Protein AF-A0A916JH02-F1 (afdb_monomer)

Organism: NCBI:txid2822344

Secondary structure (DSSP, 8-state):
------PPPHHHHHHHHHHHIIIIIS---TT--S-EEEEE-TTTHHHHHHHHHHHHHTT--EEEEE--HHHHHHHHH-GGGB-TTS-B---HHHHHHHHT-SEEEEE----GGGHHHHHHHHHHHTTSS-EEEE-TT--HHHHHHHHH--HHHHHHHHHHHHHHHHT-SEEEEEEE-TT--EEEEEEE--GGGG--EEE-SPPPTT-EEESS--EEEE---GGG-EEEEEE-SEETTEEPPTT--EEEEEETTEEEEEEESSHHHHHHHHHHHHHHHHTT-S-TTBEEEEEEE-BTT--S--S-HHHHTTBTT-EEEEEE--GGGT-----S-EEEEEESS-EEEETTEEEEETTEE-HHHHHHHHHHS--EE----TT-EEEEETTEEEE-SSHHHHHHS---SS------TTS-HHHHHHHHHHTTT--SEEHHHHHHHS-HHHHHHHHHHHHTSTTEE---------

Structure (mmCIF, N/CA/C/O backbone):
data_AF-A0A916JH02-F1
#
_entry.id   AF-A0A916JH02-F1
#
loop_
_atom_site.group_PDB
_atom_site.id
_atom_site.type_symbol
_atom_site.label_atom_id
_atom_site.label_alt_id
_atom_site.label_comp_id
_atom_site.label_asym_id
_atom_site.label_entity_id
_atom_site.label_seq_id
_atom_site.pdbx_PDB_ins_code
_atom_site.Cartn_x
_atom_site.Cartn_y
_atom_site.Cartn_z
_atom_site.occupancy
_atom_site.B_iso_or_equiv
_atom_site.auth_seq_id
_atom_site.auth_comp_id
_atom_site.auth_asym_id
_atom_site.auth_atom_id
_atom_site.pdbx_PDB_model_num
ATOM 1 N N . MET A 1 1 ? -44.413 -13.468 -14.736 1.00 39.19 1 MET A N 1
ATOM 2 C CA . MET A 1 1 ? -43.773 -12.496 -13.819 1.00 39.19 1 MET A CA 1
ATOM 3 C C . MET A 1 1 ? -42.346 -12.941 -13.525 1.00 39.19 1 MET A C 1
ATOM 5 O O . MET A 1 1 ? -42.144 -13.833 -12.714 1.00 39.19 1 MET A O 1
ATOM 9 N N . LYS A 1 2 ? -41.355 -12.389 -14.239 1.00 37.75 2 LYS A N 1
ATOM 10 C CA . LYS A 1 2 ? -39.934 -12.588 -13.912 1.00 37.75 2 LYS A CA 1
ATOM 11 C C . LYS A 1 2 ? -39.638 -11.831 -12.616 1.00 37.75 2 LYS A C 1
ATOM 13 O O . LYS A 1 2 ? -39.908 -10.637 -12.545 1.00 37.75 2 LYS A O 1
ATOM 18 N N . PHE A 1 3 ? -39.106 -12.534 -11.619 1.00 41.16 3 PHE A N 1
ATOM 19 C CA . PHE A 1 3 ? -38.585 -11.968 -10.377 1.00 41.16 3 PHE A CA 1
ATOM 20 C C . PHE A 1 3 ? -37.657 -10.782 -10.683 1.00 41.16 3 PHE A C 1
ATOM 22 O O . PHE A 1 3 ? -36.551 -10.964 -11.195 1.00 41.16 3 PHE A O 1
ATOM 29 N N . MET A 1 4 ? -38.095 -9.563 -10.362 1.00 40.66 4 MET A N 1
ATOM 30 C CA . MET A 1 4 ? -37.188 -8.431 -10.209 1.00 40.66 4 MET A CA 1
ATOM 31 C C . MET A 1 4 ? -36.300 -8.732 -9.002 1.00 40.66 4 MET A C 1
ATOM 33 O O . MET A 1 4 ? -36.719 -8.592 -7.857 1.00 40.66 4 MET A O 1
ATOM 37 N N . GLN A 1 5 ? -35.072 -9.188 -9.248 1.00 45.75 5 GLN A N 1
ATOM 38 C CA . GLN A 1 5 ? -34.037 -9.183 -8.222 1.00 45.75 5 GLN A CA 1
ATOM 39 C C . GLN A 1 5 ? -33.844 -7.732 -7.766 1.00 45.75 5 GLN A C 1
ATOM 41 O O . GLN A 1 5 ? -33.353 -6.900 -8.532 1.00 45.75 5 GLN A O 1
ATOM 46 N N . ASN A 1 6 ? -34.256 -7.428 -6.532 1.00 46.94 6 ASN A N 1
ATOM 47 C CA . ASN A 1 6 ? -34.027 -6.139 -5.884 1.00 46.94 6 ASN A CA 1
ATOM 48 C C . ASN A 1 6 ? -32.524 -5.839 -5.883 1.00 46.94 6 ASN A C 1
ATOM 50 O O . ASN A 1 6 ? -31.765 -6.385 -5.080 1.00 46.94 6 ASN A O 1
ATOM 54 N N . ARG A 1 7 ? -32.075 -4.977 -6.801 1.00 55.88 7 ARG A N 1
ATOM 55 C CA . ARG A 1 7 ? -30.707 -4.460 -6.769 1.00 55.88 7 ARG A CA 1
ATOM 56 C C . ARG A 1 7 ? -30.551 -3.639 -5.483 1.00 55.88 7 ARG A C 1
ATOM 58 O O . ARG A 1 7 ? -31.389 -2.773 -5.231 1.00 55.88 7 ARG A O 1
ATOM 65 N N . PRO A 1 8 ? -29.509 -3.880 -4.668 1.00 64.94 8 PRO A N 1
ATOM 66 C CA . PRO A 1 8 ? -29.307 -3.119 -3.444 1.00 64.94 8 PRO A CA 1
ATOM 67 C C . PRO A 1 8 ? -29.142 -1.630 -3.767 1.00 64.94 8 PRO A C 1
ATOM 69 O O . PRO A 1 8 ? -28.432 -1.257 -4.705 1.00 64.94 8 PRO A O 1
ATOM 72 N N . THR A 1 9 ? -29.806 -0.777 -2.988 1.00 79.75 9 THR A N 1
ATOM 73 C CA . THR A 1 9 ? -29.705 0.682 -3.120 1.00 79.75 9 THR A CA 1
ATOM 74 C C . THR A 1 9 ? -28.285 1.162 -2.789 1.00 79.75 9 THR A C 1
ATOM 76 O O . THR A 1 9 ? -27.545 0.490 -2.066 1.00 79.75 9 THR A O 1
ATOM 79 N N . LYS A 1 10 ? -27.882 2.352 -3.268 1.00 75.94 10 LYS A N 1
ATOM 80 C CA . LYS A 1 10 ? -26.571 2.946 -2.917 1.00 75.94 10 LYS A CA 1
ATOM 81 C C . LYS A 1 10 ? -26.366 3.037 -1.397 1.00 75.94 10 LYS A C 1
ATOM 83 O O . LYS A 1 10 ? -25.284 2.727 -0.910 1.00 75.94 10 LYS A O 1
ATOM 88 N N . ILE A 1 11 ? -27.421 3.385 -0.656 1.00 76.56 11 ILE A N 1
ATOM 89 C CA . ILE A 1 11 ? -27.420 3.443 0.814 1.00 76.56 11 ILE A CA 1
ATOM 90 C C . ILE A 1 11 ? -27.115 2.063 1.417 1.00 76.56 11 ILE A C 1
ATOM 92 O O . ILE A 1 11 ? -26.280 1.951 2.310 1.00 76.56 11 ILE A O 1
ATOM 96 N N . SER A 1 12 ? -27.727 0.995 0.890 1.00 87.00 12 SER A N 1
ATOM 97 C CA . SER A 1 12 ? -27.469 -0.379 1.341 1.00 87.00 12 SER A CA 1
ATOM 98 C C . SER A 1 12 ? -26.011 -0.807 1.121 1.00 87.00 12 SER A C 1
ATOM 100 O O . SER A 1 12 ? -25.426 -1.448 1.993 1.00 87.00 12 SER A O 1
ATOM 102 N N . ILE A 1 13 ? -25.399 -0.413 -0.003 1.00 91.88 13 ILE A N 1
ATOM 103 C CA . ILE A 1 13 ? -23.986 -0.709 -0.292 1.00 91.88 13 ILE A CA 1
ATOM 104 C C . ILE A 1 13 ? -23.067 0.010 0.700 1.00 91.88 13 ILE A C 1
ATOM 106 O O . ILE A 1 13 ? -22.205 -0.627 1.299 1.00 91.88 13 ILE A O 1
ATOM 110 N N . ARG A 1 14 ? -23.262 1.318 0.902 1.00 95.44 14 ARG A N 1
ATOM 111 C CA . ARG A 1 14 ? -22.443 2.128 1.819 1.00 95.44 14 ARG A CA 1
ATOM 112 C C . ARG A 1 14 ? -22.525 1.607 3.250 1.00 95.44 14 ARG A C 1
ATOM 114 O O . ARG A 1 14 ? -21.492 1.383 3.871 1.00 95.44 14 ARG A O 1
ATOM 121 N N . LYS A 1 15 ? -23.742 1.324 3.728 1.00 96.25 15 LYS A N 1
ATOM 122 C CA . LYS A 1 15 ? -23.976 0.714 5.042 1.00 96.25 15 LYS A CA 1
ATOM 123 C C . LYS A 1 15 ? -23.176 -0.584 5.198 1.00 96.25 15 LYS A C 1
ATOM 125 O O . LYS A 1 15 ? -22.377 -0.710 6.118 1.00 96.25 15 LYS A O 1
ATOM 130 N N . ARG A 1 16 ? -23.320 -1.514 4.248 1.00 96.31 16 ARG A N 1
ATOM 131 C CA . ARG A 1 16 ? -22.620 -2.807 4.276 1.00 96.31 16 ARG A CA 1
ATOM 132 C C . ARG A 1 16 ? -21.097 -2.664 4.207 1.00 96.31 16 ARG A C 1
ATOM 134 O O . ARG A 1 16 ? -20.378 -3.479 4.780 1.00 96.31 16 ARG A O 1
ATOM 141 N N . ALA A 1 17 ? -20.594 -1.654 3.502 1.00 97.06 17 ALA A N 1
ATOM 142 C CA . ALA A 1 17 ? -19.170 -1.349 3.472 1.00 97.06 17 ALA A CA 1
ATOM 143 C C . ALA A 1 17 ? -18.664 -0.920 4.857 1.00 97.06 17 ALA A C 1
ATOM 145 O O . ALA A 1 17 ? -17.683 -1.486 5.332 1.00 97.06 17 ALA A O 1
ATOM 146 N N . PHE A 1 18 ? -19.357 0.007 5.528 1.00 98.19 18 PHE A N 1
ATOM 147 C CA . PHE A 1 18 ? -18.989 0.445 6.877 1.00 98.19 18 PHE A CA 1
ATOM 148 C C . PHE A 1 18 ? -19.105 -0.679 7.909 1.00 98.19 18 PHE A C 1
ATOM 150 O O . PHE A 1 18 ? -18.180 -0.862 8.692 1.00 98.19 18 PHE A O 1
ATOM 157 N N . GLU A 1 19 ? -20.148 -1.512 7.847 1.00 97.81 19 GLU A N 1
ATOM 158 C CA . GLU A 1 19 ? -20.246 -2.720 8.683 1.00 97.81 19 GLU A CA 1
ATOM 159 C C . GLU A 1 19 ? -19.017 -3.628 8.516 1.00 97.81 19 GLU A C 1
ATOM 161 O O . GLU A 1 19 ? -18.491 -4.153 9.497 1.00 97.81 19 GLU A O 1
ATOM 166 N N . LYS A 1 20 ? -18.513 -3.795 7.286 1.00 96.62 20 LYS A N 1
ATOM 167 C CA . LYS A 1 20 ? -17.288 -4.571 7.041 1.00 96.62 20 LYS A CA 1
ATOM 168 C C . LYS A 1 20 ? -16.032 -3.877 7.545 1.00 96.62 20 LYS A C 1
ATOM 170 O O . LYS A 1 20 ? -15.171 -4.565 8.077 1.00 96.62 20 LYS A O 1
ATOM 175 N N . ILE A 1 21 ? -15.917 -2.558 7.409 1.00 97.75 21 ILE A N 1
ATOM 176 C CA . ILE A 1 21 ? -14.786 -1.808 7.975 1.00 97.75 21 ILE A CA 1
ATOM 177 C C . ILE A 1 21 ? -14.751 -2.008 9.497 1.00 97.75 21 ILE A C 1
ATOM 179 O O . ILE A 1 21 ? -13.725 -2.404 10.041 1.00 97.75 21 ILE A O 1
ATOM 183 N N . LEU A 1 22 ? -15.880 -1.843 10.185 1.00 97.88 22 LEU A N 1
ATOM 184 C CA . LEU A 1 22 ? -15.938 -2.018 11.636 1.00 97.88 22 LEU A CA 1
ATOM 185 C C . LEU A 1 22 ? -15.636 -3.469 12.053 1.00 97.88 22 LEU A C 1
ATOM 187 O O . LEU A 1 22 ? -14.750 -3.694 12.871 1.00 97.88 22 LEU A O 1
ATOM 191 N N . ASN A 1 23 ? -16.312 -4.462 11.468 1.00 96.12 23 ASN A N 1
ATOM 192 C CA . ASN A 1 23 ? -16.208 -5.863 11.902 1.00 96.12 23 ASN A CA 1
ATOM 193 C C . ASN A 1 23 ? -14.963 -6.595 11.378 1.00 96.12 23 ASN A C 1
ATOM 195 O O . ASN A 1 23 ? -14.365 -7.371 12.113 1.00 96.12 23 ASN A O 1
ATOM 199 N N . GLU A 1 24 ? -14.561 -6.393 10.124 1.00 95.06 24 GLU A N 1
ATOM 200 C CA . GLU A 1 24 ? -13.447 -7.149 9.529 1.00 95.06 24 GLU A CA 1
ATOM 201 C C . GLU A 1 24 ? -12.115 -6.397 9.637 1.00 95.06 24 GLU A C 1
ATOM 203 O O . GLU A 1 24 ? -11.082 -7.042 9.816 1.00 95.06 24 GLU A O 1
ATOM 208 N N . ALA A 1 25 ? -12.123 -5.057 9.546 1.00 95.00 25 ALA A N 1
ATOM 209 C CA . ALA A 1 25 ? -10.893 -4.271 9.646 1.00 95.00 25 ALA A CA 1
ATOM 210 C C . ALA A 1 25 ? -10.519 -3.970 11.098 1.00 95.00 25 ALA A C 1
ATOM 212 O O . ALA A 1 25 ? -9.430 -4.333 11.540 1.00 95.00 25 ALA A O 1
ATOM 213 N N . LEU A 1 26 ? -11.434 -3.357 11.852 1.00 95.62 26 LEU A N 1
ATOM 214 C CA . LEU A 1 26 ? -11.189 -2.940 13.239 1.00 95.62 26 LEU A CA 1
ATOM 215 C C . LEU A 1 26 ? -11.551 -4.008 14.282 1.00 95.62 26 LEU A C 1
ATOM 217 O O . LEU A 1 26 ? -11.132 -3.902 15.435 1.00 95.62 26 LEU A O 1
ATOM 221 N N . LEU A 1 27 ? -12.275 -5.058 13.876 1.00 93.75 27 LEU A N 1
ATOM 222 C CA . LEU A 1 27 ? -12.787 -6.122 14.751 1.00 93.75 27 LEU A CA 1
ATOM 223 C C . LEU A 1 27 ? -13.748 -5.616 15.842 1.00 93.75 27 LEU A C 1
ATOM 225 O O . LEU A 1 27 ? -13.861 -6.222 16.907 1.00 93.75 27 LEU A O 1
ATOM 229 N N . ILE A 1 28 ? -14.465 -4.528 15.561 1.00 95.50 28 ILE A N 1
ATOM 230 C CA . ILE A 1 28 ? -15.498 -3.962 16.431 1.00 95.50 28 ILE A CA 1
ATOM 231 C C . ILE A 1 28 ? -16.745 -4.849 16.374 1.00 95.50 28 ILE A C 1
ATOM 233 O O . ILE A 1 28 ? -17.186 -5.281 15.302 1.00 95.50 28 ILE A O 1
ATOM 237 N N . ARG A 1 29 ? -17.315 -5.128 17.546 1.00 95.00 29 ARG A N 1
ATOM 238 C CA . ARG A 1 29 ? -18.591 -5.832 17.712 1.00 95.00 29 ARG A CA 1
ATOM 239 C C . ARG A 1 29 ? -19.687 -4.836 18.077 1.00 95.00 29 ARG A C 1
ATOM 241 O O . ARG A 1 29 ? -19.390 -3.739 18.539 1.00 95.00 29 ARG A O 1
ATOM 248 N N . LYS A 1 30 ? -20.942 -5.232 17.853 1.00 95.69 30 LYS A N 1
ATOM 249 C CA . LYS A 1 30 ? -22.102 -4.485 18.353 1.00 95.69 30 LYS A CA 1
ATOM 250 C C . LYS A 1 30 ? -22.009 -4.349 19.872 1.00 95.69 30 LYS A C 1
ATOM 252 O O . LYS A 1 30 ? -21.485 -5.256 20.517 1.00 95.69 30 LYS A O 1
ATOM 257 N N . ASP A 1 31 ? -22.486 -3.221 20.382 1.00 97.00 31 ASP A N 1
ATOM 258 C CA . ASP A 1 31 ? -22.506 -2.868 21.803 1.00 97.00 31 ASP A CA 1
ATOM 259 C C . ASP A 1 31 ? -21.108 -2.762 22.438 1.00 97.00 31 ASP A C 1
ATOM 261 O O . ASP A 1 31 ? -20.953 -2.859 23.652 1.00 97.00 31 ASP A O 1
ATOM 265 N N . SER A 1 32 ? -20.069 -2.558 21.620 1.00 95.31 32 SER A N 1
ATOM 266 C CA . SER A 1 32 ? -18.733 -2.221 22.113 1.00 95.31 32 SER A CA 1
ATOM 267 C C . SER A 1 32 ? -18.770 -0.867 22.819 1.00 95.31 32 SER A C 1
ATOM 269 O O . SER A 1 32 ? -19.125 0.133 22.207 1.00 95.31 32 SER A O 1
ATOM 271 N N . ASP A 1 33 ? -18.303 -0.822 24.062 1.00 95.00 33 ASP A N 1
ATOM 272 C CA . ASP A 1 33 ? -18.189 0.378 24.904 1.00 95.00 33 ASP A CA 1
ATOM 273 C C . ASP A 1 33 ? -16.955 1.244 24.589 1.00 95.00 33 ASP A C 1
ATOM 275 O O . ASP A 1 33 ? -16.831 2.381 25.044 1.00 95.00 33 ASP A O 1
ATOM 279 N N . LYS A 1 34 ? -16.028 0.712 23.793 1.00 95.25 34 LYS A N 1
ATOM 280 C CA . LYS A 1 34 ? -14.794 1.394 23.401 1.00 95.25 34 LYS A CA 1
ATOM 281 C C . LYS A 1 34 ? -15.057 2.588 22.462 1.00 95.25 34 LYS A C 1
ATOM 283 O O . LYS A 1 34 ? -15.713 2.399 21.434 1.00 95.25 34 LYS A O 1
ATOM 288 N N . PRO A 1 35 ? -14.486 3.778 22.740 1.00 95.00 35 PRO A N 1
ATOM 289 C CA . PRO A 1 35 ? -14.744 4.993 21.969 1.00 95.00 35 PRO A CA 1
ATOM 290 C C . PRO A 1 35 ? -14.145 4.945 20.556 1.00 95.00 35 PRO A C 1
ATOM 292 O O . PRO A 1 35 ? -12.977 4.583 20.366 1.00 95.00 35 PRO A O 1
ATOM 295 N N . LEU A 1 36 ? -14.948 5.358 19.573 1.00 97.94 36 LEU A N 1
ATOM 296 C CA . LEU A 1 36 ? -14.586 5.505 18.163 1.00 97.94 36 LEU A CA 1
ATOM 297 C C . LEU A 1 36 ? -14.567 6.989 17.771 1.00 97.94 36 LEU A C 1
ATOM 299 O O . LEU A 1 36 ? -15.587 7.661 17.878 1.00 97.94 36 LEU A O 1
ATOM 303 N N . THR A 1 37 ? -13.463 7.493 17.227 1.00 98.19 37 THR A N 1
ATOM 304 C CA . THR A 1 37 ? -13.426 8.833 16.617 1.00 98.19 37 THR A CA 1
ATOM 305 C C . THR A 1 37 ? -13.460 8.747 15.098 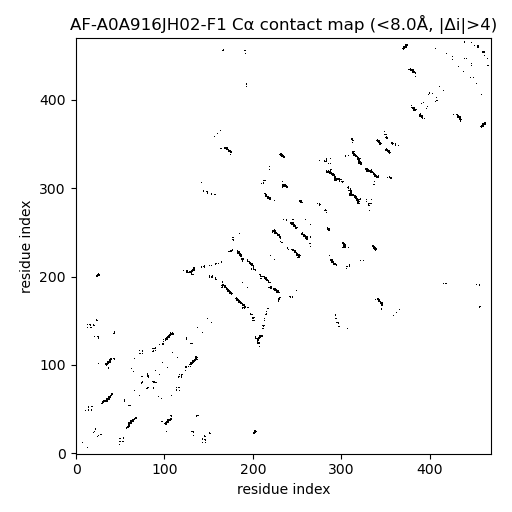1.00 98.19 37 THR A C 1
ATOM 307 O O . THR A 1 37 ? -12.710 7.992 14.483 1.00 98.19 37 THR A O 1
ATOM 310 N N . VAL A 1 38 ? -14.319 9.550 14.475 1.00 98.19 38 VAL A N 1
ATOM 311 C CA . VAL A 1 38 ? -14.428 9.699 13.023 1.00 98.19 38 VAL A CA 1
ATOM 312 C C . VAL A 1 38 ? -13.917 11.079 12.635 1.00 98.19 38 VAL A C 1
ATOM 314 O O . VAL A 1 38 ? -14.525 12.085 12.996 1.00 98.19 38 VAL A O 1
ATOM 317 N N . ILE A 1 39 ? -12.826 11.121 11.876 1.00 97.25 39 ILE A N 1
ATOM 318 C CA . ILE A 1 39 ? -12.269 12.340 11.289 1.00 97.25 39 ILE A CA 1
ATOM 319 C C . ILE A 1 39 ? -12.637 12.381 9.813 1.00 97.25 39 ILE A C 1
ATOM 321 O O . ILE A 1 39 ? -12.392 11.419 9.080 1.00 97.25 39 ILE A O 1
ATOM 325 N N . TYR A 1 40 ? -13.218 13.491 9.373 1.00 97.44 40 TYR A N 1
ATOM 326 C CA . TYR A 1 40 ? -13.723 13.622 8.013 1.00 97.44 40 TYR A CA 1
ATOM 327 C C . TYR A 1 40 ? -13.814 15.084 7.567 1.00 97.44 40 TYR A C 1
ATOM 329 O O . TYR A 1 40 ? -13.736 16.004 8.380 1.00 97.44 40 TYR A O 1
ATOM 337 N N . ASP A 1 41 ? -13.992 15.286 6.265 1.00 96.62 41 ASP A N 1
ATOM 338 C CA . ASP A 1 41 ? -14.178 16.598 5.648 1.00 96.62 41 ASP A CA 1
ATOM 339 C C . ASP A 1 41 ? -15.385 16.613 4.693 1.00 96.62 41 ASP A C 1
ATOM 341 O O . ASP A 1 41 ? -16.215 15.694 4.690 1.00 96.62 41 ASP A O 1
ATOM 345 N N . GLU A 1 42 ? -15.526 17.686 3.914 1.00 96.06 42 GLU A N 1
ATOM 346 C CA . GLU A 1 42 ? -16.654 17.930 3.014 1.00 96.06 42 GLU A CA 1
ATOM 347 C C . GLU A 1 42 ? -16.904 16.765 2.044 1.00 96.06 42 GLU A C 1
ATOM 349 O O . GLU A 1 42 ? -18.059 16.459 1.734 1.00 96.06 42 GLU A O 1
ATOM 354 N N . ASP A 1 43 ? -15.856 16.072 1.587 1.00 93.69 43 ASP A N 1
ATOM 355 C CA . ASP A 1 43 ? -16.005 15.002 0.594 1.00 93.69 43 ASP A CA 1
ATOM 356 C C . ASP A 1 43 ? -16.660 13.756 1.181 1.00 93.69 43 ASP A C 1
ATOM 358 O O . ASP A 1 43 ? -17.331 12.999 0.464 1.00 93.69 43 ASP A O 1
ATOM 362 N N . PHE A 1 44 ? -16.493 13.554 2.487 1.00 96.19 44 PHE A N 1
ATOM 363 C CA . PHE A 1 44 ? -17.082 12.432 3.194 1.00 96.19 44 PHE A CA 1
ATOM 364 C C . PHE A 1 44 ? -18.554 12.662 3.553 1.00 96.19 44 PHE A C 1
ATOM 366 O O . PHE A 1 44 ? -19.282 11.689 3.751 1.00 96.19 44 PHE A O 1
ATOM 373 N N . MET A 1 45 ? -19.032 13.913 3.591 1.00 94.75 45 MET A N 1
ATOM 374 C CA . MET A 1 45 ? -20.387 14.261 4.054 1.00 94.75 45 MET A CA 1
ATOM 375 C C . MET A 1 45 ? -21.492 13.443 3.378 1.00 94.75 45 MET A C 1
ATOM 377 O O . MET A 1 45 ? -22.430 12.992 4.030 1.00 94.75 45 MET A O 1
ATOM 381 N N . LYS A 1 46 ? -21.346 13.136 2.084 1.00 93.88 46 LYS A N 1
ATOM 382 C CA . LYS A 1 46 ? -22.297 12.293 1.333 1.00 93.88 46 LYS A CA 1
ATOM 383 C C . LYS A 1 46 ? -22.416 10.846 1.838 1.00 93.88 46 LYS A C 1
ATOM 385 O O . LYS A 1 46 ? -23.311 10.125 1.391 1.00 93.88 46 LYS A O 1
ATOM 390 N N . PHE A 1 47 ? -21.506 10.388 2.695 1.00 95.69 47 PHE A N 1
ATOM 391 C CA . PHE A 1 47 ? -21.488 9.058 3.309 1.00 95.69 47 PHE A CA 1
ATOM 392 C C . PHE A 1 47 ? -21.833 9.077 4.800 1.00 95.69 47 PHE A C 1
ATOM 394 O O . PHE A 1 47 ? -22.073 8.003 5.359 1.00 95.69 47 PHE A O 1
ATOM 401 N N . PHE A 1 48 ? -21.898 10.264 5.412 1.00 95.94 48 PHE A N 1
ATOM 402 C CA . PHE A 1 48 ? -22.080 10.458 6.848 1.00 95.94 48 PHE A CA 1
ATOM 403 C C . PHE A 1 48 ? -23.296 9.696 7.381 1.00 95.94 48 PHE A C 1
ATOM 405 O O . PHE A 1 48 ? -23.139 8.840 8.247 1.00 95.94 48 PHE A O 1
ATOM 412 N N . ASP A 1 49 ? -24.471 9.879 6.774 1.00 95.62 49 ASP A N 1
ATOM 413 C CA . ASP A 1 49 ? -25.710 9.211 7.205 1.00 95.62 49 ASP A CA 1
ATOM 414 C C . ASP A 1 49 ? -25.613 7.682 7.165 1.00 95.62 49 ASP A C 1
ATOM 416 O O . ASP A 1 49 ? -26.195 6.979 7.991 1.00 95.62 49 ASP A O 1
ATOM 420 N N . SER A 1 50 ? -24.870 7.140 6.193 1.00 97.31 50 SER A N 1
ATOM 421 C CA . SER A 1 50 ? -24.687 5.691 6.074 1.00 97.31 50 SER A CA 1
ATOM 422 C C . SER A 1 50 ? -23.789 5.144 7.179 1.00 97.31 50 SER A C 1
ATOM 424 O O . SER A 1 50 ? -24.062 4.050 7.667 1.00 97.31 50 SER A O 1
ATOM 426 N N . LEU A 1 51 ? -22.749 5.883 7.576 1.00 98.00 51 LEU A N 1
ATOM 427 C CA . LEU A 1 51 ? -21.895 5.518 8.706 1.00 98.00 51 LEU A CA 1
ATOM 428 C C . LEU A 1 51 ? -22.636 5.709 10.034 1.00 98.00 51 LEU A C 1
ATOM 430 O O . LEU A 1 51 ? -22.678 4.775 10.831 1.00 98.00 51 LEU A O 1
ATOM 434 N N . LEU A 1 52 ? -23.268 6.870 10.238 1.00 97.56 52 LEU A N 1
ATOM 435 C CA . LEU A 1 52 ? -24.025 7.190 11.448 1.00 97.56 52 LEU A CA 1
ATOM 436 C C . LEU A 1 52 ? -25.080 6.120 11.724 1.00 97.56 52 LEU A C 1
ATOM 438 O O . LEU A 1 52 ? -25.144 5.594 12.828 1.00 97.56 52 LEU A O 1
ATOM 442 N N . LYS A 1 53 ? -25.828 5.704 10.695 1.00 97.12 53 LYS A N 1
ATOM 443 C CA . LYS A 1 53 ? -26.806 4.621 10.819 1.00 97.12 53 LYS A CA 1
ATOM 444 C C . LYS A 1 53 ? -26.190 3.313 11.324 1.00 97.12 53 LYS A C 1
ATOM 446 O O . LYS A 1 53 ? -26.796 2.661 12.165 1.00 97.12 53 LYS A O 1
ATOM 451 N N . VAL A 1 54 ? -25.011 2.920 10.832 1.00 98.12 54 VAL A N 1
ATOM 452 C CA . VAL A 1 54 ? -24.324 1.710 11.321 1.00 98.12 54 VAL A CA 1
ATOM 453 C C . VAL A 1 54 ? -23.922 1.877 12.781 1.00 98.12 54 VAL A C 1
ATOM 455 O O . VAL A 1 54 ? -24.192 0.985 13.577 1.00 98.12 54 VAL A O 1
ATOM 458 N N . LEU A 1 55 ? -23.316 3.010 13.136 1.00 98.06 55 LEU A N 1
ATOM 459 C CA . LEU A 1 55 ? -22.832 3.270 14.493 1.00 98.06 55 LEU A CA 1
ATOM 460 C C . LEU A 1 55 ? -23.976 3.325 15.512 1.00 98.06 55 LEU A C 1
ATOM 462 O O . LEU A 1 55 ? -23.850 2.737 16.583 1.00 98.06 55 LEU A O 1
ATOM 466 N N . THR A 1 56 ? -25.112 3.935 15.159 1.00 97.19 56 THR A N 1
ATOM 467 C CA . THR A 1 56 ? -26.324 3.942 15.991 1.00 97.19 56 THR A CA 1
ATOM 468 C C . THR A 1 56 ? -26.928 2.545 16.123 1.00 97.19 56 THR A C 1
ATOM 470 O O . THR A 1 56 ? -27.220 2.113 17.231 1.00 97.19 56 THR A O 1
ATOM 473 N N . GLU A 1 57 ? -27.084 1.801 15.022 1.00 97.44 57 GLU A N 1
ATOM 474 C CA . GLU A 1 57 ? -27.624 0.432 15.067 1.00 97.44 57 GLU A CA 1
ATOM 475 C C . GLU A 1 57 ? -26.717 -0.554 15.821 1.00 97.44 57 GLU A C 1
ATOM 477 O O . GLU A 1 57 ? -27.182 -1.599 16.277 1.00 97.44 57 GLU A O 1
ATOM 482 N N . TRP A 1 58 ? -25.416 -0.273 15.887 1.00 98.00 58 TRP A N 1
ATOM 483 C CA . TRP A 1 58 ? -24.434 -1.077 16.611 1.00 98.00 58 TRP A CA 1
ATOM 484 C C . TRP A 1 58 ? -24.157 -0.543 18.013 1.00 98.00 58 TRP A C 1
ATOM 486 O O . TRP A 1 58 ? -23.350 -1.154 18.706 1.00 98.00 58 TRP A O 1
ATOM 496 N N . ASN A 1 59 ? -24.800 0.559 18.414 1.00 97.38 59 ASN A N 1
ATOM 497 C CA . ASN A 1 59 ? -24.638 1.184 19.722 1.00 97.38 59 ASN A CA 1
ATOM 498 C C . ASN A 1 59 ? -23.158 1.464 20.070 1.00 97.38 59 ASN A C 1
ATOM 500 O O . ASN A 1 59 ? -22.671 1.092 21.134 1.00 97.38 59 ASN A O 1
ATOM 504 N N . ILE A 1 60 ? -22.422 2.072 19.132 1.00 97.75 60 ILE A N 1
ATOM 505 C CA . ILE A 1 60 ? -20.992 2.380 19.296 1.00 97.75 60 ILE A CA 1
ATOM 506 C C . ILE A 1 60 ? -20.820 3.829 19.778 1.00 97.75 60 ILE A C 1
ATOM 508 O O . ILE A 1 60 ? -21.236 4.747 19.057 1.00 97.75 60 ILE A O 1
ATOM 512 N N . PRO A 1 61 ? -20.164 4.079 20.928 1.00 96.12 61 PRO A N 1
ATOM 513 C CA . PRO A 1 61 ? -19.876 5.432 21.388 1.00 96.12 61 PRO A CA 1
ATOM 514 C C . PRO A 1 61 ? -18.915 6.103 20.408 1.00 96.12 61 PRO A C 1
ATOM 516 O O . PRO A 1 61 ? -17.786 5.651 20.206 1.00 96.12 61 PRO A O 1
ATOM 519 N N . SER A 1 62 ? -19.398 7.162 19.758 1.00 96.75 62 SER A N 1
ATOM 520 C CA . SER A 1 62 ? -18.730 7.753 18.600 1.00 96.75 62 SER A CA 1
ATOM 521 C C . SER A 1 62 ? -18.578 9.268 18.734 1.00 96.75 62 SER A C 1
ATOM 523 O O . SER A 1 62 ? -19.556 9.968 18.993 1.00 96.75 62 SER A O 1
ATOM 525 N N . THR A 1 63 ? -17.370 9.770 18.484 1.00 96.50 63 THR A N 1
ATOM 526 C CA . THR A 1 63 ? -17.039 11.199 18.396 1.00 96.50 63 THR A CA 1
ATOM 527 C C . THR A 1 63 ? -16.793 11.568 16.938 1.00 96.50 63 THR A C 1
ATOM 529 O O . THR A 1 63 ? -16.052 10.887 16.232 1.00 96.50 63 THR A O 1
ATOM 532 N N . PHE A 1 64 ? -17.394 12.658 16.469 1.00 97.19 64 PHE A N 1
ATOM 533 C CA . PHE A 1 64 ? -17.264 13.124 15.088 1.00 97.19 64 PHE A CA 1
ATOM 534 C C . PHE A 1 64 ? -16.476 14.430 15.041 1.00 97.19 64 PHE A C 1
ATOM 536 O O . PHE A 1 64 ? -16.870 15.415 15.661 1.00 97.19 64 PHE A O 1
ATOM 543 N N . ILE A 1 65 ? -15.390 14.447 14.270 1.00 97.00 65 ILE A N 1
ATOM 544 C CA . ILE A 1 65 ? -14.539 15.619 14.059 1.00 97.00 65 ILE A CA 1
ATOM 545 C C . ILE A 1 65 ? -14.557 15.970 12.581 1.00 97.00 65 ILE A C 1
ATOM 547 O O . ILE A 1 65 ? -13.960 15.288 11.747 1.00 97.00 65 ILE A O 1
ATOM 551 N N . PHE A 1 66 ? -15.247 17.060 12.277 1.00 97.00 66 PHE A N 1
ATOM 552 C CA . PHE A 1 66 ? -15.252 17.652 10.952 1.00 97.00 66 PHE A CA 1
ATOM 553 C C . PHE A 1 66 ? -14.082 18.630 10.821 1.00 97.00 66 PHE A C 1
ATOM 555 O O . PHE A 1 66 ? -13.976 19.572 11.607 1.00 97.00 66 PHE A O 1
ATOM 562 N N . ILE A 1 67 ? -13.213 18.415 9.833 1.00 95.62 67 ILE A N 1
ATOM 563 C CA . ILE A 1 67 ? -12.063 19.279 9.542 1.00 95.62 67 ILE A CA 1
ATOM 564 C C . ILE A 1 67 ? -12.252 19.876 8.139 1.00 95.62 67 ILE A C 1
ATOM 566 O O . ILE A 1 67 ? -11.873 19.241 7.152 1.00 95.62 67 ILE A O 1
ATOM 570 N N . PRO A 1 68 ? -12.817 21.094 8.022 1.00 95.56 68 PRO A N 1
ATOM 571 C CA . PRO A 1 68 ? -13.072 21.717 6.727 1.00 95.56 68 PRO A CA 1
ATOM 572 C C . PRO A 1 68 ? -11.797 21.841 5.892 1.00 95.56 68 PRO A C 1
ATOM 574 O O . PRO A 1 68 ? -10.745 22.202 6.426 1.00 95.56 68 PRO A O 1
ATOM 577 N N . LYS A 1 69 ? -11.880 21.654 4.574 1.00 93.75 69 LYS A N 1
ATOM 578 C CA . LYS A 1 69 ? -10.745 21.833 3.647 1.00 93.75 69 LYS A CA 1
ATOM 579 C C . LYS A 1 69 ? -10.085 23.204 3.757 1.00 93.75 69 LYS A C 1
ATOM 581 O O . LYS A 1 69 ? -8.867 23.306 3.656 1.00 93.75 69 LYS A O 1
ATOM 586 N N . HIS A 1 70 ? -10.873 24.250 4.005 1.00 94.00 70 HIS A N 1
ATOM 587 C CA . HIS A 1 70 ? -10.345 25.589 4.283 1.00 94.00 70 HIS A CA 1
ATOM 588 C C . HIS A 1 70 ? -9.469 25.605 5.545 1.00 94.00 70 HIS A C 1
ATOM 590 O O . HIS A 1 70 ? -8.387 26.182 5.538 1.00 94.00 70 HIS A O 1
ATOM 596 N N . TYR A 1 71 ? -9.910 24.945 6.620 1.00 93.88 71 TYR A N 1
ATOM 597 C CA . TYR A 1 71 ? -9.141 24.856 7.860 1.00 93.88 71 TYR A CA 1
ATOM 598 C C . TYR A 1 71 ? -7.885 23.996 7.674 1.00 93.88 71 TYR A C 1
ATOM 600 O O . TYR A 1 71 ? -6.824 24.350 8.174 1.00 93.88 71 TYR A O 1
ATOM 608 N N . GLN A 1 72 ? -7.979 22.922 6.883 1.00 93.25 72 GLN A N 1
ATOM 609 C CA . GLN A 1 72 ? -6.824 22.130 6.456 1.00 93.25 72 GLN A CA 1
ATOM 610 C C . GLN A 1 72 ? -5.788 22.996 5.721 1.00 93.25 72 GLN A C 1
ATOM 612 O O . GLN A 1 72 ? -4.622 23.005 6.101 1.00 93.25 72 GLN A O 1
ATOM 617 N N . SER A 1 73 ? -6.206 23.782 4.725 1.00 91.31 73 SER A N 1
ATOM 618 C CA . SER A 1 73 ? -5.319 24.726 4.029 1.00 91.31 73 SER A CA 1
ATOM 619 C C . SER A 1 73 ? -4.710 25.756 4.983 1.00 91.31 73 SER A C 1
ATOM 621 O O . SER A 1 73 ? -3.502 25.954 4.980 1.00 91.31 73 SER A O 1
ATOM 623 N N . MET A 1 74 ? -5.513 26.329 5.883 1.00 92.12 74 MET A N 1
ATOM 624 C CA . MET A 1 74 ? -5.025 27.284 6.879 1.00 92.12 74 MET A CA 1
ATOM 625 C C . MET A 1 74 ? -3.960 26.682 7.811 1.00 92.12 74 MET A C 1
ATOM 627 O O . MET A 1 74 ? -3.012 27.378 8.164 1.00 92.12 74 MET A O 1
ATOM 631 N N . MET A 1 75 ? -4.097 25.412 8.217 1.00 91.38 75 MET A N 1
ATOM 632 C CA . MET A 1 75 ? -3.078 24.724 9.023 1.00 91.38 75 MET A CA 1
ATOM 633 C C . MET A 1 75 ? -1.764 24.544 8.253 1.00 91.38 75 MET A C 1
ATOM 635 O O . MET A 1 75 ? -0.700 24.682 8.843 1.00 91.38 75 MET A O 1
ATOM 639 N N . LEU A 1 76 ? -1.826 24.275 6.946 1.00 86.44 76 LEU A N 1
ATOM 640 C CA . LEU A 1 76 ? -0.634 24.125 6.103 1.00 86.44 76 LEU A CA 1
ATOM 641 C C . LEU A 1 76 ? 0.097 25.455 5.874 1.00 86.44 76 LEU A C 1
ATOM 643 O O . LEU A 1 76 ? 1.324 25.476 5.841 1.00 86.44 76 LEU A O 1
ATOM 647 N N . ASP A 1 77 ? -0.646 26.554 5.740 1.00 86.50 77 ASP A N 1
ATOM 648 C CA . ASP A 1 77 ? -0.086 27.869 5.402 1.00 86.50 77 ASP A CA 1
ATOM 649 C C . ASP A 1 77 ? 0.422 28.648 6.630 1.00 86.50 77 ASP A C 1
ATOM 651 O O . ASP A 1 77 ? 1.119 29.659 6.502 1.00 86.50 77 ASP A O 1
ATOM 655 N N . ASN A 1 78 ? 0.074 28.211 7.843 1.00 87.31 78 ASN A N 1
ATOM 656 C CA . ASN A 1 78 ? 0.349 28.946 9.072 1.00 87.31 78 ASN A CA 1
ATOM 657 C C . ASN A 1 78 ? 1.392 28.239 9.943 1.00 87.31 78 ASN A C 1
ATOM 659 O O . ASN A 1 78 ? 1.113 27.228 10.583 1.00 87.31 78 ASN A O 1
ATOM 663 N N . LYS A 1 79 ? 2.565 28.875 10.072 1.00 84.06 79 LYS A N 1
ATOM 664 C CA . LYS A 1 79 ? 3.698 28.406 10.888 1.00 84.06 79 LYS A CA 1
ATOM 665 C C . LYS A 1 79 ? 3.360 28.082 12.344 1.00 84.06 79 LYS A C 1
ATOM 667 O O . LYS A 1 79 ? 4.096 27.330 12.962 1.00 84.06 79 LYS A O 1
ATOM 672 N N . LYS A 1 80 ? 2.265 28.611 12.902 1.00 86.94 80 LYS A N 1
ATOM 673 C CA . LYS A 1 80 ? 1.822 28.259 14.263 1.00 86.94 80 LYS A CA 1
ATOM 674 C C . LYS A 1 80 ? 1.390 26.801 14.411 1.00 86.94 80 LYS A C 1
ATOM 676 O O . LYS A 1 80 ? 1.381 26.311 15.530 1.00 86.94 80 LYS A O 1
ATOM 681 N N . PHE A 1 81 ? 0.998 26.149 13.319 1.00 84.56 81 PHE A N 1
ATOM 682 C CA . PHE A 1 81 ? 0.642 24.731 13.305 1.00 84.56 81 PHE A CA 1
ATOM 683 C C . PHE A 1 81 ? 1.800 23.859 12.830 1.00 84.56 81 PHE A C 1
ATOM 685 O O . PHE A 1 81 ? 1.572 22.696 12.537 1.00 84.56 81 PHE A O 1
ATOM 692 N N . LEU A 1 82 ? 3.014 24.394 12.703 1.00 82.50 82 LEU A N 1
ATOM 693 C CA . LEU A 1 82 ? 4.186 23.635 12.284 1.00 82.50 82 LEU A CA 1
ATOM 694 C C . LEU A 1 82 ? 5.141 23.512 13.469 1.00 82.50 82 LEU A C 1
ATOM 696 O O . LEU A 1 82 ? 5.452 24.507 14.123 1.00 82.50 82 LEU A O 1
ATOM 700 N N . ASN A 1 83 ? 5.581 22.289 13.753 1.00 79.44 83 ASN A N 1
ATOM 701 C CA . ASN A 1 83 ? 6.633 22.043 14.733 1.00 79.44 83 ASN A CA 1
ATOM 702 C C . ASN A 1 83 ? 8.024 22.329 14.132 1.00 79.44 83 ASN A C 1
ATOM 704 O O . ASN A 1 83 ? 8.155 22.639 12.945 1.00 79.44 83 ASN A O 1
ATOM 708 N N . ASP A 1 84 ? 9.077 22.187 14.940 1.00 76.31 84 ASP A N 1
ATOM 709 C CA . ASP A 1 84 ? 10.465 22.445 14.520 1.00 76.31 84 ASP A CA 1
ATOM 710 C C . ASP A 1 84 ? 10.935 21.565 13.341 1.00 76.31 84 ASP A C 1
ATOM 712 O O . ASP A 1 84 ? 11.916 21.893 12.676 1.00 76.31 84 ASP A O 1
ATOM 716 N N . ASN A 1 85 ? 10.219 20.472 13.053 1.00 70.00 85 ASN A N 1
ATOM 717 C CA . ASN A 1 85 ? 10.484 19.555 11.945 1.00 70.00 85 ASN A CA 1
ATOM 718 C C . ASN A 1 85 ? 9.595 19.818 10.712 1.00 70.00 85 ASN A C 1
ATOM 720 O O . ASN A 1 85 ? 9.563 18.985 9.806 1.00 70.00 85 ASN A O 1
ATOM 724 N N . ASP A 1 86 ? 8.866 20.941 10.664 1.00 70.62 86 ASP A N 1
ATOM 725 C CA . ASP A 1 86 ? 7.926 21.289 9.582 1.00 70.62 86 ASP A CA 1
ATOM 726 C C . ASP A 1 86 ? 6.763 20.278 9.413 1.00 70.62 86 ASP A C 1
ATOM 728 O O . ASP A 1 86 ? 6.143 20.157 8.342 1.00 70.62 86 ASP A O 1
ATOM 732 N N . GLU A 1 87 ? 6.449 19.543 10.488 1.00 77.38 87 GLU A N 1
ATOM 733 C CA . GLU A 1 87 ? 5.279 18.670 10.592 1.00 77.38 87 GLU A CA 1
ATOM 734 C C . GLU A 1 87 ? 4.111 19.410 11.245 1.00 77.38 87 GLU A C 1
ATOM 736 O O . GLU A 1 87 ? 4.305 20.303 12.070 1.00 77.38 87 GLU A O 1
ATOM 741 N N . ILE A 1 88 ? 2.880 19.012 10.908 1.00 86.00 88 ILE A N 1
ATOM 742 C CA . ILE A 1 88 ? 1.689 19.655 11.463 1.00 86.00 88 ILE A CA 1
ATOM 743 C C . ILE A 1 88 ? 1.531 19.276 12.941 1.00 86.00 88 ILE A C 1
ATOM 745 O O . ILE A 1 88 ? 1.327 18.101 13.255 1.00 86.00 88 ILE A O 1
ATOM 749 N N . ASP A 1 89 ? 1.569 20.268 13.826 1.00 89.12 89 ASP A N 1
ATOM 750 C CA . ASP A 1 89 ? 1.119 20.167 15.209 1.00 89.12 89 ASP A CA 1
ATOM 751 C C . ASP A 1 89 ? -0.411 20.260 15.246 1.00 89.12 89 ASP A C 1
ATOM 753 O O . ASP A 1 89 ? -1.020 21.286 14.920 1.00 89.12 89 ASP A O 1
ATOM 757 N N . LEU A 1 90 ? -1.053 19.133 15.556 1.00 91.62 90 LEU A N 1
ATOM 758 C CA . LEU A 1 90 ? -2.505 19.023 15.492 1.00 91.62 90 LEU A CA 1
ATOM 759 C C . LEU A 1 90 ? -3.151 19.846 16.618 1.00 91.62 90 LEU A C 1
ATOM 761 O O . LEU A 1 90 ? -2.773 19.682 17.780 1.00 91.62 90 LEU A O 1
ATOM 765 N N . PRO A 1 91 ? -4.197 20.643 16.317 1.00 92.06 91 PRO A N 1
ATOM 766 C CA . PRO A 1 91 ? -4.953 21.376 17.328 1.00 92.06 91 PRO A CA 1
ATOM 767 C C . PRO A 1 91 ? -5.342 20.494 18.530 1.00 92.06 91 PRO A C 1
ATOM 769 O O . PRO A 1 91 ? -5.775 19.356 18.311 1.00 92.06 91 PRO A O 1
ATOM 772 N N . PRO A 1 92 ? -5.274 20.999 19.781 1.00 91.50 92 PRO A N 1
ATOM 773 C CA . PRO A 1 92 ? -5.519 20.211 20.997 1.00 91.50 92 PRO A CA 1
ATOM 774 C C . PRO A 1 92 ? -6.840 19.432 21.008 1.00 91.50 92 PRO A C 1
ATOM 776 O O . PRO A 1 92 ? -6.934 18.348 21.577 1.00 91.50 92 PRO A O 1
ATOM 779 N N . GLN A 1 93 ? -7.874 19.971 20.361 1.00 90.06 93 GLN A N 1
ATOM 780 C CA . GLN A 1 93 ? -9.181 19.326 20.245 1.00 90.06 93 GLN A CA 1
ATOM 781 C C . GLN A 1 93 ? -9.127 18.075 19.355 1.00 90.06 93 GLN A C 1
ATOM 783 O O . GLN A 1 93 ? -9.798 17.086 19.643 1.00 90.06 93 GLN A O 1
ATOM 788 N N . ILE A 1 94 ? -8.324 18.108 18.287 1.00 92.75 94 ILE A N 1
ATOM 789 C CA . ILE A 1 94 ? -8.123 16.970 17.385 1.00 92.75 94 ILE A CA 1
ATOM 790 C C . ILE A 1 94 ? -7.221 15.943 18.068 1.00 92.75 94 ILE A C 1
ATOM 792 O O . ILE A 1 94 ? -7.569 14.764 18.125 1.00 92.75 94 ILE A O 1
ATOM 796 N N . SER A 1 95 ? -6.089 16.379 18.624 1.00 93.12 95 SER A N 1
ATOM 797 C CA . SER A 1 95 ? -5.133 15.467 19.254 1.00 93.12 95 SER A CA 1
ATOM 798 C C . SER A 1 95 ? -5.702 14.787 20.503 1.00 93.12 95 SER A C 1
ATOM 800 O O . SER A 1 95 ? -5.593 13.567 20.621 1.00 93.12 95 SER A O 1
ATOM 802 N N . GLY A 1 96 ? -6.405 15.518 21.373 1.00 93.50 96 GLY A N 1
ATOM 803 C CA . GLY A 1 96 ? -7.037 14.953 22.570 1.00 93.50 96 GLY A CA 1
ATOM 804 C C . GLY A 1 96 ? -8.130 13.923 22.258 1.00 93.50 96 GLY A C 1
ATOM 805 O O . GLY A 1 96 ? -8.220 12.882 22.914 1.00 93.50 96 GLY A O 1
ATOM 806 N N . ALA A 1 97 ? -8.933 14.154 21.217 1.00 92.25 97 ALA A N 1
ATOM 807 C CA . ALA A 1 97 ? -9.922 13.175 20.771 1.00 92.25 97 ALA A CA 1
ATOM 808 C C . ALA A 1 97 ? -9.274 11.909 20.194 1.00 92.25 97 ALA A C 1
ATOM 810 O O . ALA A 1 97 ? -9.719 10.797 20.475 1.00 92.25 97 ALA A O 1
ATOM 811 N N . LEU A 1 98 ? -8.190 12.056 19.428 1.00 92.88 98 LEU A N 1
ATOM 812 C CA . LEU A 1 98 ? -7.436 10.917 18.904 1.00 92.88 98 LEU A CA 1
ATOM 813 C C . LEU A 1 98 ? -6.792 10.089 20.024 1.00 92.88 98 LEU A C 1
ATOM 815 O O . LEU A 1 98 ? -6.892 8.865 20.011 1.00 92.88 98 LEU A O 1
ATOM 819 N N . GLN A 1 99 ? -6.199 10.746 21.022 1.00 92.00 99 GLN A N 1
ATOM 820 C CA . GLN A 1 99 ? -5.555 10.094 22.168 1.00 92.00 99 GLN A CA 1
ATOM 821 C C . GLN A 1 99 ? -6.539 9.352 23.082 1.00 92.00 99 GLN A C 1
ATOM 823 O O . GLN A 1 99 ? -6.177 8.338 23.674 1.00 92.00 99 GLN A O 1
ATOM 828 N N . SER A 1 100 ? -7.778 9.835 23.192 1.00 91.06 100 SER A N 1
ATOM 829 C CA . SER A 1 100 ? -8.831 9.209 24.007 1.00 91.06 100 SER A CA 1
ATOM 830 C C . SER A 1 100 ? -9.602 8.100 23.282 1.00 91.06 100 SER A C 1
ATOM 832 O O . SER A 1 100 ? -10.474 7.462 23.874 1.00 91.06 100 SER A O 1
ATOM 834 N N . SER A 1 101 ? -9.292 7.842 22.010 1.00 94.25 101 SER A N 1
ATOM 835 C CA . SER A 1 101 ? -10.010 6.868 21.192 1.00 94.25 101 SER A CA 1
ATOM 836 C C . SER A 1 101 ? -9.374 5.487 21.244 1.00 94.25 101 SER A C 1
ATOM 838 O O . SER A 1 101 ? -8.161 5.340 21.141 1.00 94.25 101 SER A O 1
ATOM 840 N N . ALA A 1 102 ? -10.200 4.446 21.297 1.00 95.44 102 ALA A N 1
ATOM 841 C CA . ALA A 1 102 ? -9.746 3.080 21.041 1.00 95.44 102 ALA A CA 1
ATOM 842 C C . ALA A 1 102 ? -9.680 2.791 19.533 1.00 95.44 102 ALA A C 1
ATOM 844 O O . ALA A 1 102 ? -8.873 1.980 19.073 1.00 95.44 102 ALA A O 1
ATOM 845 N N . PHE A 1 103 ? -10.536 3.459 18.761 1.00 97.81 103 PHE A N 1
ATOM 846 C CA . PHE A 1 103 ? -10.666 3.271 17.326 1.00 97.81 103 PHE A CA 1
ATOM 847 C C . PHE A 1 103 ? -10.747 4.616 16.606 1.00 97.81 103 PHE A C 1
ATOM 849 O O . PHE A 1 103 ? -11.406 5.538 17.078 1.00 97.81 103 PHE A O 1
ATOM 856 N N . ILE A 1 104 ? -10.129 4.714 15.432 1.00 98.12 104 ILE A N 1
ATOM 857 C CA . ILE A 1 104 ? -10.129 5.922 14.608 1.00 98.12 104 ILE A CA 1
ATOM 858 C C . ILE A 1 104 ? -10.529 5.556 13.174 1.00 98.12 104 ILE A C 1
ATOM 860 O O . ILE A 1 104 ? -10.001 4.614 12.580 1.00 98.12 104 ILE A O 1
ATOM 864 N N . LEU A 1 105 ? -11.447 6.324 12.595 1.00 98.19 105 LEU A N 1
ATOM 865 C CA . LEU A 1 105 ? -11.734 6.332 11.163 1.00 98.19 105 LEU A CA 1
ATOM 866 C C . LEU A 1 105 ? -11.237 7.654 10.582 1.00 98.19 105 LEU A C 1
ATOM 868 O O . LEU A 1 105 ? -11.821 8.699 10.853 1.00 98.19 105 LEU A O 1
ATOM 872 N N . ASN A 1 106 ? -10.166 7.613 9.793 1.00 97.31 106 ASN A N 1
ATOM 873 C CA . ASN A 1 106 ? -9.620 8.785 9.117 1.00 97.31 106 ASN A CA 1
ATOM 874 C C . ASN A 1 106 ? -10.044 8.791 7.639 1.00 97.31 106 ASN A C 1
ATOM 876 O O . ASN A 1 106 ? -9.492 8.050 6.817 1.00 97.31 106 ASN A O 1
ATOM 880 N N . PHE A 1 107 ? -11.030 9.635 7.328 1.00 96.81 107 PHE A N 1
ATOM 881 C CA . PHE A 1 107 ? -11.659 9.795 6.014 1.00 96.81 107 PHE A CA 1
ATOM 882 C C . PHE A 1 107 ? -11.492 11.204 5.439 1.00 96.81 107 PHE A C 1
ATOM 884 O O . PHE A 1 107 ? -12.344 11.670 4.679 1.00 96.81 107 PHE A O 1
ATOM 891 N N . LEU A 1 108 ? -10.404 11.892 5.793 1.00 95.38 108 LEU A N 1
ATOM 892 C CA . LEU A 1 108 ? -10.026 13.127 5.110 1.00 95.38 108 LEU A CA 1
ATOM 893 C C . LEU A 1 108 ? -9.827 12.880 3.606 1.00 95.38 108 LEU A C 1
ATOM 895 O O . LEU A 1 108 ? -9.549 11.761 3.167 1.00 95.38 108 LEU A O 1
ATOM 899 N N . ASN A 1 109 ? -9.965 13.931 2.809 1.00 89.88 109 ASN A N 1
ATOM 900 C CA . ASN A 1 109 ? -9.749 13.943 1.369 1.00 89.88 109 ASN A CA 1
ATOM 901 C C . ASN A 1 109 ? -8.375 13.351 0.991 1.00 89.88 109 ASN A C 1
ATOM 903 O O . ASN A 1 109 ? -7.467 13.329 1.814 1.00 89.88 109 ASN A O 1
ATOM 907 N N . GLY A 1 110 ? -8.235 12.844 -0.240 1.00 84.69 110 GLY A N 1
ATOM 908 C CA . GLY A 1 110 ? -7.035 12.153 -0.735 1.00 84.69 110 GLY A CA 1
ATOM 909 C C . GLY A 1 110 ? -6.022 13.003 -1.507 1.00 84.69 110 GLY A C 1
ATOM 910 O O . GLY A 1 110 ? -4.995 12.475 -1.911 1.00 84.69 110 GLY A O 1
ATOM 911 N N . ASP A 1 111 ? -6.275 14.297 -1.705 1.00 83.00 111 ASP A N 1
ATOM 912 C CA . ASP A 1 111 ? -5.385 15.237 -2.401 1.00 83.00 111 ASP A CA 1
ATOM 913 C C . ASP A 1 111 ? -4.005 15.253 -1.722 1.00 83.00 111 ASP A C 1
ATOM 915 O O . ASP A 1 111 ? -3.903 15.255 -0.484 1.00 83.00 111 ASP A O 1
ATOM 919 N N . SER A 1 112 ? -2.941 15.208 -2.523 1.00 75.38 112 SER A N 1
ATOM 920 C CA . SER A 1 112 ? -1.559 15.163 -2.043 1.00 75.38 112 SER A CA 1
ATOM 921 C C . SER A 1 112 ? -1.193 16.415 -1.251 1.00 75.38 112 SER A C 1
ATOM 923 O O . SER A 1 112 ? -0.396 16.317 -0.320 1.00 75.38 112 SER A O 1
ATOM 925 N N . LYS A 1 113 ? -1.842 17.560 -1.505 1.00 79.94 113 LYS A N 1
ATOM 926 C CA . LYS A 1 113 ? -1.597 18.794 -0.741 1.00 79.94 113 LYS A CA 1
ATOM 927 C C . LYS A 1 113 ? -1.929 18.667 0.750 1.00 79.94 113 LYS A C 1
ATOM 929 O O . LYS A 1 113 ? -1.313 19.337 1.566 1.00 79.94 113 LYS A O 1
ATOM 934 N N . TYR A 1 114 ? -2.874 17.795 1.117 1.00 85.69 114 TYR A N 1
ATOM 935 C CA . TYR A 1 114 ? -3.275 17.556 2.512 1.00 85.69 114 TYR A CA 1
ATOM 936 C C . TYR A 1 114 ? -2.543 16.364 3.154 1.00 85.69 114 TYR A C 1
ATOM 938 O O . TYR A 1 114 ? -2.878 15.955 4.269 1.00 85.69 114 TYR A O 1
ATOM 946 N N . SER A 1 115 ? -1.541 15.790 2.477 1.00 83.25 115 SER A N 1
ATOM 947 C CA . SER A 1 115 ? -0.793 14.622 2.961 1.00 83.25 115 SER A CA 1
ATOM 948 C C . SER A 1 115 ? -0.131 14.865 4.318 1.00 83.25 115 SER A C 1
ATOM 950 O O . SER A 1 115 ? -0.220 13.993 5.177 1.00 83.25 115 SER A O 1
ATOM 952 N N . LYS A 1 116 ? 0.430 16.060 4.559 1.00 83.62 116 LYS A N 1
ATOM 953 C CA . LYS A 1 116 ? 1.058 16.428 5.841 1.00 83.62 116 LYS A CA 1
ATOM 954 C C . LYS A 1 116 ? 0.097 16.312 7.030 1.00 83.62 116 LYS A C 1
ATOM 956 O O . LYS A 1 116 ? 0.468 15.764 8.059 1.00 83.62 116 LYS A O 1
ATOM 961 N N . ILE A 1 117 ? -1.158 16.745 6.879 1.00 90.62 117 ILE A N 1
ATOM 962 C CA . ILE A 1 117 ? -2.173 16.658 7.948 1.00 90.62 117 ILE A CA 1
ATOM 963 C C . ILE A 1 117 ? -2.500 15.195 8.252 1.00 90.62 117 ILE A C 1
ATOM 965 O O . ILE A 1 117 ? -2.536 14.778 9.410 1.00 90.62 117 ILE A O 1
ATOM 969 N N . ARG A 1 118 ? -2.717 14.395 7.201 1.00 92.00 118 ARG A N 1
ATOM 970 C CA . ARG A 1 118 ? -2.955 12.951 7.332 1.00 92.00 118 ARG A CA 1
ATOM 971 C C . ARG A 1 118 ? -1.756 12.251 7.980 1.00 92.00 118 ARG A C 1
ATOM 973 O O . ARG A 1 118 ? -1.955 11.411 8.854 1.00 92.00 118 ARG A O 1
ATOM 980 N N . GLY A 1 119 ? -0.545 12.650 7.596 1.00 89.19 119 GLY A N 1
ATOM 981 C CA . GLY A 1 119 ? 0.719 12.214 8.179 1.00 89.19 119 GLY A CA 1
ATOM 982 C C . GLY A 1 119 ? 0.778 12.484 9.678 1.00 89.19 119 GLY A C 1
ATOM 983 O O . GLY A 1 119 ? 1.003 11.549 10.437 1.00 89.19 119 GLY A O 1
ATOM 984 N N . SER A 1 120 ? 0.459 13.700 10.128 1.00 90.12 120 SER A N 1
ATOM 985 C CA . SER A 1 120 ? 0.426 14.029 11.559 1.00 90.12 120 SER A CA 1
ATOM 986 C C . SER A 1 120 ? -0.613 13.227 12.345 1.00 90.12 120 SER A C 1
ATOM 988 O O . SER A 1 120 ? -0.340 12.811 13.469 1.00 90.12 120 SER A O 1
ATOM 990 N N . ILE A 1 121 ? -1.779 12.930 11.757 1.00 94.25 121 ILE A N 1
ATOM 991 C CA . ILE A 1 121 ? -2.775 12.038 12.382 1.00 94.25 121 ILE A CA 1
ATOM 992 C C . ILE A 1 121 ? -2.212 10.618 12.539 1.00 94.25 121 ILE A C 1
ATOM 994 O O . ILE A 1 121 ? -2.378 10.008 13.595 1.00 94.25 121 ILE A O 1
ATOM 998 N N . ILE A 1 122 ? -1.522 10.094 11.521 1.00 91.62 122 ILE A N 1
ATOM 999 C CA . ILE A 1 122 ? -0.848 8.787 11.585 1.00 91.62 122 ILE A CA 1
ATOM 1000 C C . ILE A 1 122 ? 0.278 8.804 12.626 1.00 91.62 122 ILE A C 1
ATOM 1002 O O . ILE A 1 122 ? 0.379 7.879 13.431 1.00 91.62 122 ILE A O 1
ATOM 1006 N N . SER A 1 123 ? 1.106 9.848 12.647 1.00 88.56 123 SER A N 1
ATOM 1007 C CA . SER A 1 123 ? 2.197 10.007 13.613 1.00 88.56 123 SER A CA 1
ATOM 1008 C C . SER A 1 123 ? 1.687 10.068 15.048 1.00 88.56 123 SER A C 1
ATOM 1010 O O . SER A 1 123 ? 2.276 9.434 15.923 1.00 88.56 123 SER A O 1
ATOM 1012 N N . LEU A 1 124 ? 0.568 10.755 15.292 1.00 90.81 124 LEU A N 1
ATOM 1013 C CA . LEU A 1 124 ? -0.081 10.760 16.599 1.00 90.81 124 LEU A CA 1
ATOM 1014 C C . LEU A 1 124 ? -0.666 9.384 16.938 1.00 90.81 124 LEU A C 1
ATOM 1016 O O . LEU A 1 124 ? -0.453 8.889 18.040 1.00 90.81 124 LEU A O 1
ATOM 1020 N N . GLN A 1 125 ? -1.350 8.729 15.994 1.00 91.25 125 GLN A N 1
ATOM 1021 C CA . GLN A 1 125 ? -1.910 7.392 16.207 1.00 91.25 125 GLN A CA 1
ATOM 1022 C C . GLN A 1 125 ? -0.836 6.383 16.629 1.00 91.25 125 GLN A C 1
ATOM 1024 O O . GLN A 1 125 ? -1.080 5.617 17.562 1.00 91.25 125 GLN A O 1
ATOM 1029 N N . LYS A 1 126 ? 0.356 6.418 16.015 1.00 85.31 126 LYS A N 1
ATOM 1030 C CA . LYS A 1 126 ? 1.501 5.550 16.362 1.00 85.31 126 LYS A CA 1
ATOM 1031 C C . LYS A 1 126 ? 1.950 5.677 17.829 1.00 85.31 126 LYS A C 1
ATOM 1033 O O . LYS A 1 126 ? 2.639 4.789 18.322 1.00 85.31 126 LYS A O 1
ATOM 1038 N N . GLN A 1 127 ? 1.576 6.757 18.517 1.00 85.81 127 GLN A N 1
ATOM 1039 C CA . GLN A 1 127 ? 1.882 7.011 19.932 1.00 85.81 127 GLN A CA 1
ATOM 1040 C C . GLN A 1 127 ? 0.752 6.566 20.877 1.00 85.81 127 GLN A C 1
ATOM 1042 O O . GLN A 1 127 ? 0.849 6.741 22.090 1.00 85.81 127 GLN A O 1
ATOM 1047 N N . THR A 1 128 ? -0.329 6.001 20.339 1.00 85.69 128 THR A N 1
ATOM 1048 C CA . THR A 1 128 ? -1.516 5.572 21.089 1.00 85.69 128 THR A CA 1
ATOM 1049 C C . THR A 1 128 ? -1.739 4.067 20.941 1.00 85.69 128 THR A C 1
ATOM 1051 O O . THR A 1 128 ? -1.265 3.449 19.990 1.00 85.69 128 THR A O 1
ATOM 1054 N N . ALA A 1 129 ? -2.540 3.484 21.834 1.00 84.44 129 ALA A N 1
ATOM 1055 C CA . ALA A 1 129 ? -2.988 2.092 21.721 1.00 84.44 129 ALA A CA 1
ATOM 1056 C C . ALA A 1 129 ? -4.193 1.906 20.768 1.00 84.44 129 ALA A C 1
ATOM 1058 O O . ALA A 1 129 ? -4.874 0.877 20.765 1.00 84.44 129 ALA A O 1
ATOM 1059 N N . SER A 1 130 ? -4.529 2.941 19.992 1.00 90.25 130 SER A N 1
ATOM 1060 C CA . SER A 1 130 ? -5.714 2.938 19.140 1.00 90.25 130 SER A CA 1
ATOM 1061 C C . SER A 1 130 ? -5.479 2.154 17.850 1.00 90.25 130 SER A C 1
ATOM 1063 O O . SER A 1 130 ? -4.357 2.063 17.346 1.00 90.25 130 SER A O 1
ATOM 1065 N N . LYS A 1 131 ? -6.557 1.618 17.272 1.00 94.19 131 LYS A N 1
ATOM 1066 C CA . LYS A 1 131 ? -6.547 1.128 15.886 1.00 94.19 131 LYS A CA 1
ATOM 1067 C C . LYS A 1 131 ? -7.076 2.188 14.948 1.00 94.19 131 LYS A C 1
ATOM 1069 O O . LYS A 1 131 ? -8.114 2.778 15.241 1.00 94.19 131 LYS A O 1
ATOM 1074 N N . MET A 1 132 ? -6.469 2.343 13.777 1.00 97.00 132 MET A N 1
ATOM 1075 C CA . MET A 1 132 ? -6.950 3.323 12.804 1.00 97.00 132 MET A CA 1
ATOM 1076 C C . MET A 1 132 ? -7.146 2.768 11.400 1.00 97.00 132 MET A C 1
ATOM 1078 O O . MET A 1 132 ? -6.233 2.229 10.782 1.00 97.00 132 MET A O 1
ATOM 1082 N N . VAL A 1 133 ? -8.337 3.002 10.854 1.00 97.38 133 VAL A N 1
ATOM 1083 C CA . VAL A 1 133 ? -8.569 2.931 9.411 1.00 97.38 133 VAL A CA 1
ATOM 1084 C C . VAL A 1 133 ? -8.123 4.240 8.789 1.00 97.38 133 VAL A C 1
ATOM 1086 O O . VAL A 1 133 ? -8.575 5.312 9.193 1.00 97.38 133 VAL A O 1
ATOM 1089 N N . HIS A 1 134 ? -7.298 4.134 7.759 1.00 95.44 134 HIS A N 1
ATOM 1090 C CA . HIS A 1 134 ? -6.939 5.241 6.894 1.00 95.44 134 HIS A CA 1
ATOM 1091 C C . HIS A 1 134 ? -7.523 4.998 5.499 1.00 95.44 134 HIS A C 1
ATOM 1093 O O . HIS A 1 134 ? -7.287 3.960 4.882 1.00 95.44 134 HIS A O 1
ATOM 1099 N N . SER A 1 135 ? -8.354 5.914 5.005 1.00 94.00 135 SER A N 1
ATOM 1100 C CA . SER A 1 135 ? -8.886 5.826 3.638 1.00 94.00 135 SER A CA 1
ATOM 1101 C C . SER A 1 135 ? -9.037 7.225 3.035 1.00 94.00 135 SER A C 1
ATOM 1103 O O . SER A 1 135 ? -10.152 7.753 2.961 1.00 94.00 135 SER A O 1
ATOM 1105 N N . PRO A 1 136 ? -7.912 7.858 2.648 1.00 89.94 136 PRO A N 1
ATOM 1106 C CA . PRO A 1 136 ? -7.911 9.169 2.015 1.00 89.94 136 PRO A CA 1
ATOM 1107 C C . PRO A 1 136 ? -8.830 9.224 0.795 1.00 89.94 136 PRO A C 1
ATOM 1109 O O . PRO A 1 136 ? -8.667 8.460 -0.155 1.00 89.94 136 PRO A O 1
ATOM 1112 N N . GLY A 1 137 ? -9.797 10.141 0.80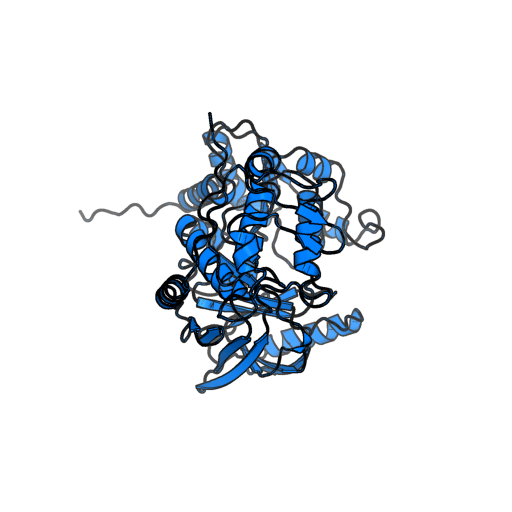8 1.00 86.12 137 GLY A N 1
ATOM 1113 C CA . GLY A 1 137 ? -10.719 10.329 -0.312 1.00 86.12 137 GLY A CA 1
ATOM 1114 C C . GLY A 1 137 ? -11.638 9.131 -0.561 1.00 86.12 137 GLY A C 1
ATOM 1115 O O . GLY A 1 137 ? -11.991 8.864 -1.713 1.00 86.12 137 GLY A O 1
ATOM 1116 N N . ILE A 1 138 ? -12.023 8.402 0.497 1.00 90.62 138 ILE A N 1
ATOM 1117 C CA . ILE A 1 138 ? -12.946 7.267 0.396 1.00 90.62 138 ILE A CA 1
ATOM 1118 C C . ILE A 1 138 ? -14.176 7.627 -0.452 1.00 90.62 138 ILE A C 1
ATOM 1120 O O . ILE A 1 138 ? -14.871 8.615 -0.219 1.00 90.62 138 ILE A O 1
ATOM 1124 N N . GLY A 1 139 ? -14.434 6.819 -1.480 1.00 90.12 139 GLY A N 1
ATOM 1125 C CA . GLY A 1 139 ? -15.472 7.066 -2.478 1.00 90.12 139 GLY A CA 1
ATOM 1126 C C . GLY A 1 139 ? -16.461 5.911 -2.614 1.00 90.12 139 GLY A C 1
ATOM 1127 O O . GLY A 1 139 ? -16.265 4.825 -2.069 1.00 90.12 139 GLY A O 1
ATOM 1128 N N . ASP A 1 140 ? -17.515 6.110 -3.415 1.00 90.38 140 ASP A N 1
ATOM 1129 C CA . ASP A 1 140 ? -18.497 5.053 -3.700 1.00 90.38 140 ASP A CA 1
ATOM 1130 C C . ASP A 1 140 ? -17.838 3.803 -4.309 1.00 90.38 140 ASP A C 1
ATOM 1132 O O . ASP A 1 140 ? -18.286 2.688 -4.049 1.00 90.38 140 ASP A O 1
ATOM 1136 N N . ASP A 1 141 ? -16.778 3.961 -5.102 1.00 87.88 141 ASP A N 1
ATOM 1137 C CA . ASP A 1 141 ? -16.090 2.830 -5.732 1.00 87.88 141 ASP A CA 1
ATOM 1138 C C . ASP A 1 141 ? -15.255 2.027 -4.731 1.00 87.88 141 ASP A C 1
ATOM 1140 O O . ASP A 1 141 ? -15.350 0.796 -4.713 1.00 87.88 141 ASP A O 1
ATOM 1144 N N . VAL A 1 142 ? -14.570 2.707 -3.805 1.00 90.25 142 VAL A N 1
ATOM 1145 C CA . VAL A 1 142 ? -13.905 2.062 -2.663 1.00 90.25 142 VAL A CA 1
ATOM 1146 C C . VAL A 1 142 ? -14.930 1.302 -1.818 1.00 90.25 142 VAL A C 1
ATOM 1148 O O . VAL A 1 142 ? -14.760 0.108 -1.573 1.00 90.25 142 VAL A O 1
ATOM 1151 N N . LEU A 1 143 ? -16.048 1.936 -1.443 1.00 93.62 143 LEU A N 1
ATOM 1152 C CA . LEU A 1 143 ? -17.090 1.303 -0.622 1.00 93.62 143 LEU A CA 1
ATOM 1153 C C . LEU A 1 143 ? -17.733 0.090 -1.319 1.00 93.62 143 LEU A C 1
ATOM 1155 O O . LEU A 1 143 ? -17.952 -0.951 -0.688 1.00 93.62 143 LEU A O 1
ATOM 1159 N N . LYS A 1 144 ? -17.989 0.162 -2.633 1.00 92.12 144 LYS A N 1
ATOM 1160 C CA . LYS A 1 144 ? -18.457 -0.992 -3.429 1.00 92.12 144 LYS A CA 1
ATOM 1161 C C . LYS A 1 144 ? -17.466 -2.153 -3.383 1.00 92.12 144 LYS A C 1
ATOM 1163 O O . LYS A 1 144 ? -17.892 -3.311 -3.366 1.00 92.12 144 LYS A O 1
ATOM 1168 N N . ILE A 1 145 ? -16.170 -1.862 -3.383 1.00 92.19 145 ILE A N 1
ATOM 1169 C CA . ILE A 1 145 ? -15.121 -2.880 -3.367 1.00 92.19 145 ILE A CA 1
ATOM 1170 C C . ILE A 1 145 ? -14.980 -3.482 -1.987 1.00 92.19 145 ILE A C 1
ATOM 1172 O O . ILE A 1 145 ? -15.114 -4.695 -1.872 1.00 92.19 145 ILE A O 1
ATOM 1176 N N . VAL A 1 146 ? -14.903 -2.665 -0.939 1.00 94.62 146 VAL A N 1
ATOM 1177 C CA . VAL A 1 146 ? -14.931 -3.112 0.462 1.00 94.62 146 VAL A CA 1
ATOM 1178 C C . VAL A 1 146 ? -16.118 -4.038 0.730 1.00 94.62 146 VAL A C 1
ATOM 1180 O O . VAL A 1 146 ? -15.954 -5.124 1.297 1.00 94.62 146 VAL A O 1
ATOM 1183 N N . THR A 1 147 ? -17.307 -3.672 0.237 1.00 95.25 147 THR A N 1
ATOM 1184 C CA . THR A 1 147 ? -18.524 -4.493 0.354 1.00 95.25 147 THR A CA 1
ATOM 1185 C C . THR A 1 147 ? -18.291 -5.920 -0.145 1.00 95.25 147 THR A C 1
ATOM 1187 O O . THR A 1 147 ? -18.699 -6.889 0.503 1.00 95.25 147 THR A O 1
ATOM 1190 N N . LYS A 1 148 ? -17.584 -6.074 -1.267 1.00 94.19 148 LYS A N 1
ATOM 1191 C CA . LYS A 1 148 ? -17.360 -7.361 -1.936 1.00 94.19 148 LYS A CA 1
ATOM 1192 C C . LYS A 1 148 ? -16.041 -8.039 -1.547 1.00 94.19 148 LYS A C 1
ATOM 1194 O O . LYS A 1 148 ? -15.934 -9.250 -1.706 1.00 94.19 148 LYS A O 1
ATOM 1199 N N . SER A 1 149 ? -15.052 -7.307 -1.032 1.00 95.44 149 SER A N 1
ATOM 1200 C CA . SER A 1 149 ? -13.698 -7.818 -0.782 1.00 95.44 149 SER A CA 1
ATOM 1201 C C . SER A 1 149 ? -13.693 -8.928 0.273 1.00 95.44 149 SER A C 1
ATOM 1203 O O . SER A 1 149 ? -14.260 -8.753 1.353 1.00 95.44 149 SER A O 1
ATOM 1205 N N . PRO A 1 150 ? -13.065 -10.084 0.009 1.00 95.88 150 PRO A N 1
ATOM 1206 C CA . PRO A 1 150 ? -13.007 -11.177 0.971 1.00 95.88 150 PRO A CA 1
ATOM 1207 C C . PRO A 1 150 ? -11.846 -10.969 1.961 1.00 95.88 150 PRO A C 1
ATOM 1209 O O . PRO A 1 150 ? -10.799 -11.588 1.804 1.00 95.88 150 PRO A O 1
ATOM 1212 N N . PHE A 1 151 ? -12.027 -10.126 2.988 1.00 94.25 151 PHE A N 1
ATOM 1213 C CA . PHE A 1 151 ? -10.981 -9.732 3.959 1.00 94.25 151 PHE A CA 1
ATOM 1214 C C . PHE A 1 151 ? -10.183 -10.921 4.510 1.00 94.25 151 PHE A C 1
ATOM 1216 O O . PHE A 1 151 ? -8.962 -10.931 4.433 1.00 94.25 151 PHE A O 1
ATOM 1223 N N . LYS A 1 152 ? -10.857 -11.985 4.966 1.00 90.75 152 LYS A N 1
ATOM 1224 C CA . LYS A 1 152 ? -10.186 -13.198 5.471 1.00 90.75 152 LYS A CA 1
ATOM 1225 C C . LYS A 1 152 ? -9.296 -13.886 4.432 1.00 90.75 152 LYS A C 1
ATOM 1227 O O . LYS A 1 152 ? -8.256 -14.431 4.786 1.00 90.75 152 LYS A O 1
ATOM 1232 N N . LYS A 1 153 ? -9.710 -13.902 3.159 1.00 94.56 153 LYS A N 1
ATOM 1233 C CA . LYS A 1 153 ? -8.903 -14.465 2.067 1.00 94.56 153 LYS A CA 1
ATOM 1234 C C . LYS A 1 153 ? -7.726 -13.548 1.751 1.00 94.56 153 LYS A C 1
ATOM 1236 O O . LYS A 1 153 ? -6.618 -14.052 1.654 1.00 94.56 153 LYS A O 1
ATOM 1241 N N . ILE A 1 154 ? -7.974 -12.241 1.636 1.00 95.75 154 ILE A N 1
ATOM 1242 C CA . ILE A 1 154 ? -6.933 -11.233 1.394 1.00 95.75 154 ILE A CA 1
ATOM 1243 C C . ILE A 1 154 ? -5.861 -11.330 2.477 1.00 95.75 154 ILE A C 1
ATOM 1245 O O . ILE A 1 154 ? -4.700 -11.475 2.146 1.00 95.75 154 ILE A O 1
ATOM 1249 N N . TYR A 1 155 ? -6.253 -11.388 3.749 1.00 88.94 155 TYR A N 1
ATOM 1250 C CA . TYR A 1 155 ? -5.334 -11.574 4.867 1.00 88.94 155 TYR A CA 1
ATOM 1251 C C . TYR A 1 155 ? -4.454 -12.824 4.723 1.00 88.94 155 TYR A C 1
ATOM 1253 O O . TYR A 1 155 ? -3.235 -12.727 4.806 1.00 88.94 155 TYR A O 1
ATOM 1261 N N . ARG A 1 156 ? -5.052 -13.991 4.449 1.00 87.44 156 ARG A N 1
ATOM 1262 C CA . ARG A 1 156 ? -4.302 -15.249 4.259 1.00 87.44 156 ARG A CA 1
ATOM 1263 C C . ARG A 1 156 ? -3.355 -15.199 3.060 1.00 87.44 156 ARG A C 1
ATOM 1265 O O . A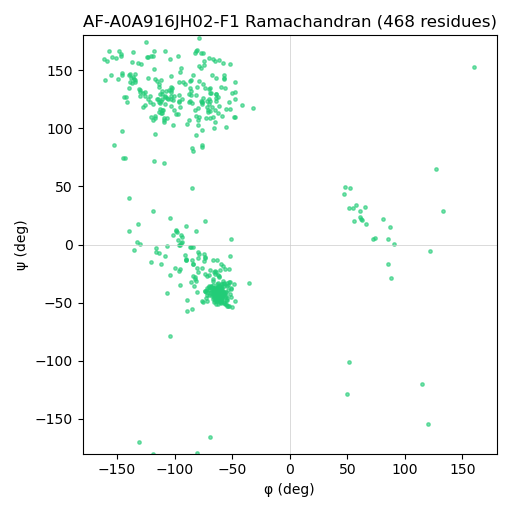RG A 1 156 ? -2.281 -15.791 3.100 1.00 87.44 156 ARG A O 1
ATOM 1272 N N . ASP A 1 157 ? -3.783 -14.551 1.983 1.00 94.44 157 ASP A N 1
ATOM 1273 C CA . ASP A 1 157 ? -2.983 -14.400 0.774 1.00 94.44 157 ASP A CA 1
ATOM 1274 C C . ASP A 1 157 ? -1.835 -13.401 1.001 1.00 94.44 157 ASP A C 1
ATOM 1276 O O . ASP A 1 157 ? -0.710 -13.710 0.623 1.00 94.44 157 ASP A O 1
ATOM 1280 N N . SER A 1 158 ? -2.078 -12.289 1.707 1.00 90.31 158 SER A N 1
ATOM 1281 C CA . SER A 1 158 ? -1.047 -11.345 2.160 1.00 90.31 158 SER A CA 1
ATOM 1282 C C . SER A 1 158 ? -0.016 -12.027 3.053 1.00 90.31 158 SER A C 1
ATOM 1284 O O . SER A 1 158 ? 1.174 -11.887 2.812 1.00 90.31 158 SER A O 1
ATOM 1286 N N . GLU A 1 159 ? -0.430 -12.844 4.027 1.00 84.75 159 GLU A N 1
ATOM 1287 C CA . GLU A 1 159 ? 0.520 -13.599 4.861 1.00 84.75 159 GLU A CA 1
ATOM 1288 C C . GLU A 1 159 ? 1.392 -14.548 4.035 1.00 84.75 159 GLU A C 1
ATOM 1290 O O . GLU A 1 159 ? 2.564 -14.759 4.348 1.00 84.75 159 GLU A O 1
ATOM 1295 N N . LEU A 1 160 ? 0.830 -15.147 2.984 1.00 86.56 160 LEU A N 1
ATOM 1296 C CA . LEU A 1 160 ? 1.575 -16.050 2.120 1.00 86.56 160 LEU A CA 1
ATOM 1297 C C . LEU A 1 160 ? 2.557 -15.302 1.209 1.00 86.56 160 LEU A C 1
ATOM 1299 O O . LEU A 1 160 ? 3.671 -15.785 1.020 1.00 86.56 160 LEU A O 1
ATOM 1303 N N . VAL A 1 161 ? 2.167 -14.149 0.662 1.00 94.38 161 VAL A N 1
ATOM 1304 C CA . VAL A 1 161 ? 3.052 -13.321 -0.170 1.00 94.38 161 VAL A CA 1
ATOM 1305 C C . VAL A 1 161 ? 4.125 -12.637 0.670 1.00 94.38 161 VAL A C 1
ATOM 1307 O O . VAL A 1 161 ? 5.289 -12.699 0.298 1.00 94.38 161 VAL A O 1
ATOM 1310 N N . ALA A 1 162 ? 3.789 -12.086 1.836 1.00 86.81 162 ALA A N 1
ATOM 1311 C CA . ALA A 1 162 ? 4.778 -11.572 2.783 1.00 86.81 162 ALA A CA 1
ATOM 1312 C C . ALA A 1 162 ? 5.769 -12.662 3.212 1.00 86.81 162 ALA A C 1
ATOM 1314 O O . ALA A 1 162 ? 6.970 -12.424 3.252 1.00 86.81 162 ALA A O 1
ATOM 1315 N N . TRP A 1 163 ? 5.291 -13.888 3.457 1.00 85.12 163 TRP A N 1
ATOM 1316 C CA . TRP A 1 163 ? 6.181 -15.023 3.694 1.00 85.12 163 TRP A CA 1
ATOM 1317 C C . TRP A 1 163 ? 7.111 -15.286 2.502 1.00 85.12 163 TRP A C 1
ATOM 1319 O O . TRP A 1 163 ? 8.292 -15.533 2.720 1.00 85.12 163 TRP A O 1
ATOM 1329 N N . ALA A 1 164 ? 6.610 -15.213 1.267 1.00 88.75 164 ALA A N 1
ATOM 1330 C CA . ALA A 1 164 ? 7.425 -15.403 0.070 1.00 88.75 164 ALA A CA 1
ATOM 1331 C C . ALA A 1 164 ? 8.516 -14.328 -0.030 1.00 88.75 164 ALA A C 1
ATOM 1333 O O . ALA A 1 164 ? 9.691 -14.673 -0.101 1.00 88.75 164 ALA A O 1
ATOM 1334 N N . LEU A 1 165 ? 8.144 -13.047 0.078 1.00 88.38 165 LEU A N 1
ATOM 1335 C CA . LEU A 1 165 ? 9.077 -11.913 0.082 1.00 88.38 165 LEU A CA 1
ATOM 1336 C C . LEU A 1 165 ? 10.150 -12.070 1.172 1.00 88.38 165 LEU A C 1
ATOM 1338 O O . LEU A 1 165 ? 11.333 -11.919 0.896 1.00 88.38 165 LEU A O 1
ATOM 1342 N N . GLY A 1 166 ? 9.755 -12.468 2.385 1.00 82.50 166 GLY A N 1
ATOM 1343 C CA . GLY A 1 166 ? 10.677 -12.638 3.511 1.00 82.50 166 GLY A CA 1
ATOM 1344 C C . GLY A 1 166 ? 11.643 -13.819 3.354 1.00 82.50 166 GLY A C 1
ATOM 1345 O O . GLY A 1 166 ? 12.703 -13.831 3.969 1.00 82.50 166 GLY A O 1
ATOM 1346 N N . ASN A 1 167 ? 11.311 -14.804 2.516 1.00 79.25 167 ASN A N 1
ATOM 1347 C CA . ASN A 1 167 ? 12.169 -15.955 2.205 1.00 79.25 167 ASN A CA 1
ATOM 1348 C C . ASN A 1 167 ? 12.828 -15.827 0.822 1.00 79.25 167 ASN A C 1
ATOM 1350 O O . ASN A 1 167 ? 13.177 -16.840 0.222 1.00 79.25 167 ASN A O 1
ATOM 1354 N N . THR A 1 168 ? 12.950 -14.602 0.304 1.00 82.88 168 THR A N 1
ATOM 1355 C CA . THR A 1 168 ? 13.557 -14.325 -1.000 1.00 82.88 168 THR A CA 1
ATOM 1356 C C . THR A 1 168 ? 14.853 -13.553 -0.837 1.00 82.88 168 THR A C 1
ATOM 1358 O O . THR A 1 168 ? 14.893 -12.552 -0.116 1.00 82.88 168 THR A O 1
ATOM 1361 N N . PHE A 1 169 ? 15.891 -13.962 -1.565 1.00 85.81 169 PHE A N 1
ATOM 1362 C CA . PHE A 1 169 ? 17.083 -13.135 -1.724 1.00 85.81 169 PHE A CA 1
ATOM 1363 C C . PHE A 1 169 ? 16.954 -12.210 -2.935 1.00 85.81 169 PHE A C 1
ATOM 1365 O O . PHE A 1 169 ? 17.020 -10.994 -2.768 1.00 85.81 169 PHE A O 1
ATOM 1372 N N . LEU A 1 170 ? 16.721 -12.767 -4.126 1.00 92.56 170 LEU A N 1
ATOM 1373 C CA . LEU A 1 170 ? 16.676 -12.050 -5.398 1.00 92.56 170 LEU A CA 1
ATOM 1374 C C . LEU A 1 170 ? 15.245 -11.959 -5.941 1.00 92.56 170 LEU A C 1
ATOM 1376 O O . LEU A 1 170 ? 14.570 -12.963 -6.150 1.00 92.56 170 LEU A O 1
ATOM 1380 N N . CYS A 1 171 ? 14.806 -10.750 -6.268 1.00 98.00 171 CYS A N 1
ATOM 1381 C CA . CYS A 1 171 ? 13.593 -10.501 -7.033 1.00 98.00 171 CYS A CA 1
ATOM 1382 C C . CYS A 1 171 ? 13.946 -10.148 -8.479 1.00 98.00 171 CYS A C 1
ATOM 1384 O O . CYS A 1 171 ? 14.828 -9.323 -8.736 1.00 98.00 171 CYS A O 1
ATOM 1386 N N . LYS A 1 172 ? 13.223 -10.743 -9.429 1.00 98.75 172 LYS A N 1
ATOM 1387 C CA . LYS A 1 172 ? 13.250 -10.384 -10.847 1.00 98.75 172 LYS A CA 1
ATOM 1388 C C . LYS A 1 172 ? 11.834 -10.093 -11.328 1.00 98.75 172 LYS A C 1
ATOM 1390 O O . LYS A 1 172 ? 10.933 -10.923 -11.201 1.00 98.75 172 LYS A O 1
ATOM 1395 N N . ILE A 1 173 ? 11.662 -8.932 -11.941 1.00 98.81 173 ILE A N 1
ATOM 1396 C CA . ILE A 1 173 ? 10.415 -8.482 -12.550 1.00 98.81 173 ILE A CA 1
ATOM 1397 C C . ILE A 1 173 ? 10.626 -8.427 -14.055 1.00 98.81 173 ILE A C 1
ATOM 1399 O O . ILE A 1 173 ? 11.581 -7.814 -14.528 1.00 98.81 173 ILE A O 1
ATOM 1403 N N . ILE A 1 174 ? 9.717 -9.045 -14.800 1.00 98.81 174 ILE A N 1
ATOM 1404 C CA . ILE A 1 174 ? 9.624 -8.930 -16.253 1.00 98.81 174 ILE A CA 1
ATOM 1405 C C . ILE A 1 174 ? 8.312 -8.217 -16.565 1.00 98.81 174 ILE A C 1
ATOM 1407 O O . ILE A 1 174 ? 7.236 -8.664 -16.167 1.00 98.81 174 ILE A O 1
ATOM 1411 N N . SER A 1 175 ? 8.409 -7.104 -17.274 1.00 98.50 175 SER A N 1
ATOM 1412 C CA . SER A 1 175 ? 7.279 -6.303 -17.756 1.00 98.50 175 SER A CA 1
ATOM 1413 C C . SER A 1 175 ? 7.391 -6.148 -19.268 1.00 98.50 175 SER A C 1
ATOM 1415 O O . SER A 1 175 ? 8.466 -6.370 -19.821 1.00 98.50 175 SER A O 1
ATOM 1417 N N . ALA A 1 176 ? 6.300 -5.796 -19.943 1.00 97.06 176 ALA A N 1
ATOM 1418 C CA . ALA A 1 176 ? 6.310 -5.602 -21.386 1.00 97.06 176 ALA A CA 1
ATOM 1419 C C . ALA A 1 176 ? 5.473 -4.390 -21.793 1.00 97.06 176 ALA A C 1
ATOM 1421 O O . ALA A 1 176 ? 4.445 -4.106 -21.166 1.00 97.06 176 ALA A O 1
ATOM 1422 N N . ASP A 1 177 ? 5.922 -3.715 -22.848 1.00 95.81 177 ASP A N 1
ATOM 1423 C CA . ASP A 1 177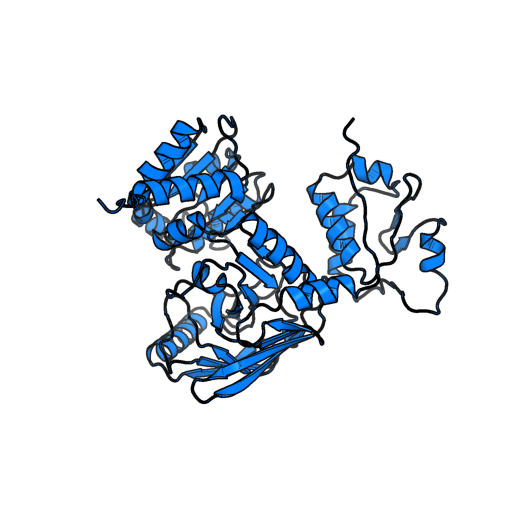 ? 5.179 -2.641 -23.501 1.00 95.81 177 ASP A CA 1
ATOM 1424 C C . ASP A 1 177 ? 4.099 -3.187 -24.457 1.00 95.81 177 ASP A C 1
ATOM 1426 O O . ASP A 1 177 ? 3.912 -4.400 -24.628 1.00 95.81 177 ASP A O 1
ATOM 1430 N N . SER A 1 178 ? 3.379 -2.274 -25.099 1.00 94.06 178 SER A N 1
ATOM 1431 C CA . SER A 1 178 ? 2.341 -2.553 -26.095 1.00 94.06 178 SER A CA 1
ATOM 1432 C C . SER A 1 178 ? 2.851 -3.308 -27.330 1.00 94.06 178 SER A C 1
ATOM 1434 O O . SER A 1 178 ? 2.069 -4.008 -27.977 1.00 94.06 178 SER A O 1
ATOM 1436 N N . ASN A 1 179 ? 4.155 -3.248 -27.617 1.00 94.44 179 ASN A N 1
ATOM 1437 C CA . ASN A 1 179 ? 4.816 -3.960 -28.714 1.00 94.44 179 ASN A CA 1
ATOM 1438 C C . ASN A 1 179 ? 5.398 -5.321 -28.287 1.00 94.44 179 ASN A C 1
ATOM 1440 O O . ASN A 1 179 ? 6.058 -5.985 -29.089 1.00 94.44 179 ASN A O 1
ATOM 1444 N N . ASN A 1 180 ? 5.134 -5.770 -27.054 1.00 94.12 180 ASN A N 1
ATOM 1445 C CA . ASN A 1 180 ? 5.710 -6.968 -26.432 1.00 94.12 180 ASN A CA 1
ATOM 1446 C C . ASN A 1 180 ? 7.237 -6.919 -26.261 1.00 94.12 180 ASN A C 1
ATOM 1448 O O . ASN A 1 180 ? 7.875 -7.967 -26.126 1.00 94.12 180 ASN A O 1
ATOM 1452 N N . ARG A 1 181 ? 7.843 -5.730 -26.243 1.00 97.25 181 ARG A N 1
ATOM 1453 C CA . ARG A 1 181 ? 9.238 -5.590 -25.832 1.00 97.25 181 ARG A CA 1
ATOM 1454 C C . ARG A 1 181 ? 9.320 -5.807 -24.329 1.00 97.25 181 ARG A C 1
ATOM 1456 O O . ARG A 1 181 ? 8.654 -5.118 -23.560 1.00 97.25 181 ARG A O 1
ATOM 1463 N N . GLU A 1 182 ? 10.138 -6.768 -23.917 1.00 98.19 182 GLU A N 1
ATOM 1464 C CA . GLU A 1 182 ? 10.318 -7.096 -22.507 1.00 98.19 182 GLU A CA 1
ATOM 1465 C C . GLU A 1 182 ? 11.384 -6.217 -21.842 1.00 98.19 182 GLU A C 1
ATOM 1467 O O . GLU A 1 182 ? 12.442 -5.930 -22.407 1.00 98.19 182 GLU A O 1
ATOM 1472 N N . TYR A 1 183 ? 11.109 -5.846 -20.596 1.00 98.69 183 TYR A N 1
ATOM 1473 C CA . TYR A 1 183 ? 11.980 -5.082 -19.714 1.00 98.69 183 TYR A CA 1
ATOM 1474 C C . TYR A 1 183 ? 12.149 -5.851 -18.409 1.00 98.69 183 TYR A C 1
ATOM 1476 O O . TYR A 1 183 ? 11.168 -6.324 -17.826 1.00 98.69 183 TYR A O 1
ATOM 1484 N N . THR A 1 184 ? 13.398 -5.992 -17.968 1.00 98.81 184 THR A N 1
ATOM 1485 C CA . THR A 1 184 ? 13.752 -6.725 -16.751 1.00 98.81 184 THR A CA 1
ATOM 1486 C C . THR A 1 184 ? 14.332 -5.789 -15.704 1.00 98.81 184 THR A C 1
ATOM 1488 O O . THR A 1 184 ? 15.352 -5.145 -15.954 1.00 98.81 184 THR A O 1
ATOM 1491 N N . LEU A 1 185 ? 13.739 -5.794 -14.513 1.00 98.81 185 LEU A N 1
ATOM 1492 C CA . LEU A 1 185 ? 14.261 -5.149 -13.312 1.00 98.81 185 LEU A CA 1
ATOM 1493 C C . LEU A 1 185 ? 14.618 -6.231 -12.290 1.00 98.81 185 LEU A C 1
ATOM 1495 O O . LEU A 1 185 ? 13.867 -7.192 -12.121 1.00 98.81 185 LEU A O 1
ATOM 1499 N N . SER A 1 186 ? 15.747 -6.085 -11.605 1.00 98.50 186 SER A N 1
ATOM 1500 C CA . SER A 1 186 ? 16.163 -7.012 -10.550 1.00 98.50 186 SER A CA 1
ATOM 1501 C C . SER A 1 186 ? 16.745 -6.285 -9.349 1.00 98.50 186 SER A C 1
ATOM 1503 O O . SER A 1 186 ? 17.403 -5.254 -9.509 1.00 98.50 186 SER A O 1
ATOM 1505 N N . PHE A 1 187 ? 16.523 -6.846 -8.165 1.00 97.75 187 PHE A N 1
ATOM 1506 C CA . PHE A 1 187 ? 17.035 -6.336 -6.895 1.00 97.75 187 PHE A CA 1
ATOM 1507 C C . PHE A 1 187 ? 17.012 -7.417 -5.819 1.00 97.75 187 PHE A C 1
ATOM 1509 O O . PHE A 1 187 ? 16.254 -8.383 -5.908 1.00 97.75 187 PHE A O 1
ATOM 1516 N N . ASN A 1 188 ? 17.807 -7.224 -4.775 1.00 92.62 188 ASN A N 1
ATOM 1517 C CA . ASN A 1 188 ? 17.785 -8.060 -3.588 1.00 92.62 188 ASN A CA 1
ATOM 1518 C C . ASN A 1 188 ? 16.730 -7.537 -2.601 1.00 92.62 188 ASN A C 1
ATOM 1520 O O . ASN A 1 188 ? 16.591 -6.328 -2.430 1.00 92.62 188 ASN A O 1
ATOM 1524 N N . ILE A 1 189 ? 15.998 -8.439 -1.946 1.00 84.31 189 ILE A N 1
ATOM 1525 C CA . ILE A 1 189 ? 15.033 -8.106 -0.878 1.00 84.31 189 ILE A CA 1
ATOM 1526 C C . ILE A 1 189 ? 15.684 -8.260 0.510 1.00 84.31 189 ILE A C 1
ATOM 1528 O O . ILE A 1 189 ? 15.240 -7.638 1.466 1.00 84.31 189 ILE A O 1
ATOM 1532 N N . GLU A 1 190 ? 16.755 -9.058 0.625 1.00 74.50 190 GLU A N 1
ATOM 1533 C CA . GLU A 1 190 ? 17.389 -9.456 1.905 1.00 74.50 190 GLU A CA 1
ATOM 1534 C C . GLU A 1 190 ? 16.405 -10.117 2.894 1.00 74.50 190 GLU A C 1
ATOM 1536 O O . GLU A 1 190 ? 16.645 -10.217 4.099 1.00 74.50 190 GLU A O 1
ATOM 1541 N N . GLY A 1 191 ? 15.291 -10.627 2.362 1.00 69.88 191 GLY A N 1
ATOM 1542 C CA . GLY A 1 191 ? 14.285 -11.382 3.087 1.00 69.88 191 GLY A CA 1
ATOM 1543 C C . GLY A 1 191 ? 13.831 -10.701 4.375 1.00 69.88 191 GLY A C 1
ATOM 1544 O O . GLY A 1 191 ? 13.430 -9.544 4.400 1.00 69.88 191 GLY A O 1
ATOM 1545 N N . TRP A 1 192 ? 13.866 -11.442 5.477 1.00 67.25 192 TRP A N 1
ATOM 1546 C CA . TRP A 1 192 ? 13.408 -10.953 6.773 1.00 67.25 192 TRP A CA 1
ATOM 1547 C C . TRP A 1 192 ? 14.339 -9.961 7.482 1.00 67.25 192 TRP A C 1
ATOM 1549 O O . TRP A 1 192 ? 13.942 -9.416 8.519 1.00 67.25 192 TRP A O 1
ATOM 1559 N N . GLU A 1 193 ? 15.553 -9.726 6.975 1.00 64.94 193 GLU A N 1
ATOM 1560 C CA . GLU A 1 193 ? 16.364 -8.599 7.457 1.00 64.94 193 GLU A CA 1
ATOM 1561 C C . GLU A 1 193 ? 15.642 -7.275 7.164 1.00 64.94 193 GLU A C 1
ATOM 1563 O O . GLU A 1 193 ? 15.576 -6.408 8.042 1.00 64.94 193 GLU A O 1
ATOM 1568 N N . ASN A 1 194 ? 14.956 -7.221 6.016 1.00 69.00 194 ASN A N 1
ATOM 1569 C CA . ASN A 1 194 ? 14.042 -6.163 5.595 1.00 69.00 194 ASN A CA 1
ATOM 1570 C C . ASN A 1 194 ? 12.589 -6.677 5.633 1.00 69.00 194 ASN A C 1
ATOM 1572 O O . ASN A 1 194 ? 11.963 -6.924 4.603 1.00 69.00 194 ASN A O 1
ATOM 1576 N N . GLU A 1 195 ? 12.075 -6.893 6.855 1.00 73.12 195 GLU A N 1
ATOM 1577 C CA . GLU A 1 195 ? 10.753 -7.493 7.121 1.00 73.12 195 GLU A CA 1
ATOM 1578 C C . GLU A 1 195 ? 9.658 -6.973 6.165 1.00 73.12 195 GLU A C 1
ATOM 1580 O O . GLU A 1 195 ? 9.344 -5.782 6.190 1.00 73.12 195 GLU A O 1
ATOM 1585 N N . PRO A 1 196 ? 9.009 -7.859 5.385 1.00 84.19 196 PRO A N 1
ATOM 1586 C CA . PRO A 1 196 ? 7.904 -7.463 4.527 1.00 84.19 196 PRO A CA 1
ATOM 1587 C C . PRO A 1 196 ? 6.702 -6.954 5.321 1.00 84.19 196 PRO A C 1
ATOM 1589 O O . PRO A 1 196 ? 6.309 -7.504 6.357 1.00 84.19 196 PRO A O 1
ATOM 1592 N N . PHE A 1 197 ? 6.046 -5.952 4.760 1.00 86.06 197 PHE A N 1
ATOM 1593 C CA . PHE A 1 197 ? 4.841 -5.343 5.284 1.00 86.06 197 PHE A CA 1
ATOM 1594 C C . PHE A 1 197 ? 3.591 -5.917 4.612 1.00 86.06 197 PHE A C 1
ATOM 1596 O O . PHE A 1 197 ? 3.622 -6.553 3.553 1.00 86.06 197 PHE A O 1
ATOM 1603 N N . MET A 1 198 ? 2.447 -5.702 5.257 1.00 87.94 198 MET A N 1
ATOM 1604 C CA . MET A 1 198 ? 1.148 -6.109 4.737 1.00 87.94 198 MET A CA 1
ATOM 1605 C C . MET A 1 198 ? 0.123 -5.014 4.988 1.00 87.94 198 MET A C 1
ATOM 1607 O O . MET A 1 198 ? 0.031 -4.504 6.104 1.00 87.94 198 MET A O 1
ATOM 1611 N N . SER A 1 199 ? -0.747 -4.785 4.005 1.00 91.50 199 SER A N 1
ATOM 1612 C CA . SER A 1 199 ? -1.997 -4.041 4.190 1.00 91.50 199 SER A CA 1
ATOM 1613 C C . SER A 1 199 ? -3.189 -4.959 3.886 1.00 91.50 199 SER A C 1
ATOM 1615 O O . SER A 1 199 ? -3.833 -4.861 2.836 1.00 91.50 199 SER A O 1
ATOM 1617 N N . PRO A 1 200 ? -3.485 -5.936 4.770 1.00 87.88 200 PRO A N 1
ATOM 1618 C CA . PRO A 1 200 ? -4.454 -6.998 4.494 1.00 87.88 200 PRO A CA 1
ATOM 1619 C C . PRO A 1 200 ? -5.905 -6.585 4.785 1.00 87.88 200 PRO A C 1
ATOM 1621 O O . PRO A 1 200 ? -6.829 -7.386 4.628 1.00 87.88 200 PRO A O 1
ATOM 1624 N N . GLY A 1 201 ? -6.115 -5.367 5.286 1.00 89.69 201 GLY A N 1
ATOM 1625 C CA . GLY A 1 201 ? -7.404 -4.860 5.752 1.00 89.69 201 GLY A CA 1
ATOM 1626 C C . GLY A 1 201 ? -7.715 -5.151 7.199 1.00 89.69 201 GLY A C 1
ATOM 1627 O O . GLY A 1 201 ? -8.418 -4.362 7.804 1.00 89.69 201 GLY A O 1
ATOM 1628 N N . LYS A 1 202 ? -7.192 -6.241 7.766 1.00 88.88 202 LYS A N 1
ATOM 1629 C CA . LYS A 1 202 ? -7.255 -6.478 9.210 1.00 88.88 202 LYS A CA 1
ATOM 1630 C C . LYS A 1 202 ? -6.229 -5.585 9.904 1.00 88.88 202 LYS A C 1
ATOM 1632 O O . LYS A 1 202 ? -5.040 -5.704 9.619 1.00 88.88 202 LYS A O 1
ATOM 1637 N N . ILE A 1 203 ? -6.689 -4.749 10.827 1.00 87.38 203 ILE A N 1
ATOM 1638 C CA . ILE A 1 203 ? -5.853 -3.826 11.594 1.00 87.38 203 ILE A CA 1
ATOM 1639 C C . ILE A 1 203 ? -5.630 -4.422 12.987 1.00 87.38 203 ILE A C 1
ATOM 1641 O O . ILE A 1 203 ? -6.570 -4.795 13.701 1.00 87.38 203 ILE A O 1
ATOM 1645 N N . PHE A 1 204 ? -4.360 -4.576 13.346 1.00 81.50 204 PHE A N 1
ATOM 1646 C CA . PHE A 1 204 ? -3.949 -5.115 14.639 1.00 81.50 204 PHE A CA 1
ATOM 1647 C C . PHE A 1 204 ? -4.006 -4.038 15.722 1.00 81.50 204 PHE A C 1
ATOM 1649 O O . PHE A 1 204 ? -4.171 -2.856 15.424 1.00 81.50 204 PHE A O 1
ATOM 1656 N N . ASP A 1 205 ? -3.908 -4.453 16.980 1.00 76.25 205 ASP A N 1
ATOM 1657 C CA . ASP A 1 205 ? -3.828 -3.519 18.106 1.00 76.25 205 ASP A CA 1
ATOM 1658 C C . ASP A 1 205 ? -2.629 -2.569 17.920 1.00 76.25 205 ASP A C 1
ATOM 1660 O O . ASP A 1 205 ? -1.603 -2.962 17.354 1.00 76.25 205 ASP A O 1
ATOM 1664 N N . ASP A 1 206 ? -2.805 -1.310 18.327 1.00 82.62 206 ASP A N 1
ATOM 1665 C CA . ASP A 1 206 ? -1.814 -0.228 18.220 1.00 82.62 206 ASP A CA 1
ATOM 1666 C C . ASP A 1 206 ? -1.278 0.007 16.792 1.00 82.62 206 ASP A C 1
ATOM 1668 O O . ASP A 1 206 ? -0.113 0.364 16.588 1.00 82.62 206 ASP A O 1
ATOM 1672 N N . SER A 1 207 ? -2.102 -0.244 15.772 1.00 84.31 207 SER A N 1
ATOM 1673 C CA . SER A 1 207 ? -1.700 -0.111 14.371 1.00 84.31 207 SER A CA 1
ATOM 1674 C C . SER A 1 207 ? -2.755 0.583 13.523 1.00 84.31 207 SER A C 1
ATOM 1676 O O . SER A 1 207 ? -3.921 0.721 13.901 1.00 84.31 207 SER A O 1
ATOM 1678 N N . TRP A 1 208 ? -2.338 0.998 12.337 1.00 91.56 208 TRP A N 1
ATOM 1679 C CA . TRP A 1 208 ? -3.215 1.561 11.329 1.00 91.56 208 TRP A CA 1
ATOM 1680 C C . TRP A 1 208 ? -3.114 0.761 10.033 1.00 91.56 208 TRP A C 1
ATOM 1682 O O . TRP A 1 208 ? -2.167 -0.000 9.825 1.00 91.56 208 TRP A O 1
ATOM 1692 N N . GLY A 1 209 ? -4.107 0.908 9.163 1.00 90.44 209 GLY A N 1
ATOM 1693 C CA . GLY A 1 209 ? -4.096 0.252 7.863 1.00 90.44 209 GLY A CA 1
ATOM 1694 C C . GLY A 1 209 ? -5.012 0.917 6.851 1.00 90.44 209 GLY A C 1
ATOM 1695 O O . GLY A 1 209 ? -5.973 1.608 7.204 1.00 90.44 209 GLY A O 1
ATOM 1696 N N . ASN A 1 210 ? -4.700 0.675 5.580 1.00 92.50 210 ASN A N 1
ATOM 1697 C CA . ASN A 1 210 ? -5.409 1.272 4.463 1.00 92.50 210 ASN A CA 1
ATOM 1698 C C . ASN A 1 210 ? -6.678 0.496 4.102 1.00 92.50 210 ASN A C 1
ATOM 1700 O O . ASN A 1 210 ? -6.741 -0.735 4.173 1.00 92.50 210 ASN A O 1
ATOM 1704 N N . ILE A 1 211 ? -7.692 1.241 3.669 1.00 93.06 211 ILE A N 1
ATOM 1705 C CA . ILE A 1 211 ? -8.886 0.711 3.014 1.00 93.06 211 ILE A CA 1
ATOM 1706 C C . ILE A 1 211 ? -8.993 1.364 1.624 1.00 93.06 211 ILE A C 1
ATOM 1708 O O . ILE A 1 211 ? -8.972 2.593 1.546 1.00 93.06 211 ILE A O 1
ATOM 1712 N N . PRO A 1 212 ? -9.144 0.587 0.531 1.00 93.62 212 PRO A N 1
ATOM 1713 C CA . PRO A 1 212 ? -9.376 -0.858 0.492 1.00 93.62 212 PRO A CA 1
ATOM 1714 C C . PRO A 1 212 ? -8.119 -1.685 0.825 1.00 93.62 212 PRO A C 1
ATOM 1716 O O . PRO A 1 212 ? -7.002 -1.202 0.682 1.00 93.62 212 PRO A O 1
ATOM 1719 N N . PRO A 1 213 ? -8.292 -2.943 1.261 1.00 94.00 213 PRO A N 1
ATOM 1720 C CA . PRO A 1 213 ? -7.163 -3.809 1.567 1.00 94.00 213 PRO A CA 1
ATOM 1721 C C . PRO A 1 213 ? -6.575 -4.451 0.318 1.00 94.00 213 PRO A C 1
ATOM 1723 O O . PRO A 1 213 ? -7.268 -4.562 -0.695 1.00 94.00 213 PRO A O 1
ATOM 1726 N N . GLY A 1 214 ? -5.389 -5.034 0.453 1.00 95.38 214 GLY A N 1
ATOM 1727 C CA . GLY A 1 214 ? -4.929 -6.098 -0.429 1.00 95.38 214 GLY A CA 1
ATOM 1728 C C . GLY A 1 214 ? -3.582 -5.845 -1.057 1.00 95.38 214 GLY A C 1
ATOM 1729 O O . GLY A 1 214 ? -3.496 -5.808 -2.275 1.00 95.38 214 GLY A O 1
ATOM 1730 N N . GLU A 1 215 ? -2.544 -5.780 -0.238 1.00 96.00 215 GLU A N 1
ATOM 1731 C CA . GLU A 1 215 ? -1.169 -5.858 -0.722 1.00 96.00 215 GLU A CA 1
ATOM 1732 C C . GLU A 1 215 ? -0.236 -6.519 0.300 1.00 96.00 215 GLU A C 1
ATOM 1734 O O . GLU A 1 215 ? -0.562 -6.643 1.493 1.00 96.00 215 GLU A O 1
ATOM 1739 N N . SER A 1 216 ? 0.947 -6.869 -0.189 1.00 94.94 216 SER A N 1
ATOM 1740 C CA . SER A 1 216 ? 2.154 -7.114 0.597 1.00 94.94 216 SER A CA 1
ATOM 1741 C C . SER A 1 216 ? 3.337 -6.470 -0.114 1.00 94.94 216 SER A C 1
ATOM 1743 O O . SER A 1 216 ? 3.416 -6.555 -1.338 1.00 94.94 216 SER A O 1
ATOM 1745 N N . PHE A 1 217 ? 4.237 -5.846 0.638 1.00 94.81 217 PHE A N 1
ATOM 1746 C CA . PHE A 1 217 ? 5.317 -5.036 0.079 1.00 94.81 217 PHE A CA 1
ATOM 1747 C C . PHE A 1 217 ? 6.586 -5.114 0.923 1.00 94.81 217 PHE A C 1
ATOM 1749 O O . PHE A 1 217 ? 6.565 -5.578 2.064 1.00 94.81 217 PHE A O 1
ATOM 1756 N N . CYS A 1 218 ? 7.702 -4.693 0.347 1.00 91.44 218 CYS A N 1
ATOM 1757 C CA . CYS A 1 218 ? 9.002 -4.612 1.001 1.00 91.44 218 CYS A CA 1
ATOM 1758 C C . CYS A 1 218 ? 9.835 -3.495 0.370 1.00 91.44 218 CYS A C 1
ATOM 1760 O O . CYS A 1 218 ? 9.612 -3.106 -0.779 1.00 91.44 218 CYS A O 1
ATOM 1762 N N . CYS A 1 219 ? 10.854 -3.040 1.085 1.00 90.75 219 CYS A N 1
ATOM 1763 C CA . CYS A 1 219 ? 11.884 -2.184 0.518 1.00 90.75 219 CYS A CA 1
ATOM 1764 C C . CYS A 1 219 ? 13.078 -3.059 0.112 1.00 90.75 219 CYS A C 1
ATOM 1766 O O . CYS A 1 219 ? 13.533 -3.868 0.923 1.00 90.75 219 CYS A O 1
ATOM 1768 N N . PRO A 1 220 ? 13.580 -2.949 -1.127 1.00 88.62 220 PRO A N 1
ATOM 1769 C CA . PRO A 1 220 ? 14.753 -3.704 -1.542 1.00 88.62 220 PRO A CA 1
ATOM 1770 C C . PRO A 1 220 ? 16.040 -3.124 -0.950 1.00 88.62 220 PRO A C 1
ATOM 1772 O O . PRO A 1 220 ? 16.083 -1.955 -0.558 1.00 88.62 220 PRO A O 1
ATOM 1775 N N . GLU A 1 221 ? 17.122 -3.905 -0.993 1.00 89.19 221 GLU A N 1
ATOM 1776 C CA . GLU A 1 221 ? 18.466 -3.376 -0.760 1.00 89.19 221 GLU A CA 1
ATOM 1777 C C . GLU A 1 221 ? 18.779 -2.347 -1.844 1.00 89.19 221 GLU A C 1
ATOM 1779 O O . GLU A 1 221 ? 18.898 -2.672 -3.033 1.00 89.19 221 GLU A O 1
ATOM 1784 N N . PHE A 1 222 ? 18.890 -1.090 -1.430 1.00 90.12 222 PHE A N 1
ATOM 1785 C CA . PHE A 1 222 ? 18.821 0.055 -2.326 1.00 90.12 222 PHE A CA 1
ATOM 1786 C C . PHE A 1 222 ? 19.833 -0.041 -3.471 1.00 90.12 222 PHE A C 1
ATOM 1788 O O . PHE A 1 222 ? 19.488 0.107 -4.644 1.00 90.12 222 PHE A O 1
ATOM 1795 N N . THR A 1 223 ? 21.088 -0.363 -3.158 1.00 93.44 223 THR A N 1
ATOM 1796 C CA . THR A 1 223 ? 22.165 -0.373 -4.157 1.00 93.44 223 THR A CA 1
ATOM 1797 C C . THR A 1 223 ? 22.095 -1.555 -5.130 1.00 93.44 223 THR A C 1
ATOM 1799 O O . THR A 1 223 ? 22.772 -1.546 -6.164 1.00 93.44 223 THR A O 1
ATOM 1802 N N . SER A 1 224 ? 21.248 -2.550 -4.848 1.00 95.75 224 SER A N 1
ATOM 1803 C CA . SER A 1 224 ? 21.067 -3.742 -5.683 1.00 95.75 224 SER A CA 1
ATOM 1804 C C . SER A 1 224 ? 20.088 -3.541 -6.846 1.00 95.75 224 SER A C 1
ATOM 1806 O O . SER A 1 224 ? 20.118 -4.319 -7.802 1.00 95.75 224 SER A O 1
ATOM 1808 N N . VAL A 1 225 ? 19.262 -2.489 -6.817 1.00 98.12 225 VAL A N 1
ATOM 1809 C CA . VAL A 1 225 ? 18.237 -2.238 -7.841 1.00 98.12 225 VAL A CA 1
ATOM 1810 C C . VAL A 1 225 ? 18.867 -1.812 -9.164 1.00 98.12 225 VAL A C 1
ATOM 1812 O O . VAL A 1 225 ? 19.462 -0.734 -9.270 1.00 98.12 225 VAL A O 1
ATOM 1815 N N . ASN A 1 226 ? 18.724 -2.659 -10.186 1.00 98.69 226 ASN A N 1
ATOM 1816 C CA . ASN A 1 226 ? 19.269 -2.443 -11.525 1.00 98.69 226 ASN A CA 1
ATOM 1817 C C . ASN A 1 226 ? 18.348 -3.021 -12.608 1.00 98.69 226 ASN A C 1
ATOM 1819 O O . ASN A 1 226 ? 17.745 -4.080 -12.427 1.00 98.69 226 ASN A O 1
ATOM 1823 N N . GLY A 1 227 ? 18.291 -2.351 -13.760 1.00 98.69 227 GLY A N 1
ATOM 1824 C CA . GLY A 1 227 ? 17.546 -2.814 -14.932 1.00 98.69 227 GLY A CA 1
ATOM 1825 C C . GLY A 1 227 ? 16.469 -1.829 -15.370 1.00 98.69 227 GLY A C 1
ATOM 1826 O O . GLY A 1 227 ? 16.591 -0.626 -15.146 1.00 98.69 227 GLY A O 1
ATOM 1827 N N . GLN A 1 228 ? 15.435 -2.334 -16.034 1.00 98.81 228 GLN A N 1
ATOM 1828 C CA . GLN A 1 228 ? 14.350 -1.537 -16.591 1.00 98.81 228 GLN A CA 1
ATOM 1829 C C . GLN A 1 228 ? 12.985 -2.143 -16.283 1.00 98.81 228 GLN A C 1
ATOM 1831 O O . GLN A 1 228 ? 12.820 -3.361 -16.275 1.00 98.81 228 GLN A O 1
ATOM 1836 N N . ILE A 1 229 ? 11.989 -1.288 -16.094 1.00 98.75 229 ILE A N 1
ATOM 1837 C CA . ILE A 1 229 ? 10.593 -1.688 -15.909 1.00 98.75 229 ILE A CA 1
ATOM 1838 C C . ILE A 1 229 ? 9.686 -0.813 -16.769 1.00 98.75 229 IL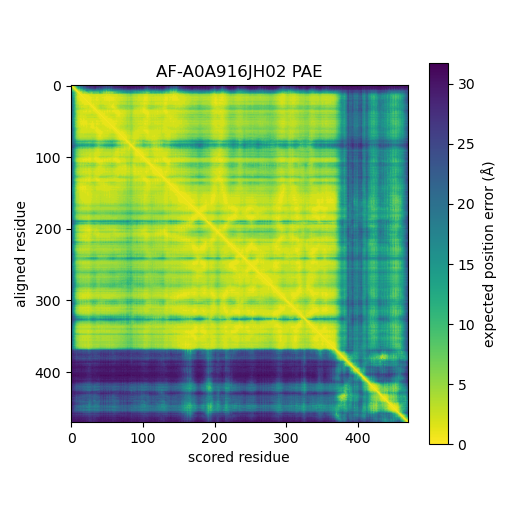E A C 1
ATOM 1840 O O . ILE A 1 229 ? 9.901 0.391 -16.881 1.00 98.75 229 ILE A O 1
ATOM 1844 N N . CYS A 1 230 ? 8.675 -1.430 -17.373 1.00 98.44 230 CYS A N 1
ATOM 1845 C CA . CYS A 1 230 ? 7.612 -0.765 -18.106 1.00 98.44 230 CYS A CA 1
ATOM 1846 C C . CYS A 1 230 ? 6.372 -0.638 -17.208 1.00 98.44 230 CYS A C 1
ATOM 1848 O O . CYS A 1 230 ? 5.734 -1.631 -16.844 1.00 98.44 230 CYS A O 1
ATOM 1850 N N . ILE A 1 231 ? 6.043 0.594 -16.837 1.00 98.19 231 ILE A N 1
ATOM 1851 C CA . ILE A 1 231 ? 4.820 0.975 -16.134 1.00 98.19 231 ILE A CA 1
ATOM 1852 C C . ILE A 1 23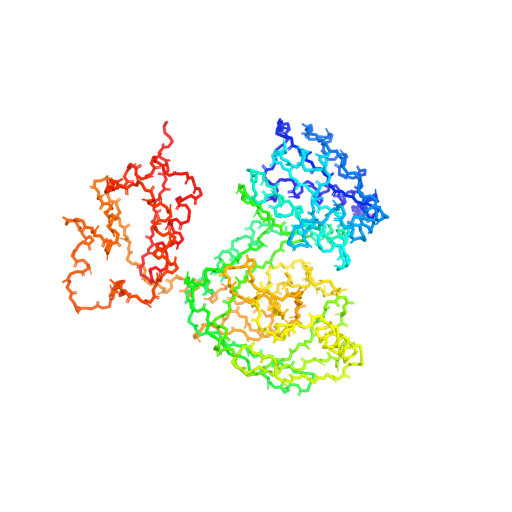1 ? 3.731 1.212 -17.182 1.00 98.19 231 ILE A C 1
ATOM 1854 O O . ILE A 1 231 ? 3.895 2.023 -18.091 1.00 98.19 231 ILE A O 1
ATOM 1858 N N . ASN A 1 232 ? 2.622 0.489 -17.056 1.00 96.12 232 ASN A N 1
ATOM 1859 C CA . ASN A 1 232 ? 1.517 0.468 -18.023 1.00 96.12 232 ASN A CA 1
ATOM 1860 C C . ASN A 1 232 ? 0.131 0.443 -17.342 1.00 96.12 232 ASN A C 1
ATOM 1862 O O . ASN A 1 232 ? -0.872 0.138 -17.984 1.00 96.12 232 ASN A O 1
ATOM 1866 N N . GLY A 1 233 ? 0.081 0.676 -16.025 1.00 95.75 233 GLY A N 1
ATOM 1867 C CA . GLY A 1 233 ? -1.147 0.704 -15.237 1.00 95.75 233 GLY A CA 1
ATOM 1868 C C . GLY A 1 233 ? -1.570 2.125 -14.895 1.00 95.75 233 GLY A C 1
ATOM 1869 O O . GLY A 1 233 ? -2.480 2.680 -15.510 1.00 95.75 233 GLY A O 1
ATOM 1870 N N . SER A 1 234 ? -0.921 2.719 -13.899 1.00 95.44 234 SER A N 1
ATOM 1871 C CA . SER A 1 234 ? -1.225 4.081 -13.458 1.00 95.44 234 SER A CA 1
ATOM 1872 C C . SER A 1 234 ? -0.035 4.762 -12.786 1.00 95.44 234 SER A C 1
ATOM 1874 O O . SER A 1 234 ? 0.929 4.119 -12.369 1.00 95.44 234 SER A O 1
ATOM 1876 N N . LEU A 1 235 ? -0.129 6.087 -12.731 1.00 93.88 235 LEU A N 1
ATOM 1877 C CA . LEU A 1 235 ? 0.708 7.014 -11.976 1.00 93.88 235 LEU A CA 1
ATOM 1878 C C . LEU A 1 235 ? -0.203 7.743 -10.963 1.00 93.88 235 LEU A C 1
ATOM 1880 O O . LEU A 1 235 ? -1.434 7.714 -11.121 1.00 93.88 235 LEU A O 1
ATOM 1884 N N . PRO A 1 236 ? 0.340 8.450 -9.960 1.00 88.62 236 PRO A N 1
ATOM 1885 C CA . PRO A 1 236 ? -0.460 9.272 -9.059 1.00 88.62 236 PRO A CA 1
ATOM 1886 C C . PRO A 1 236 ? -1.386 10.237 -9.816 1.00 88.62 236 PRO A C 1
ATOM 1888 O O . PRO A 1 236 ? -0.950 11.105 -10.569 1.00 88.62 236 PRO A O 1
ATOM 1891 N N . GLY A 1 237 ? -2.699 10.060 -9.643 1.00 85.62 237 GLY A N 1
ATOM 1892 C CA . GLY A 1 237 ? -3.718 10.890 -10.290 1.00 85.62 237 GLY A CA 1
ATOM 1893 C C . GLY A 1 237 ? -3.927 10.628 -11.786 1.00 85.62 237 GLY A C 1
ATOM 1894 O O . GLY A 1 237 ? -4.695 11.360 -12.418 1.00 85.62 237 GLY A O 1
ATOM 1895 N N . TYR A 1 238 ? -3.284 9.612 -12.376 1.00 89.81 238 TYR A N 1
ATOM 1896 C CA . TYR A 1 238 ? -3.366 9.354 -13.812 1.00 89.81 238 TYR A CA 1
ATOM 1897 C C . TYR A 1 238 ? -3.418 7.867 -14.175 1.00 89.81 238 TYR A C 1
ATOM 1899 O O . TYR A 1 238 ? -2.550 7.082 -13.811 1.00 89.81 238 TYR A O 1
ATOM 1907 N N . LEU A 1 239 ? -4.424 7.485 -14.963 1.00 92.75 239 LEU A N 1
ATOM 1908 C CA . LEU A 1 239 ? -4.494 6.167 -15.589 1.00 92.75 239 LEU A CA 1
ATOM 1909 C C . LEU A 1 239 ? -3.751 6.195 -16.927 1.00 92.75 239 LEU A C 1
ATOM 1911 O O . LEU A 1 239 ? -4.056 7.045 -17.764 1.00 92.75 239 LEU A O 1
ATOM 1915 N N . LEU A 1 240 ? -2.848 5.240 -17.146 1.00 92.69 240 LEU A N 1
ATOM 1916 C CA . LEU A 1 240 ? -2.216 5.050 -18.447 1.00 92.69 240 LEU A CA 1
ATOM 1917 C C . LEU A 1 240 ? -3.210 4.359 -19.392 1.00 92.69 240 LEU A C 1
ATOM 1919 O O . LEU A 1 240 ? -3.748 3.290 -19.088 1.00 92.69 240 LEU A O 1
ATOM 1923 N N . TYR A 1 241 ? -3.507 4.998 -20.522 1.00 88.81 241 TYR A N 1
ATOM 1924 C CA . TYR A 1 241 ? -4.393 4.427 -21.539 1.00 88.81 241 TYR A CA 1
ATOM 1925 C C . TYR A 1 241 ? -3.669 3.362 -22.377 1.00 88.81 241 TYR A C 1
ATOM 1927 O O . TYR A 1 241 ? -2.443 3.281 -22.352 1.00 88.81 241 TYR A O 1
ATOM 1935 N N . PRO A 1 242 ? -4.391 2.525 -23.148 1.00 86.94 242 PRO A N 1
ATOM 1936 C CA . PRO A 1 242 ? -3.743 1.600 -24.073 1.00 86.94 242 PRO A CA 1
ATOM 1937 C C . PRO A 1 242 ? -2.716 2.313 -24.969 1.00 86.94 242 PRO A C 1
ATOM 1939 O O . PRO A 1 242 ? -3.045 3.326 -25.586 1.00 86.94 242 PRO A O 1
ATOM 1942 N N . ASN A 1 243 ? -1.504 1.752 -25.055 1.00 86.81 243 ASN A N 1
ATOM 1943 C CA . ASN A 1 243 ? -0.326 2.297 -25.753 1.00 86.81 243 ASN A CA 1
ATOM 1944 C C . ASN A 1 243 ? 0.346 3.511 -25.080 1.00 86.81 243 ASN A C 1
ATOM 1946 O O . ASN A 1 243 ? 1.300 4.065 -25.630 1.00 86.81 243 ASN A O 1
ATOM 1950 N N . GLU A 1 244 ? -0.112 3.923 -23.897 1.00 94.56 244 GLU A N 1
ATOM 1951 C CA . GLU A 1 244 ? 0.636 4.819 -23.019 1.00 94.56 244 GLU A CA 1
ATOM 1952 C C . GLU A 1 244 ? 1.415 3.997 -21.997 1.00 94.56 244 GLU A C 1
ATOM 1954 O O . GLU A 1 244 ? 0.845 3.286 -21.172 1.00 94.56 244 GLU A O 1
ATOM 1959 N N . GLU A 1 245 ? 2.732 4.117 -22.039 1.00 95.69 245 GLU A N 1
ATOM 1960 C CA . GLU A 1 245 ? 3.647 3.413 -21.154 1.00 95.69 245 GLU A CA 1
ATOM 1961 C C . GLU A 1 245 ? 4.739 4.365 -20.670 1.00 95.69 245 GLU A C 1
ATOM 1963 O O . GLU A 1 245 ? 5.035 5.386 -21.305 1.00 95.69 245 GLU A O 1
ATOM 1968 N N . VAL A 1 246 ? 5.345 4.025 -19.536 1.00 97.81 246 VAL A N 1
ATOM 1969 C CA . VAL A 1 246 ? 6.558 4.670 -19.037 1.00 97.81 246 VAL A CA 1
ATOM 1970 C C . VAL A 1 246 ? 7.610 3.605 -18.779 1.00 97.81 246 VAL A C 1
ATOM 1972 O O . VAL A 1 246 ? 7.406 2.708 -17.966 1.00 97.81 246 VAL A O 1
ATOM 1975 N N . VAL A 1 247 ? 8.748 3.701 -19.450 1.00 98.50 247 VAL A N 1
ATOM 1976 C CA . VAL A 1 247 ? 9.903 2.841 -19.200 1.00 98.50 247 VAL A CA 1
ATOM 1977 C C . VAL A 1 247 ? 10.854 3.574 -18.272 1.00 98.50 247 VAL A C 1
ATOM 1979 O O . VAL A 1 247 ? 11.309 4.669 -18.589 1.00 98.50 247 VAL A O 1
ATOM 1982 N N . LEU A 1 248 ? 11.172 2.958 -17.139 1.00 98.62 248 LEU A N 1
ATOM 1983 C CA . LEU A 1 248 ? 12.094 3.493 -16.141 1.00 98.62 248 LEU A CA 1
ATOM 1984 C C . LEU A 1 248 ? 13.362 2.650 -16.122 1.00 98.62 248 LEU A C 1
ATOM 1986 O O . LEU A 1 248 ? 13.280 1.422 -16.054 1.00 98.62 248 LEU A O 1
ATOM 1990 N N . GLN A 1 249 ? 14.526 3.294 -16.147 1.00 98.75 249 GLN A N 1
ATOM 1991 C CA . GLN A 1 249 ? 15.822 2.638 -16.013 1.00 98.75 249 GLN A CA 1
ATOM 1992 C C . GLN A 1 249 ? 16.449 2.954 -14.661 1.00 98.75 249 GLN A C 1
ATOM 1994 O O . GLN A 1 249 ? 16.657 4.116 -14.313 1.00 98.75 249 GLN A O 1
ATOM 1999 N N . PHE A 1 250 ? 16.827 1.904 -13.941 1.00 98.75 250 PHE A N 1
ATOM 2000 C CA . PHE A 1 250 ? 17.468 1.984 -12.639 1.00 98.75 250 PHE A CA 1
ATOM 2001 C C . PHE A 1 250 ? 18.918 1.521 -12.697 1.00 98.75 250 PHE A C 1
ATOM 2003 O O . PHE A 1 250 ? 19.260 0.534 -13.360 1.00 98.75 250 PHE A O 1
ATOM 2010 N N . ARG A 1 251 ? 19.766 2.214 -11.938 1.00 98.62 251 ARG A N 1
ATOM 2011 C CA . ARG A 1 251 ? 21.140 1.806 -11.652 1.00 98.62 251 ARG A CA 1
ATOM 2012 C C . ARG A 1 251 ? 21.471 2.134 -10.203 1.00 98.62 251 ARG A C 1
ATOM 2014 O O . ARG A 1 251 ? 21.417 3.298 -9.812 1.00 98.62 251 ARG A O 1
ATOM 2021 N N . LYS A 1 252 ? 21.863 1.115 -9.436 1.00 97.44 252 LYS A N 1
ATOM 2022 C CA . LYS A 1 252 ? 22.202 1.224 -8.008 1.00 97.44 252 LYS A CA 1
ATOM 2023 C C . LYS A 1 252 ? 21.150 1.995 -7.196 1.00 97.44 252 LYS A C 1
ATOM 2025 O O . LYS A 1 252 ? 21.488 2.949 -6.500 1.00 97.44 252 LYS A O 1
ATOM 2030 N N . GLY A 1 253 ? 19.876 1.632 -7.345 1.00 96.19 253 GLY A N 1
ATOM 2031 C CA . GLY A 1 253 ? 18.790 2.235 -6.557 1.00 96.19 253 GLY A CA 1
ATOM 2032 C C . GLY A 1 253 ? 18.209 3.526 -7.115 1.00 96.19 253 GLY A C 1
ATOM 2033 O O . GLY A 1 253 ? 17.109 3.906 -6.732 1.00 96.19 253 GLY A O 1
ATOM 2034 N N . LYS A 1 254 ? 18.891 4.199 -8.045 1.00 97.75 254 LYS A N 1
ATOM 2035 C CA . LYS A 1 254 ? 18.424 5.466 -8.622 1.00 97.75 254 LYS A CA 1
ATOM 2036 C C . LYS A 1 254 ? 17.838 5.251 -10.010 1.00 97.75 254 LYS A C 1
ATOM 2038 O O . LYS A 1 254 ? 18.459 4.587 -10.844 1.00 97.75 254 LYS A O 1
ATOM 2043 N N . MET A 1 255 ? 16.684 5.857 -10.275 1.00 98.19 255 MET A N 1
ATOM 2044 C CA . MET A 1 255 ? 16.170 6.026 -11.631 1.00 98.19 255 MET A CA 1
ATOM 2045 C C . MET A 1 255 ? 17.066 7.030 -12.367 1.00 98.19 255 MET A C 1
ATOM 2047 O O . MET A 1 255 ? 17.151 8.199 -11.988 1.00 98.19 255 MET A O 1
ATOM 2051 N N . ILE A 1 256 ? 17.759 6.559 -13.402 1.00 98.12 256 ILE A N 1
ATOM 2052 C CA . ILE A 1 256 ? 18.718 7.349 -14.189 1.00 98.12 256 ILE A CA 1
ATOM 2053 C C . ILE A 1 256 ? 18.135 7.863 -15.506 1.00 98.12 256 ILE A C 1
ATOM 2055 O O . ILE A 1 256 ? 18.679 8.801 -16.080 1.00 98.12 256 ILE A O 1
ATOM 2059 N N . GLN A 1 257 ? 17.056 7.245 -15.987 1.00 97.88 257 GLN A N 1
ATOM 2060 C CA . GLN A 1 257 ? 16.378 7.612 -17.225 1.00 97.88 257 GLN A CA 1
ATOM 2061 C C . GLN A 1 257 ? 14.920 7.161 -17.155 1.00 97.88 257 GLN A C 1
ATOM 2063 O O . GLN A 1 257 ? 14.616 6.111 -16.581 1.00 97.88 257 GLN A O 1
ATOM 2068 N N . TRP A 1 258 ? 14.036 7.947 -17.758 1.00 97.69 258 TRP A N 1
ATOM 2069 C CA . TRP A 1 258 ? 12.646 7.590 -17.993 1.00 97.69 258 TRP A CA 1
ATOM 2070 C C . TRP A 1 258 ? 12.257 7.988 -19.420 1.00 97.69 258 TRP A C 1
ATOM 2072 O O . TRP A 1 258 ? 12.724 8.997 -19.944 1.00 97.69 258 TRP A O 1
ATOM 2082 N N . GLU A 1 259 ? 11.412 7.186 -20.056 1.00 96.88 259 GLU A N 1
ATOM 2083 C CA . GLU A 1 259 ? 10.846 7.459 -21.377 1.00 96.88 259 GLU A CA 1
ATOM 2084 C C . GLU A 1 259 ? 9.355 7.159 -21.341 1.00 96.88 259 GLU A C 1
ATOM 2086 O O . GLU A 1 259 ? 8.938 6.187 -20.717 1.00 96.88 259 GLU A O 1
ATOM 2091 N N . SER A 1 260 ? 8.538 7.970 -22.012 1.00 96.44 260 SER A N 1
ATOM 2092 C CA . SER A 1 260 ? 7.104 7.705 -22.097 1.00 96.44 260 SER A CA 1
ATOM 2093 C C . SER A 1 260 ? 6.543 7.945 -23.489 1.00 96.44 260 SER A C 1
ATOM 2095 O O . SER A 1 260 ? 6.923 8.897 -24.176 1.00 96.44 260 SER A O 1
ATOM 2097 N N . THR A 1 261 ? 5.593 7.099 -23.880 1.00 94.44 261 THR A N 1
ATOM 2098 C CA . THR A 1 261 ? 4.794 7.254 -25.101 1.00 94.44 261 THR A CA 1
ATOM 2099 C C . THR A 1 261 ? 3.587 8.179 -24.903 1.00 94.44 261 THR A C 1
ATOM 2101 O O . THR A 1 261 ? 3.042 8.676 -25.887 1.00 94.44 261 THR A O 1
ATOM 2104 N N . GLY A 1 262 ? 3.190 8.463 -23.655 1.00 93.75 262 GLY A N 1
ATOM 2105 C CA . GLY A 1 262 ? 2.024 9.282 -23.312 1.00 93.75 262 GLY A CA 1
ATOM 2106 C C . GLY A 1 262 ? 2.389 10.698 -22.857 1.00 93.75 262 GLY A C 1
ATOM 2107 O O . GLY A 1 262 ? 3.218 10.891 -21.970 1.00 93.75 262 GLY A O 1
ATOM 2108 N N . GLU A 1 263 ? 1.726 11.714 -23.412 1.00 92.88 263 GLU A N 1
ATOM 2109 C CA . GLU A 1 263 ? 2.054 13.122 -23.133 1.00 92.88 263 GLU A CA 1
ATOM 2110 C C . GLU A 1 263 ? 1.803 13.523 -21.670 1.00 92.88 263 GLU A C 1
ATOM 2112 O O . GLU A 1 263 ? 2.585 14.252 -21.063 1.00 92.88 263 GLU A O 1
ATOM 2117 N N . LYS A 1 264 ? 0.740 12.997 -21.055 1.00 92.31 264 LYS A N 1
ATOM 2118 C CA . LYS A 1 264 ? 0.435 13.269 -19.642 1.00 92.31 264 LYS A CA 1
ATOM 2119 C C . LYS A 1 264 ? 1.450 12.647 -18.690 1.00 92.31 264 LYS A C 1
ATOM 2121 O O . LYS A 1 264 ? 1.789 13.267 -17.688 1.00 92.31 264 LYS A O 1
ATOM 2126 N N . ALA A 1 265 ? 1.960 11.463 -19.015 1.00 93.38 265 ALA A N 1
ATOM 2127 C CA . ALA A 1 265 ? 3.016 10.832 -18.238 1.00 93.38 265 ALA A CA 1
ATOM 2128 C C . ALA A 1 265 ? 4.342 11.597 -18.373 1.00 93.38 265 ALA A C 1
ATOM 2130 O O . ALA A 1 265 ? 4.991 11.855 -17.361 1.00 93.38 265 ALA A O 1
ATOM 2131 N N . LYS A 1 266 ? 4.699 12.069 -19.580 1.00 95.69 266 LYS A N 1
ATOM 2132 C CA . LYS A 1 266 ? 5.845 12.983 -19.758 1.00 95.69 266 LYS A CA 1
ATOM 2133 C C . LYS A 1 266 ? 5.702 14.239 -18.910 1.00 95.69 266 LYS A C 1
ATOM 2135 O O . LYS A 1 266 ? 6.659 14.643 -18.251 1.00 95.69 266 LYS A O 1
ATOM 2140 N N . LYS A 1 267 ? 4.510 14.843 -18.910 1.00 95.00 267 LYS A N 1
ATOM 2141 C CA . LYS A 1 267 ? 4.215 16.016 -18.086 1.00 95.00 267 LYS A CA 1
ATOM 2142 C C . LYS A 1 267 ? 4.392 15.710 -16.598 1.00 95.00 267 LYS A C 1
ATOM 2144 O O . LYS A 1 267 ? 5.088 16.466 -15.933 1.00 95.00 267 LYS A O 1
ATOM 2149 N N . TYR A 1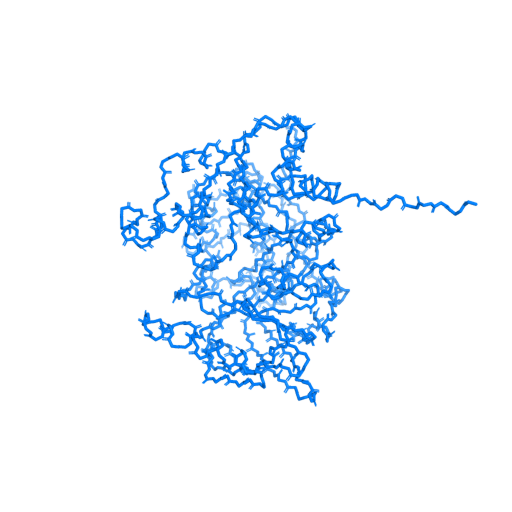 268 ? 3.835 14.600 -16.112 1.00 93.62 268 TYR A N 1
ATOM 2150 C CA . TYR A 1 268 ? 3.980 14.166 -14.721 1.00 93.62 268 TYR A CA 1
ATOM 2151 C C . TYR A 1 268 ? 5.457 14.058 -14.311 1.00 93.62 268 TYR A C 1
ATOM 2153 O O . TYR A 1 268 ? 5.862 14.722 -13.364 1.00 93.62 268 TYR A O 1
ATOM 2161 N N . PHE A 1 269 ? 6.289 13.324 -15.060 1.00 94.56 269 PHE A N 1
ATOM 2162 C CA . PHE A 1 269 ? 7.713 13.189 -14.723 1.00 94.56 269 PHE A CA 1
ATOM 2163 C C . PHE A 1 269 ? 8.493 14.506 -14.861 1.00 94.56 269 PHE A C 1
ATOM 2165 O O . PHE A 1 269 ? 9.373 14.779 -14.049 1.00 94.56 269 PHE A O 1
ATOM 2172 N N . SER A 1 270 ? 8.151 15.351 -15.839 1.00 94.62 270 SER A N 1
ATOM 2173 C CA . SER A 1 270 ? 8.790 16.667 -16.008 1.00 94.62 270 SER A CA 1
ATOM 2174 C C . SER A 1 270 ? 8.465 17.618 -14.851 1.00 94.62 270 SER A C 1
ATOM 2176 O O . SER A 1 270 ? 9.334 18.356 -14.388 1.00 94.62 270 SER A O 1
ATOM 2178 N N . GLU A 1 271 ? 7.214 17.619 -14.381 1.00 92.44 271 GLU A N 1
ATOM 2179 C CA . GLU A 1 271 ? 6.781 18.401 -13.218 1.00 92.44 271 GLU A CA 1
ATOM 2180 C C . GLU A 1 271 ? 7.386 17.848 -11.926 1.00 92.44 271 GLU A C 1
ATOM 2182 O O . GLU A 1 271 ? 7.877 18.630 -11.113 1.00 92.44 271 GLU A O 1
ATOM 2187 N N . PHE A 1 272 ? 7.429 16.522 -11.785 1.00 90.38 272 PHE A N 1
ATOM 2188 C CA . PHE A 1 272 ? 8.043 15.833 -10.655 1.00 90.38 272 PHE A CA 1
ATOM 2189 C C . PHE A 1 272 ? 9.536 16.175 -10.525 1.00 90.38 272 PHE A C 1
ATOM 2191 O O . PHE A 1 272 ? 9.982 16.627 -9.473 1.00 90.38 272 PHE A O 1
ATOM 2198 N N . GLU A 1 273 ? 10.300 16.071 -11.616 1.00 93.44 273 GLU A N 1
ATOM 2199 C CA . GLU A 1 273 ? 11.727 16.416 -11.644 1.00 93.44 273 GLU A CA 1
ATOM 2200 C C . GLU A 1 273 ? 11.968 17.908 -11.366 1.00 93.44 273 GLU A C 1
ATOM 2202 O O . GLU A 1 273 ? 12.902 18.275 -10.647 1.00 93.44 273 GLU A O 1
ATOM 2207 N N . LYS A 1 274 ? 11.121 18.788 -11.917 1.00 94.06 274 LYS A N 1
ATOM 2208 C CA . LYS A 1 274 ? 11.208 20.233 -11.680 1.00 94.06 274 LYS A CA 1
ATOM 2209 C C . LYS A 1 274 ? 10.945 20.578 -10.214 1.00 94.06 274 LYS A C 1
ATOM 2211 O O . LYS A 1 274 ? 11.699 21.365 -9.646 1.00 94.06 274 LYS A O 1
ATOM 2216 N N . ASP A 1 275 ? 9.895 20.030 -9.610 1.00 89.50 275 ASP A N 1
ATOM 2217 C CA . ASP A 1 275 ? 9.553 20.339 -8.220 1.00 89.50 275 ASP A CA 1
ATOM 2218 C C . ASP A 1 275 ? 10.549 19.714 -7.235 1.00 89.50 275 ASP A C 1
ATOM 2220 O O . ASP A 1 275 ? 10.977 20.389 -6.302 1.00 89.50 275 ASP A O 1
ATOM 2224 N N . ALA A 1 276 ? 11.023 18.490 -7.488 1.00 91.19 276 ALA A N 1
ATOM 2225 C CA . ALA A 1 276 ? 12.099 17.882 -6.705 1.00 91.19 276 ALA A CA 1
ATOM 2226 C C . ALA A 1 276 ? 13.378 18.737 -6.701 1.00 91.19 276 ALA A C 1
ATOM 2228 O O . ALA A 1 276 ? 13.949 18.976 -5.637 1.00 91.19 276 ALA A O 1
ATOM 2229 N N . ARG A 1 277 ? 13.782 19.279 -7.862 1.00 92.25 277 ARG A N 1
ATOM 2230 C CA . ARG A 1 277 ? 14.902 20.234 -7.954 1.00 92.25 277 ARG A CA 1
ATOM 2231 C C . ARG A 1 277 ? 14.647 21.515 -7.167 1.00 92.25 277 ARG A C 1
ATOM 2233 O O . ARG A 1 277 ? 15.542 21.972 -6.473 1.00 92.25 277 ARG A O 1
ATOM 2240 N N . ASN A 1 278 ? 13.443 22.081 -7.246 1.00 90.75 278 ASN A N 1
ATOM 2241 C CA . ASN A 1 278 ? 13.098 23.296 -6.497 1.00 90.75 278 ASN A CA 1
ATOM 2242 C C . ASN A 1 278 ? 13.135 23.091 -4.973 1.00 90.75 278 ASN A C 1
ATOM 2244 O O . ASN A 1 278 ? 13.266 24.064 -4.235 1.00 90.75 278 ASN A O 1
ATOM 2248 N N . ARG A 1 279 ? 12.977 21.847 -4.506 1.00 85.88 279 ARG A N 1
ATOM 2249 C CA . ARG A 1 279 ? 13.018 21.463 -3.086 1.00 85.88 279 ARG A CA 1
ATOM 2250 C C . ARG A 1 279 ? 14.378 20.930 -2.630 1.00 85.88 279 ARG A C 1
ATOM 2252 O O . ARG A 1 279 ? 14.471 20.472 -1.494 1.00 85.88 279 ARG A O 1
ATOM 2259 N N . ASP A 1 280 ? 15.390 20.934 -3.501 1.00 90.81 280 ASP A N 1
ATOM 2260 C CA . ASP A 1 280 ? 16.693 20.296 -3.266 1.00 90.81 280 ASP A CA 1
ATOM 2261 C C . ASP A 1 280 ? 16.581 18.821 -2.822 1.00 90.81 280 ASP A C 1
ATOM 2263 O O . ASP A 1 280 ? 17.414 18.289 -2.080 1.00 90.81 280 ASP A O 1
ATOM 2267 N N . ASP A 1 281 ? 15.539 18.126 -3.288 1.00 89.75 281 ASP A N 1
ATOM 2268 C CA . ASP A 1 281 ? 15.348 16.710 -3.012 1.00 89.75 281 ASP A CA 1
ATOM 2269 C C . ASP A 1 281 ? 16.241 15.896 -3.950 1.00 89.75 281 ASP A C 1
ATOM 2271 O O . ASP A 1 281 ? 15.968 15.788 -5.140 1.00 89.75 281 ASP A O 1
ATOM 2275 N N . ASN A 1 282 ? 17.318 15.307 -3.431 1.00 92.19 282 ASN A N 1
ATOM 2276 C CA . ASN A 1 282 ? 18.220 14.446 -4.210 1.00 92.19 282 ASN A CA 1
ATOM 2277 C C . ASN A 1 282 ? 17.766 12.972 -4.255 1.00 92.19 282 ASN A C 1
ATOM 2279 O O . ASN A 1 282 ? 18.426 12.124 -4.869 1.00 92.19 282 ASN A O 1
ATOM 2283 N N . ASN A 1 283 ? 16.667 12.643 -3.577 1.00 94.25 283 ASN A N 1
ATOM 2284 C CA . ASN A 1 283 ? 16.169 11.287 -3.376 1.00 94.25 283 ASN A CA 1
ATOM 2285 C C . ASN A 1 283 ? 14.811 11.008 -4.014 1.00 94.25 283 ASN A C 1
ATOM 2287 O O . ASN A 1 283 ? 14.410 9.849 -4.017 1.00 94.25 283 ASN A O 1
ATOM 2291 N N . TRP A 1 284 ? 14.171 11.999 -4.633 1.00 93.88 284 TRP A N 1
ATOM 2292 C CA . TRP A 1 284 ? 12.913 11.841 -5.374 1.00 93.88 284 TRP A CA 1
ATOM 2293 C C . TRP A 1 284 ? 12.907 10.670 -6.370 1.00 93.88 284 TRP A C 1
ATOM 2295 O O . TRP A 1 284 ? 11.886 10.027 -6.562 1.00 93.88 284 TRP A O 1
ATOM 2305 N N . ASN A 1 285 ? 14.051 10.364 -6.990 1.00 96.00 285 ASN A N 1
ATOM 2306 C CA . ASN A 1 285 ? 14.216 9.305 -7.988 1.00 96.00 285 ASN A CA 1
ATOM 2307 C C . ASN A 1 285 ? 14.793 7.995 -7.415 1.00 96.00 285 ASN A C 1
ATOM 2309 O O . ASN A 1 285 ? 15.257 7.136 -8.171 1.00 96.00 285 ASN A O 1
ATOM 2313 N N . SER A 1 286 ? 14.842 7.850 -6.091 1.00 97.00 286 SER A N 1
ATOM 2314 C CA . SER A 1 286 ? 15.251 6.617 -5.414 1.00 97.00 286 SER A CA 1
ATOM 2315 C C . SER A 1 286 ? 14.149 5.566 -5.488 1.00 97.00 286 SER A C 1
ATOM 2317 O O . SER A 1 286 ? 12.993 5.881 -5.249 1.00 97.00 286 SER A O 1
ATOM 2319 N N . PHE A 1 287 ? 14.498 4.307 -5.739 1.00 96.75 287 PHE A N 1
ATOM 2320 C CA . PHE A 1 287 ? 13.574 3.190 -5.558 1.00 96.75 287 PHE A CA 1
ATOM 2321 C C . PHE A 1 287 ? 13.271 3.013 -4.063 1.00 96.75 287 PHE A C 1
ATOM 2323 O O . PHE A 1 287 ? 14.183 2.741 -3.278 1.00 96.75 287 PHE A O 1
ATOM 2330 N N . ALA A 1 288 ? 12.008 3.172 -3.676 1.00 94.75 288 ALA A N 1
ATOM 2331 C CA . ALA A 1 288 ? 11.589 3.221 -2.277 1.00 94.75 288 ALA A CA 1
ATOM 2332 C C . ALA A 1 288 ? 10.873 1.945 -1.821 1.00 94.75 288 ALA A C 1
ATOM 2334 O O . ALA A 1 288 ? 11.144 1.448 -0.728 1.00 94.75 288 ALA A O 1
ATOM 2335 N N . GLU A 1 289 ? 10.001 1.392 -2.661 1.00 95.56 289 GLU A N 1
ATOM 2336 C CA . GLU A 1 289 ? 9.133 0.266 -2.315 1.00 95.56 289 GLU A CA 1
ATOM 2337 C C . GLU A 1 289 ? 8.910 -0.644 -3.521 1.00 95.56 289 GLU A C 1
ATOM 2339 O O . GLU A 1 289 ? 8.860 -0.183 -4.660 1.00 95.56 289 GLU A O 1
ATOM 2344 N N . PHE A 1 290 ? 8.756 -1.939 -3.256 1.00 97.50 290 PHE A N 1
ATOM 2345 C CA . PHE A 1 290 ? 8.173 -2.910 -4.171 1.00 97.50 290 PHE A CA 1
ATOM 2346 C C . PHE A 1 290 ? 6.976 -3.588 -3.502 1.00 97.50 290 PHE A C 1
ATOM 2348 O O . PHE A 1 290 ? 7.129 -4.203 -2.442 1.00 97.50 290 PHE A O 1
ATOM 2355 N N . GLY A 1 291 ? 5.811 -3.547 -4.147 1.00 97.25 291 GLY A N 1
ATOM 2356 C CA . GLY A 1 291 ? 4.596 -4.168 -3.634 1.00 97.25 291 GLY A CA 1
ATOM 2357 C C . GLY A 1 291 ? 3.846 -5.028 -4.644 1.00 97.25 291 GLY A C 1
ATOM 2358 O O . GLY A 1 291 ? 3.987 -4.901 -5.860 1.00 97.25 291 GLY A O 1
ATOM 2359 N N . ILE A 1 292 ? 3.060 -5.963 -4.108 1.00 98.56 292 ILE A N 1
ATOM 2360 C CA . ILE A 1 292 ? 2.233 -6.915 -4.851 1.00 98.56 292 ILE A CA 1
ATOM 2361 C C . ILE A 1 292 ? 0.773 -6.730 -4.441 1.00 98.56 292 ILE A C 1
ATOM 2363 O O . ILE A 1 292 ? 0.424 -6.926 -3.273 1.00 98.56 292 ILE A O 1
ATOM 2367 N N . GLY A 1 293 ? -0.091 -6.449 -5.417 1.00 98.19 293 GLY A N 1
ATOM 2368 C CA . GLY A 1 293 ? -1.530 -6.303 -5.221 1.00 98.19 293 GLY A CA 1
ATOM 2369 C C . GLY A 1 293 ? -2.262 -7.648 -5.122 1.00 98.19 293 GLY A C 1
ATOM 2370 O O . GLY A 1 293 ? -1.972 -8.617 -5.834 1.00 98.19 293 GLY A O 1
ATOM 2371 N N . LEU A 1 294 ? -3.243 -7.729 -4.219 1.00 97.81 294 LEU A N 1
ATOM 2372 C CA . LEU A 1 294 ? -3.879 -8.975 -3.760 1.00 97.81 294 LEU A CA 1
ATOM 2373 C C . LEU A 1 294 ? -5.409 -8.913 -3.669 1.00 97.81 294 LEU A C 1
ATOM 2375 O O . LEU A 1 294 ? -6.048 -9.933 -3.389 1.00 97.81 294 LEU A O 1
ATOM 2379 N N . ASN A 1 295 ? -6.040 -7.760 -3.903 1.00 97.38 295 ASN A N 1
ATOM 2380 C CA . ASN A 1 295 ? -7.491 -7.628 -3.819 1.00 97.38 295 ASN A CA 1
ATOM 2381 C C . ASN A 1 295 ? -8.173 -8.132 -5.102 1.00 97.38 295 ASN A C 1
ATOM 2383 O O . ASN A 1 295 ? -8.125 -7.469 -6.141 1.00 97.38 295 ASN A O 1
ATOM 2387 N N . PRO A 1 296 ? -8.907 -9.261 -5.057 1.00 95.69 296 PRO A N 1
ATOM 2388 C CA . PRO A 1 296 ? -9.524 -9.823 -6.253 1.00 95.69 296 PRO A CA 1
ATOM 2389 C C . PRO A 1 296 ? -10.747 -9.030 -6.729 1.00 95.69 296 PRO A C 1
ATOM 2391 O O . PRO A 1 296 ? -11.276 -9.333 -7.801 1.00 95.69 296 PRO A O 1
ATOM 2394 N N . MET A 1 297 ? -11.251 -8.078 -5.935 1.00 95.38 297 MET A N 1
ATOM 2395 C CA . MET A 1 297 ? -12.452 -7.310 -6.270 1.00 95.38 297 MET A CA 1
ATOM 2396 C C . MET A 1 297 ? -12.168 -6.030 -7.045 1.00 95.38 297 MET A C 1
ATOM 2398 O O . MET A 1 297 ? -13.099 -5.468 -7.624 1.00 95.38 297 MET A O 1
ATOM 2402 N N . ILE A 1 298 ? -10.908 -5.612 -7.099 1.00 94.31 298 ILE A N 1
ATOM 2403 C CA . ILE A 1 298 ? -10.458 -4.535 -7.970 1.00 94.31 298 ILE A CA 1
ATOM 2404 C C . ILE A 1 298 ? -10.238 -5.149 -9.350 1.00 94.31 298 ILE A C 1
ATOM 2406 O O . ILE A 1 298 ? -9.466 -6.090 -9.512 1.00 94.31 298 ILE A O 1
ATOM 2410 N N . LYS A 1 299 ? -11.026 -4.699 -10.327 1.00 91.44 299 LYS A N 1
ATOM 2411 C CA . LYS A 1 299 ? -11.044 -5.269 -11.687 1.00 91.44 299 LYS A CA 1
ATOM 2412 C C . LYS A 1 299 ? -10.485 -4.331 -12.743 1.00 91.44 299 LYS A C 1
ATOM 2414 O O . LYS A 1 299 ? -10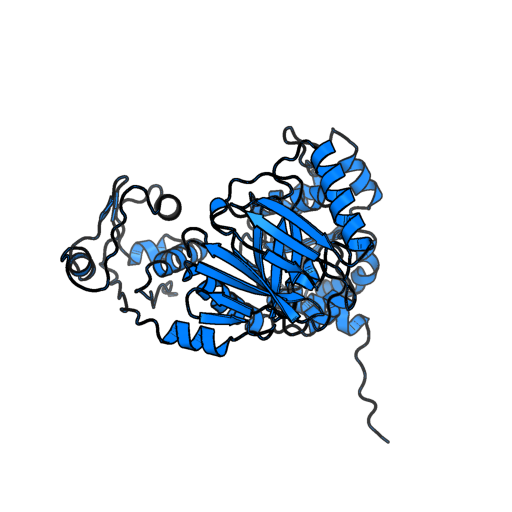.236 -4.771 -13.860 1.00 91.44 299 LYS A O 1
ATOM 2419 N N . LYS A 1 300 ? -10.378 -3.051 -12.407 1.00 89.50 300 LYS A N 1
ATOM 2420 C CA . LYS A 1 300 ? -9.911 -1.976 -13.270 1.00 89.50 300 LYS A CA 1
ATOM 2421 C C . LYS A 1 300 ? -9.238 -0.945 -12.385 1.00 89.50 300 LYS A C 1
ATOM 2423 O O . LYS A 1 300 ? -9.732 -0.706 -11.282 1.00 89.50 300 LYS A O 1
ATOM 2428 N N . LEU A 1 301 ? -8.167 -0.367 -12.901 1.00 89.44 301 LEU A N 1
ATOM 2429 C CA . LEU A 1 301 ? -7.515 0.784 -12.305 1.00 89.44 301 LEU A CA 1
ATOM 2430 C C . LEU A 1 301 ? -8.362 2.042 -12.544 1.00 89.44 301 LEU A C 1
ATOM 2432 O O . LEU A 1 301 ? -9.161 2.092 -13.488 1.00 89.44 301 LEU A O 1
ATOM 2436 N N . VAL A 1 302 ? -8.213 3.034 -11.674 1.00 82.94 302 VAL A N 1
ATOM 2437 C CA . VAL A 1 302 ? -8.984 4.288 -11.689 1.00 82.94 302 VAL A CA 1
ATOM 2438 C C . VAL A 1 302 ? -8.104 5.540 -11.598 1.00 82.94 302 VAL A C 1
ATOM 2440 O O . VAL A 1 302 ? -8.646 6.643 -11.608 1.00 82.94 302 VAL A O 1
ATOM 2443 N N . GLY A 1 303 ? -6.774 5.396 -11.531 1.00 76.69 303 GLY A N 1
ATOM 2444 C CA . GLY A 1 303 ? -5.833 6.514 -11.399 1.00 76.69 303 GLY A CA 1
ATOM 2445 C C . GLY A 1 303 ? -5.689 7.018 -9.960 1.00 76.69 303 GLY A C 1
ATOM 2446 O O . GLY A 1 303 ? -5.327 8.171 -9.739 1.00 76.69 303 GLY A O 1
ATOM 2447 N N . ASN A 1 304 ? -6.015 6.179 -8.975 1.00 82.25 304 ASN A N 1
ATOM 2448 C CA . ASN A 1 304 ? -5.822 6.462 -7.556 1.00 82.25 304 ASN A CA 1
ATOM 2449 C C . ASN A 1 304 ? -4.839 5.428 -7.003 1.00 82.25 304 ASN A C 1
ATOM 2451 O O . ASN A 1 304 ? -5.208 4.264 -6.895 1.00 82.25 304 ASN A O 1
ATOM 2455 N N . ALA A 1 305 ? -3.622 5.857 -6.659 1.00 81.50 305 ALA A N 1
ATOM 2456 C CA . ALA A 1 305 ? -2.526 4.980 -6.232 1.00 81.50 305 ALA A CA 1
ATOM 2457 C C . ALA A 1 305 ? -2.944 3.998 -5.124 1.00 81.50 305 ALA A C 1
ATOM 2459 O O . ALA A 1 305 ? -2.907 2.789 -5.340 1.00 81.50 305 ALA A O 1
ATOM 2460 N N . LEU A 1 306 ? -3.510 4.520 -4.025 1.00 84.00 306 LEU A N 1
ATOM 2461 C CA . LEU A 1 306 ? -3.979 3.739 -2.871 1.00 84.00 306 LEU A CA 1
ATOM 2462 C C . LEU A 1 306 ? -4.933 2.597 -3.248 1.00 84.00 306 LEU A C 1
ATOM 2464 O O . LEU A 1 306 ? -5.042 1.582 -2.561 1.00 84.00 306 LEU A O 1
ATOM 2468 N N . PHE A 1 307 ? -5.713 2.804 -4.302 1.00 87.25 307 PHE A N 1
ATOM 2469 C CA . PHE A 1 307 ? -6.660 1.831 -4.807 1.00 87.25 307 PHE A CA 1
ATOM 2470 C C . PHE A 1 307 ? -6.021 0.891 -5.835 1.00 87.25 307 PHE A C 1
ATOM 2472 O O . PHE A 1 307 ? -6.197 -0.325 -5.758 1.00 87.25 307 PHE A O 1
ATOM 2479 N N . ASP A 1 308 ? -5.306 1.458 -6.800 1.00 91.31 308 ASP A N 1
ATOM 2480 C CA . ASP A 1 308 ? -4.747 0.767 -7.957 1.00 91.31 308 ASP A CA 1
ATOM 2481 C C . ASP A 1 308 ? -3.675 -0.249 -7.542 1.00 91.31 308 ASP A C 1
ATOM 2483 O O . ASP A 1 308 ? -3.677 -1.377 -8.041 1.00 91.31 308 ASP A O 1
ATOM 2487 N N . GLU A 1 309 ? -2.835 0.101 -6.565 1.00 93.12 309 GLU A N 1
ATOM 2488 C CA . GLU A 1 309 ? -1.766 -0.754 -6.034 1.00 93.12 309 GLU A CA 1
ATOM 2489 C C . GLU A 1 309 ? -2.297 -2.053 -5.403 1.00 93.12 309 GLU A C 1
ATOM 2491 O O . GLU A 1 309 ? -1.652 -3.100 -5.440 1.00 93.12 309 GLU A O 1
ATOM 2496 N N . LYS A 1 310 ? -3.542 -2.038 -4.903 1.00 95.62 310 LYS A N 1
ATOM 2497 C CA . LYS A 1 310 ? -4.161 -3.212 -4.269 1.00 95.62 310 LYS A CA 1
ATOM 2498 C C . LYS A 1 310 ? -4.705 -4.219 -5.281 1.00 95.62 310 LYS A C 1
ATOM 2500 O O . LYS A 1 310 ? -5.207 -5.271 -4.868 1.00 95.62 310 LYS A O 1
ATOM 2505 N N . MET A 1 311 ? -4.715 -3.925 -6.584 1.00 97.12 311 MET A N 1
ATOM 2506 C CA . MET A 1 311 ? -5.345 -4.797 -7.578 1.00 97.12 311 MET A CA 1
ATOM 2507 C C . MET A 1 311 ? -4.669 -6.174 -7.635 1.00 97.12 311 MET A C 1
ATOM 2509 O O . MET A 1 311 ? -3.468 -6.305 -7.812 1.00 97.12 311 MET A O 1
ATOM 2513 N N . GLY A 1 312 ? -5.452 -7.248 -7.506 1.00 97.75 312 GLY A N 1
ATOM 2514 C CA . GLY A 1 312 ? -4.910 -8.607 -7.531 1.00 97.75 312 GLY A CA 1
ATOM 2515 C C . GLY A 1 312 ? -4.088 -8.900 -8.793 1.00 97.75 312 GLY A C 1
ATOM 2516 O O . GLY A 1 312 ? -4.658 -8.946 -9.883 1.00 97.75 312 GLY A O 1
ATOM 2517 N N . GLY A 1 313 ? -2.789 -9.166 -8.625 1.00 97.56 313 GLY A N 1
ATOM 2518 C CA . GLY A 1 313 ? -1.867 -9.531 -9.705 1.00 97.56 313 GLY A CA 1
ATOM 2519 C C . GLY A 1 313 ? -1.144 -8.366 -10.380 1.00 97.56 313 GLY A C 1
ATOM 2520 O O . GLY A 1 313 ? -0.342 -8.608 -11.282 1.00 97.56 313 GLY A O 1
ATOM 2521 N N . THR A 1 314 ? -1.379 -7.127 -9.951 1.00 97.94 314 THR A N 1
ATOM 2522 C CA . THR A 1 314 ? -0.485 -6.010 -10.277 1.00 97.94 314 THR A CA 1
ATOM 2523 C C . THR A 1 314 ? 0.706 -5.994 -9.325 1.00 97.94 314 THR A C 1
ATOM 2525 O O . THR A 1 314 ? 0.701 -6.640 -8.271 1.00 97.94 314 THR A O 1
ATOM 2528 N N . ILE A 1 315 ? 1.731 -5.245 -9.709 1.00 98.56 315 ILE A N 1
ATOM 2529 C CA . ILE A 1 315 ? 2.762 -4.778 -8.785 1.00 98.56 315 ILE A CA 1
ATOM 2530 C C . ILE A 1 315 ? 2.784 -3.259 -8.804 1.00 98.56 315 ILE A C 1
ATOM 2532 O O . ILE A 1 315 ? 2.334 -2.645 -9.777 1.00 98.56 315 ILE A O 1
ATOM 2536 N N . HIS A 1 316 ? 3.382 -2.671 -7.785 1.00 98.25 316 HIS A N 1
ATOM 2537 C CA . HIS A 1 316 ? 3.799 -1.281 -7.812 1.00 98.25 316 HIS A CA 1
ATOM 2538 C C . HIS A 1 316 ? 5.252 -1.155 -7.386 1.00 98.25 316 HIS A C 1
ATOM 2540 O O . HIS A 1 316 ? 5.804 -2.024 -6.701 1.00 98.25 316 HIS A O 1
ATOM 2546 N N . ILE A 1 317 ? 5.869 -0.075 -7.845 1.00 97.88 317 ILE A N 1
ATOM 2547 C CA . ILE A 1 317 ? 7.125 0.413 -7.297 1.00 97.88 317 ILE A CA 1
ATOM 2548 C C . ILE A 1 317 ? 6.919 1.853 -6.847 1.00 97.88 317 ILE A C 1
ATOM 2550 O O . ILE A 1 317 ? 6.218 2.595 -7.535 1.00 97.88 317 ILE A O 1
ATOM 2554 N N . ALA A 1 318 ? 7.539 2.248 -5.743 1.00 96.12 318 ALA A N 1
ATOM 2555 C CA . ALA A 1 318 ? 7.514 3.637 -5.297 1.00 96.12 318 ALA A CA 1
ATOM 2556 C C . ALA A 1 318 ? 8.833 4.346 -5.607 1.00 96.12 318 ALA A C 1
ATOM 2558 O O . ALA A 1 318 ? 9.914 3.748 -5.514 1.00 96.12 318 ALA A O 1
ATOM 2559 N N . LEU A 1 319 ? 8.741 5.634 -5.932 1.00 96.25 319 LEU A N 1
ATOM 2560 C CA . LEU A 1 319 ? 9.878 6.548 -6.012 1.00 96.25 319 LEU A CA 1
ATOM 2561 C C . LEU A 1 319 ? 9.895 7.492 -4.800 1.00 96.25 319 LEU A C 1
ATOM 2563 O O . LEU A 1 319 ? 8.867 8.081 -4.473 1.00 96.25 319 LEU A O 1
ATOM 2567 N N . GLY A 1 320 ? 11.057 7.652 -4.158 1.00 93.75 320 GLY A N 1
ATOM 2568 C CA . GLY A 1 320 ? 11.280 8.634 -3.093 1.00 93.75 320 GLY A CA 1
ATOM 2569 C C . GLY A 1 320 ? 11.572 8.043 -1.708 1.00 93.75 320 GLY A C 1
ATOM 2570 O O . GLY A 1 320 ? 12.594 7.387 -1.496 1.00 93.75 320 GLY A O 1
ATOM 2571 N N . ASP A 1 321 ? 10.717 8.371 -0.744 1.00 89.94 321 ASP A N 1
ATOM 2572 C CA . ASP A 1 321 ? 10.905 8.200 0.695 1.00 89.94 321 ASP A CA 1
ATOM 2573 C C . ASP A 1 321 ? 10.615 6.768 1.137 1.00 89.94 321 ASP A C 1
ATOM 2575 O O . ASP A 1 321 ? 9.596 6.186 0.769 1.00 89.94 321 ASP A O 1
ATOM 2579 N N . ASN A 1 322 ? 11.479 6.212 1.982 1.00 87.56 322 ASN A N 1
ATOM 2580 C CA . ASN A 1 322 ? 11.237 4.921 2.629 1.00 87.56 322 ASN A CA 1
ATOM 2581 C C . ASN A 1 322 ? 11.503 4.940 4.144 1.00 87.56 322 ASN A C 1
ATOM 2583 O O . ASN A 1 322 ? 11.607 3.884 4.777 1.00 87.56 322 ASN A O 1
ATOM 2587 N N . ARG A 1 323 ? 11.559 6.131 4.761 1.00 80.00 323 ARG A N 1
ATOM 2588 C CA . ARG A 1 323 ? 11.834 6.283 6.203 1.00 80.00 323 ARG A CA 1
ATOM 2589 C C . ARG A 1 323 ? 10.803 5.578 7.066 1.00 80.00 323 ARG A C 1
ATOM 2591 O O . ARG A 1 323 ? 11.141 4.941 8.063 1.00 80.00 323 ARG A O 1
ATOM 2598 N N . ASN A 1 324 ? 9.541 5.633 6.650 1.00 70.69 324 ASN A N 1
ATOM 2599 C CA . ASN A 1 324 ? 8.438 4.992 7.364 1.00 70.69 324 ASN A CA 1
ATOM 2600 C C . ASN A 1 324 ? 8.501 3.456 7.371 1.00 70.69 324 ASN A C 1
ATOM 2602 O O . ASN A 1 324 ? 7.807 2.836 8.179 1.00 70.69 324 ASN A O 1
ATOM 2606 N N . PHE A 1 325 ? 9.347 2.858 6.532 1.00 70.62 325 PHE A N 1
ATOM 2607 C CA . PHE A 1 325 ? 9.551 1.413 6.447 1.00 70.62 325 PHE A CA 1
ATOM 2608 C C . PHE A 1 325 ? 10.826 0.951 7.163 1.00 70.62 325 PHE A C 1
ATOM 2610 O O . PHE A 1 325 ? 11.189 -0.216 7.083 1.00 70.62 325 PHE A O 1
ATOM 2617 N N . GLY A 1 326 ? 11.493 1.844 7.904 1.00 60.09 326 GLY A N 1
ATOM 2618 C CA . GLY A 1 326 ? 12.716 1.524 8.644 1.00 60.09 326 GLY A CA 1
ATOM 2619 C C . GLY A 1 326 ? 13.999 1.666 7.826 1.00 60.09 326 GLY A C 1
ATOM 2620 O O . GLY A 1 326 ? 15.044 1.188 8.260 1.00 60.09 326 GLY A O 1
ATOM 2621 N N . HIS A 1 327 ? 13.932 2.338 6.675 1.00 66.88 327 HIS A N 1
ATOM 2622 C CA . HIS A 1 327 ? 15.070 2.590 5.795 1.00 66.88 327 HIS A CA 1
ATOM 2623 C C . HIS A 1 327 ? 15.502 4.068 5.840 1.00 66.88 327 HIS A C 1
ATOM 2625 O O . HIS A 1 327 ? 14.830 4.919 6.414 1.00 66.88 327 HIS A O 1
ATOM 2631 N N . GLY A 1 328 ? 16.686 4.381 5.310 1.00 73.56 328 GLY A N 1
ATOM 2632 C CA . GLY A 1 328 ? 17.335 5.686 5.511 1.00 73.56 328 GLY A CA 1
ATOM 2633 C C . GLY A 1 328 ? 17.073 6.748 4.439 1.00 73.56 328 GLY A C 1
ATOM 2634 O O . GLY A 1 328 ? 17.667 7.823 4.514 1.00 73.56 328 GLY A O 1
ATOM 2635 N N . ILE A 1 329 ? 16.253 6.477 3.419 1.00 82.81 329 ILE A N 1
ATOM 2636 C CA . ILE A 1 329 ? 16.092 7.388 2.278 1.00 82.81 329 ILE A CA 1
ATOM 2637 C C . ILE A 1 329 ? 14.976 8.378 2.583 1.00 82.81 329 ILE A C 1
ATOM 2639 O O . ILE A 1 329 ? 13.794 8.045 2.517 1.00 82.81 329 ILE A O 1
ATOM 2643 N N . GLY A 1 330 ? 15.372 9.605 2.920 1.00 85.31 330 GLY A N 1
ATOM 2644 C CA . GLY A 1 330 ? 14.456 10.730 3.069 1.00 85.31 330 GLY A CA 1
ATOM 2645 C C . GLY A 1 330 ? 14.186 11.427 1.739 1.00 85.31 330 GLY A C 1
ATOM 2646 O O . GLY A 1 330 ? 15.139 11.800 1.053 1.00 85.31 330 GLY A O 1
ATOM 2647 N N . SER A 1 331 ? 12.909 11.619 1.412 1.00 87.00 331 SER A N 1
ATOM 2648 C CA . SER A 1 331 ? 12.419 12.413 0.276 1.00 87.00 331 SER A CA 1
ATOM 2649 C C . SER A 1 331 ? 11.084 13.082 0.644 1.00 87.00 331 SER A C 1
ATOM 2651 O O . SER A 1 331 ? 10.426 12.695 1.614 1.00 87.00 331 SER A O 1
ATOM 2653 N N . PHE A 1 332 ? 10.686 14.107 -0.108 1.00 81.75 332 PHE A N 1
ATOM 2654 C CA . PHE A 1 332 ? 9.350 14.708 -0.027 1.00 81.75 332 PHE A CA 1
ATOM 2655 C C . PHE A 1 332 ? 8.280 13.895 -0.765 1.00 81.75 332 PHE A C 1
ATOM 2657 O O . PHE A 1 332 ? 7.095 14.209 -0.650 1.00 81.75 332 PHE A O 1
ATOM 2664 N N . TYR A 1 333 ? 8.693 12.872 -1.511 1.00 84.94 333 TYR A N 1
ATOM 2665 C CA . TYR A 1 333 ? 7.839 12.093 -2.394 1.00 84.94 333 TYR A CA 1
ATOM 2666 C C . TYR A 1 333 ? 7.780 10.639 -1.978 1.00 84.94 333 TYR A C 1
ATOM 2668 O O . TYR A 1 333 ? 8.731 10.113 -1.414 1.00 84.94 333 TYR A O 1
ATOM 2676 N N . HIS A 1 334 ? 6.661 10.000 -2.277 1.00 90.81 334 HIS A N 1
ATOM 2677 C CA . HIS A 1 334 ? 6.491 8.558 -2.217 1.00 90.81 334 HIS A CA 1
ATOM 2678 C C . HIS A 1 334 ? 5.404 8.239 -3.237 1.00 90.81 334 HIS A C 1
ATOM 2680 O O . HIS A 1 334 ? 4.213 8.271 -2.926 1.00 90.81 334 HIS A O 1
ATOM 2686 N N . ASP A 1 335 ? 5.832 8.073 -4.483 1.00 92.44 335 ASP A N 1
ATOM 2687 C CA . ASP A 1 335 ? 4.921 8.027 -5.619 1.00 92.44 335 ASP A CA 1
ATOM 2688 C C . ASP A 1 335 ? 4.854 6.605 -6.176 1.00 92.44 335 ASP A C 1
ATOM 2690 O O . ASP A 1 335 ? 5.800 6.131 -6.812 1.00 92.44 335 ASP A O 1
ATOM 2694 N N . ASP A 1 336 ? 3.725 5.937 -5.927 1.00 94.38 336 ASP A N 1
ATOM 2695 C CA . ASP A 1 336 ? 3.457 4.570 -6.374 1.00 94.38 336 ASP A CA 1
ATOM 2696 C C . ASP A 1 336 ? 3.092 4.515 -7.859 1.00 94.38 336 ASP A C 1
ATOM 2698 O O . ASP A 1 336 ? 2.124 5.127 -8.327 1.00 94.38 336 ASP A O 1
ATOM 2702 N N . LEU A 1 337 ? 3.862 3.728 -8.608 1.00 97.00 337 LEU A N 1
ATOM 2703 C CA . LEU A 1 337 ? 3.715 3.520 -10.044 1.00 97.00 337 LEU A CA 1
ATOM 2704 C C . LEU A 1 337 ? 3.279 2.077 -10.299 1.00 97.00 337 LEU A C 1
ATOM 2706 O O . LEU A 1 337 ? 4.012 1.128 -10.007 1.00 97.00 337 LEU A O 1
ATOM 2710 N N . VAL A 1 338 ? 2.085 1.895 -10.862 1.00 98.00 338 VAL A N 1
ATOM 2711 C CA . VAL A 1 338 ? 1.447 0.577 -10.976 1.00 98.00 338 VAL A CA 1
ATOM 2712 C C . VAL A 1 338 ? 1.759 -0.071 -12.322 1.00 98.00 338 VAL A C 1
ATOM 2714 O O . VAL A 1 338 ? 1.466 0.474 -13.390 1.00 98.00 338 VAL A O 1
ATOM 2717 N N . CYS A 1 339 ? 2.296 -1.289 -12.275 1.00 97.88 339 CYS A N 1
ATOM 2718 C CA . CYS A 1 339 ? 2.553 -2.136 -13.434 1.00 97.88 339 CYS A CA 1
ATOM 2719 C C . CYS A 1 339 ? 1.526 -3.278 -13.501 1.00 97.88 339 CYS A C 1
ATOM 2721 O O . CYS A 1 339 ? 1.343 -4.071 -12.569 1.00 97.88 339 CYS A O 1
ATOM 2723 N N . MET A 1 340 ? 0.856 -3.372 -14.645 1.00 96.50 340 MET A N 1
ATOM 2724 C CA . MET A 1 340 ? -0.070 -4.439 -14.988 1.00 96.50 340 MET A CA 1
ATOM 2725 C C . MET A 1 340 ? 0.620 -5.529 -15.805 1.00 96.50 340 MET A C 1
ATOM 2727 O O . MET A 1 340 ? 1.488 -5.281 -16.641 1.00 96.50 340 MET A O 1
ATOM 2731 N N . ARG A 1 341 ? 0.137 -6.760 -15.622 1.00 96.31 341 ARG A N 1
ATOM 2732 C CA . ARG A 1 341 ? 0.628 -7.954 -16.324 1.00 96.31 341 ARG A CA 1
ATOM 2733 C C . ARG A 1 341 ? 2.133 -8.254 -16.146 1.00 96.31 341 ARG A C 1
ATOM 2735 O O . ARG A 1 341 ? 2.722 -8.806 -17.077 1.00 96.31 341 ARG A O 1
ATOM 2742 N N . PRO A 1 342 ? 2.766 -7.977 -14.988 1.00 98.25 342 PRO A N 1
ATOM 2743 C CA . PRO A 1 342 ? 4.156 -8.361 -14.786 1.00 98.25 342 PRO A CA 1
ATOM 2744 C C . PRO A 1 342 ? 4.279 -9.883 -14.653 1.00 98.25 342 PRO A C 1
ATOM 2746 O O . PRO A 1 342 ? 3.324 -10.579 -14.300 1.00 98.25 342 PRO A O 1
ATOM 2749 N N . THR A 1 343 ? 5.479 -10.399 -14.869 1.00 98.81 343 THR A N 1
ATOM 2750 C CA . THR A 1 343 ? 5.913 -11.679 -14.307 1.00 98.81 343 THR A CA 1
ATOM 2751 C C . THR A 1 343 ? 6.900 -11.380 -13.190 1.00 98.81 343 THR A C 1
ATOM 2753 O O . THR A 1 343 ? 7.873 -10.665 -13.407 1.00 98.81 343 THR A O 1
ATOM 2756 N N . VAL A 1 344 ? 6.640 -11.906 -11.997 1.00 98.81 344 VAL A N 1
ATOM 2757 C CA . VAL A 1 344 ? 7.498 -11.728 -10.821 1.00 98.81 344 VAL A CA 1
ATOM 2758 C C . VAL A 1 344 ? 8.053 -13.082 -10.430 1.00 98.81 344 VAL A C 1
ATOM 2760 O O . VAL A 1 344 ? 7.299 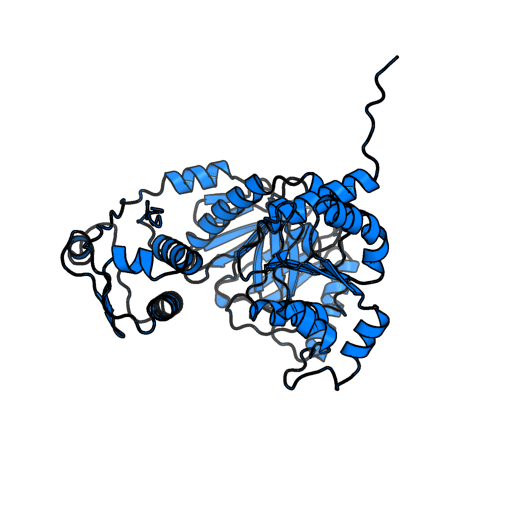-14.037 -10.210 1.00 98.81 344 VAL A O 1
ATOM 2763 N N . ILE A 1 345 ? 9.373 -13.140 -10.338 1.00 98.69 345 ILE A N 1
ATOM 2764 C CA . ILE A 1 345 ? 10.139 -14.319 -9.969 1.00 98.69 345 ILE A CA 1
ATOM 2765 C C . ILE A 1 345 ? 10.901 -13.968 -8.695 1.00 98.69 345 ILE A C 1
ATOM 2767 O O . ILE A 1 345 ? 11.665 -13.005 -8.669 1.00 98.69 345 ILE A O 1
ATOM 2771 N N . LEU A 1 346 ? 10.648 -14.735 -7.643 1.00 95.88 346 LEU A N 1
ATOM 2772 C CA . LEU A 1 346 ? 11.332 -14.641 -6.363 1.00 95.88 346 LEU A CA 1
ATOM 2773 C C . LEU A 1 346 ? 12.275 -15.840 -6.244 1.00 95.88 346 LEU A C 1
ATOM 2775 O O . LEU A 1 346 ? 11.819 -16.982 -6.147 1.00 95.88 346 LEU A O 1
ATOM 2779 N N . ASP A 1 347 ? 13.575 -15.577 -6.335 1.00 91.88 347 ASP A N 1
ATOM 2780 C CA . ASP A 1 347 ? 14.635 -16.551 -6.588 1.00 91.88 347 ASP A CA 1
ATOM 2781 C C . ASP A 1 347 ? 14.321 -17.412 -7.827 1.00 91.88 347 ASP A C 1
ATOM 2783 O O . ASP A 1 347 ? 14.452 -16.950 -8.960 1.00 91.88 347 ASP A O 1
ATOM 2787 N N . GLU A 1 348 ? 13.850 -18.643 -7.632 1.00 91.12 348 GLU A N 1
ATOM 2788 C CA . GLU A 1 348 ? 13.454 -19.564 -8.709 1.00 91.12 348 GLU A CA 1
ATOM 2789 C C . GLU A 1 348 ? 11.924 -19.723 -8.827 1.00 91.12 348 GLU A C 1
ATOM 2791 O O . GLU A 1 348 ? 11.415 -20.428 -9.701 1.00 91.12 348 GLU A O 1
ATOM 2796 N N . ASN A 1 349 ? 11.158 -19.063 -7.954 1.00 94.94 349 ASN A N 1
ATOM 2797 C CA . ASN A 1 349 ? 9.719 -19.252 -7.821 1.00 94.94 349 ASN A CA 1
ATOM 2798 C C . ASN A 1 349 ? 8.941 -18.140 -8.525 1.00 94.94 349 ASN A C 1
ATOM 2800 O O . ASN A 1 349 ? 8.945 -16.983 -8.110 1.00 94.94 349 ASN A O 1
ATOM 2804 N N . VAL A 1 350 ? 8.180 -18.502 -9.557 1.00 98.06 350 VAL A N 1
ATOM 2805 C CA . VAL A 1 350 ? 7.223 -17.582 -10.186 1.00 98.06 350 VAL A CA 1
ATOM 2806 C C . VAL A 1 350 ? 6.047 -17.340 -9.235 1.00 98.06 350 VAL A C 1
ATOM 2808 O O . VAL A 1 350 ? 5.274 -18.264 -8.958 1.00 98.06 350 VAL A O 1
ATOM 2811 N N . VAL A 1 351 ? 5.885 -16.098 -8.772 1.00 98.06 351 VAL A N 1
ATOM 2812 C CA . VAL A 1 351 ? 4.800 -15.686 -7.858 1.00 98.06 351 VAL A CA 1
ATOM 2813 C C . VAL A 1 351 ? 3.693 -14.902 -8.560 1.00 98.06 351 VAL A C 1
ATOM 2815 O O . VAL A 1 351 ? 2.533 -14.978 -8.148 1.00 98.06 351 VAL A O 1
ATOM 2818 N N . ILE A 1 352 ? 4.019 -14.223 -9.661 1.00 98.69 352 ILE A N 1
ATOM 2819 C CA . ILE A 1 352 ? 3.054 -13.656 -10.609 1.00 98.69 352 ILE A CA 1
ATOM 2820 C C . ILE A 1 352 ? 3.484 -14.076 -12.010 1.00 98.69 352 ILE A C 1
ATOM 2822 O O . ILE A 1 352 ? 4.654 -13.950 -12.353 1.00 98.69 352 ILE A O 1
ATOM 2826 N N . GLU A 1 353 ? 2.545 -14.543 -12.825 1.00 98.31 353 GLU A N 1
ATOM 2827 C CA . GLU A 1 353 ? 2.769 -14.873 -14.232 1.00 98.31 353 GLU A CA 1
ATOM 2828 C C . GLU A 1 353 ? 1.847 -14.018 -15.105 1.00 98.31 353 GLU A C 1
ATOM 2830 O O . GLU A 1 353 ? 0.629 -14.194 -15.080 1.00 98.31 353 GLU A O 1
ATOM 2835 N N . LYS A 1 354 ? 2.419 -13.056 -15.839 1.00 97.38 354 LYS A N 1
ATOM 2836 C CA . LYS A 1 354 ? 1.689 -12.124 -16.724 1.00 97.38 354 LYS A CA 1
ATOM 2837 C C . LYS A 1 354 ? 0.443 -11.497 -16.072 1.00 97.38 354 LYS A C 1
ATOM 2839 O O . LYS A 1 354 ? -0.618 -11.386 -16.686 1.00 97.38 354 LYS A O 1
ATOM 2844 N N . GLY A 1 355 ? 0.570 -11.078 -14.813 1.00 97.00 355 GLY A N 1
ATOM 2845 C CA . GLY A 1 355 ? -0.500 -10.464 -14.017 1.00 97.00 355 GLY A CA 1
ATOM 2846 C C . GLY A 1 355 ? -1.428 -11.438 -13.297 1.00 97.00 355 GLY A C 1
ATOM 2847 O O . GLY A 1 355 ? -2.413 -11.016 -12.695 1.00 97.00 355 GLY A O 1
ATOM 2848 N N . VAL A 1 356 ? -1.151 -12.740 -13.350 1.00 98.06 356 VAL A N 1
ATOM 2849 C CA . VAL A 1 356 ? -1.913 -13.763 -12.629 1.00 98.06 356 VAL A CA 1
ATOM 2850 C C . VAL A 1 356 ? -1.124 -14.214 -11.404 1.00 98.06 356 VAL A C 1
ATOM 2852 O O . VAL A 1 356 ? -0.031 -14.760 -11.525 1.00 98.06 356 VAL A O 1
ATOM 2855 N N . LEU A 1 357 ? -1.695 -14.018 -10.212 1.00 97.81 357 LEU A N 1
ATOM 2856 C CA . LEU A 1 357 ? -1.106 -14.486 -8.953 1.00 97.81 357 LEU A CA 1
ATOM 2857 C C . LEU A 1 357 ? -0.982 -16.016 -8.940 1.00 97.81 357 LEU A C 1
ATOM 2859 O O . LEU A 1 357 ? -1.983 -16.740 -8.934 1.00 97.81 357 LEU A O 1
ATOM 2863 N N . ALA A 1 358 ? 0.243 -16.523 -8.829 1.00 97.38 358 ALA A N 1
ATOM 2864 C CA . ALA A 1 358 ? 0.546 -17.948 -8.792 1.00 97.38 358 ALA A CA 1
ATOM 2865 C C . ALA A 1 358 ? 0.426 -18.528 -7.368 1.00 97.38 358 ALA A C 1
ATOM 2867 O O . ALA A 1 358 ? 1.295 -19.263 -6.901 1.00 97.38 358 ALA A O 1
ATOM 2868 N N . MET A 1 359 ? -0.677 -18.244 -6.661 1.00 95.44 359 MET A N 1
ATOM 2869 C CA . MET A 1 359 ? -0.850 -18.592 -5.237 1.00 95.44 359 MET A CA 1
ATOM 2870 C C . MET A 1 359 ? -0.627 -20.078 -4.928 1.00 95.44 359 MET A C 1
ATOM 2872 O O . MET A 1 359 ? -0.144 -20.426 -3.854 1.00 95.44 359 MET A O 1
ATOM 2876 N N . ASN A 1 360 ? -0.963 -20.976 -5.858 1.00 95.88 360 ASN A N 1
ATOM 2877 C CA . ASN A 1 360 ? -0.716 -22.409 -5.687 1.00 95.88 360 ASN A CA 1
ATOM 2878 C C . ASN A 1 360 ? 0.776 -22.760 -5.743 1.00 95.88 360 ASN A C 1
ATOM 2880 O O . ASN A 1 360 ? 1.202 -23.620 -4.976 1.00 95.88 360 ASN A O 1
ATOM 2884 N N . ARG A 1 361 ? 1.566 -22.068 -6.577 1.00 95.62 361 ARG A N 1
ATOM 2885 C CA . ARG A 1 361 ? 3.027 -22.221 -6.618 1.00 95.62 361 ARG A CA 1
ATOM 2886 C C . ARG A 1 361 ? 3.651 -21.730 -5.316 1.00 95.62 361 ARG A C 1
ATOM 2888 O O . ARG A 1 361 ? 4.425 -22.467 -4.725 1.00 95.62 361 ARG A O 1
ATOM 2895 N N . ILE A 1 362 ? 3.209 -20.584 -4.787 1.00 92.50 362 ILE A N 1
ATOM 2896 C CA . ILE A 1 362 ? 3.694 -20.078 -3.489 1.00 92.50 362 ILE A CA 1
ATOM 2897 C C . ILE A 1 362 ? 3.346 -21.049 -2.345 1.00 92.50 362 ILE A C 1
ATOM 2899 O O . ILE A 1 362 ? 4.175 -21.325 -1.482 1.00 92.50 362 ILE A O 1
ATOM 2903 N N . ARG A 1 363 ? 2.137 -21.636 -2.339 1.00 90.75 363 ARG A N 1
ATOM 2904 C CA . ARG A 1 363 ? 1.766 -22.669 -1.348 1.00 90.75 363 ARG A CA 1
ATOM 2905 C C . ARG A 1 363 ? 2.601 -23.938 -1.490 1.00 90.75 363 ARG A C 1
ATOM 2907 O O . ARG A 1 363 ? 2.955 -24.526 -0.473 1.00 90.75 363 ARG A O 1
ATOM 2914 N N . ALA A 1 364 ? 2.863 -24.380 -2.719 1.00 89.88 364 ALA A N 1
ATOM 2915 C CA . ALA A 1 364 ? 3.699 -25.545 -2.983 1.00 89.88 364 ALA A CA 1
ATOM 2916 C C . ALA A 1 364 ? 5.139 -25.294 -2.523 1.00 89.88 364 ALA A C 1
ATOM 2918 O O . ALA A 1 364 ? 5.669 -26.120 -1.790 1.00 89.88 364 ALA A O 1
ATOM 2919 N N . TRP A 1 365 ? 5.696 -24.120 -2.833 1.00 85.19 365 TRP A N 1
ATOM 2920 C CA . TRP A 1 365 ? 6.994 -23.669 -2.335 1.00 85.19 365 TRP A CA 1
ATOM 2921 C C . TRP A 1 365 ? 7.033 -23.673 -0.803 1.00 85.19 365 TRP A C 1
ATOM 2923 O O . TRP A 1 365 ? 7.876 -24.333 -0.207 1.00 85.19 365 TRP A O 1
ATOM 2933 N N . LYS A 1 366 ? 6.048 -23.064 -0.133 1.00 78.38 366 LYS A N 1
ATOM 2934 C CA . LYS A 1 366 ? 5.961 -23.087 1.337 1.00 78.38 366 LYS A CA 1
ATOM 2935 C C . LYS A 1 366 ? 5.892 -24.493 1.936 1.00 78.38 366 LYS A C 1
ATOM 2937 O O . LYS A 1 366 ? 6.360 -24.694 3.051 1.00 78.38 366 LYS A O 1
ATOM 2942 N N . ARG A 1 367 ? 5.295 -25.458 1.230 1.00 78.62 367 ARG A N 1
ATOM 2943 C CA . ARG A 1 367 ? 5.223 -26.867 1.657 1.00 78.62 367 ARG A CA 1
ATOM 2944 C C . ARG A 1 367 ? 6.485 -27.661 1.330 1.00 78.62 367 ARG A C 1
ATOM 2946 O O . ARG A 1 367 ? 6.741 -28.644 2.013 1.00 78.62 367 ARG A O 1
ATOM 2953 N N . SER A 1 368 ? 7.224 -27.281 0.287 1.00 73.38 368 SER A N 1
ATOM 2954 C CA . SER A 1 368 ? 8.466 -27.952 -0.102 1.00 73.38 368 SER A CA 1
ATOM 2955 C C . SER A 1 368 ? 9.628 -27.582 0.810 1.00 73.38 368 SER A C 1
ATOM 2957 O O . SER A 1 368 ? 10.607 -28.321 0.867 1.00 73.38 368 SER A O 1
ATOM 2959 N N . ILE A 1 369 ? 9.527 -26.461 1.532 1.00 64.88 369 ILE A N 1
ATOM 2960 C CA . ILE A 1 369 ? 10.467 -26.155 2.606 1.00 64.88 369 ILE A CA 1
ATOM 2961 C C . ILE A 1 369 ? 10.267 -27.187 3.719 1.00 64.88 369 ILE A C 1
ATOM 2963 O O . ILE A 1 369 ? 9.251 -27.197 4.415 1.00 64.88 369 ILE A O 1
ATOM 2967 N N . SER A 1 370 ? 11.251 -28.072 3.878 1.00 46.34 370 SER A N 1
ATOM 2968 C CA . SER A 1 370 ? 11.346 -28.949 5.037 1.00 46.34 370 SER A CA 1
ATOM 2969 C C . SER A 1 370 ? 11.692 -28.097 6.254 1.00 46.34 370 SER A C 1
ATOM 2971 O O . SER A 1 370 ? 12.811 -27.589 6.365 1.00 46.34 370 SER A O 1
ATOM 2973 N N . PHE A 1 371 ? 10.729 -27.938 7.152 1.00 44.56 371 PHE A N 1
ATOM 2974 C CA . PHE A 1 371 ? 10.989 -27.412 8.482 1.00 44.56 371 PHE A CA 1
ATOM 2975 C C . PHE A 1 371 ? 11.415 -28.574 9.379 1.00 44.56 371 PHE A C 1
ATOM 2977 O O . PHE A 1 371 ? 10.742 -29.604 9.409 1.00 44.56 371 PHE A O 1
ATOM 2984 N N . GLU A 1 372 ? 12.493 -28.411 10.136 1.00 36.25 372 GLU A N 1
ATOM 2985 C CA . GLU A 1 372 ? 12.657 -29.165 11.369 1.00 36.25 372 GLU A CA 1
ATOM 2986 C C . GLU A 1 372 ? 11.730 -28.537 12.420 1.00 36.25 372 GLU A C 1
ATOM 2988 O O . GLU A 1 372 ? 11.716 -27.320 12.639 1.00 36.25 372 GLU A O 1
ATOM 2993 N N . GLU A 1 373 ? 10.882 -29.358 13.035 1.00 36.72 373 GLU A N 1
ATOM 2994 C CA . GLU A 1 373 ? 9.994 -28.904 14.100 1.00 36.72 373 GLU A CA 1
ATOM 2995 C C . GLU A 1 373 ? 10.827 -28.649 15.362 1.00 36.72 373 GLU A C 1
ATOM 2997 O O . GLU A 1 373 ? 11.333 -29.573 16.006 1.00 36.72 373 GLU A O 1
ATOM 3002 N N . LEU A 1 374 ? 10.995 -27.373 15.716 1.00 36.81 374 LEU A N 1
ATOM 3003 C CA . LEU A 1 374 ? 11.652 -26.992 16.960 1.00 36.81 374 LEU A CA 1
ATOM 3004 C C . LEU A 1 374 ? 10.631 -27.089 18.103 1.00 36.81 374 LEU A C 1
ATOM 3006 O O . LEU A 1 374 ? 9.872 -26.152 18.360 1.00 36.81 374 LEU A O 1
ATOM 3010 N N . HIS A 1 375 ? 10.604 -28.229 18.792 1.00 40.66 375 HIS A N 1
ATOM 3011 C CA . HIS A 1 375 ? 9.820 -28.387 20.017 1.00 40.66 375 HIS A CA 1
ATOM 3012 C C . HIS A 1 375 ? 10.574 -27.764 21.191 1.00 40.66 375 HIS A C 1
ATOM 3014 O O . HIS A 1 375 ? 11.525 -28.353 21.706 1.00 40.66 375 HIS A O 1
ATOM 3020 N N . LEU A 1 376 ? 10.142 -26.571 21.597 1.00 40.34 376 LEU A N 1
ATOM 3021 C CA . LEU A 1 376 ? 10.595 -25.932 22.827 1.00 40.34 376 LEU A CA 1
ATOM 3022 C C . LEU A 1 376 ? 9.837 -26.539 24.010 1.00 40.34 376 LEU A C 1
ATOM 3024 O O . LEU A 1 376 ? 8.614 -26.425 24.102 1.00 40.34 376 LEU A O 1
ATOM 3028 N N . ASN A 1 377 ? 10.560 -27.181 24.918 1.00 46.59 377 ASN A N 1
ATOM 3029 C CA . ASN A 1 377 ? 10.018 -27.629 26.190 1.00 46.59 377 ASN A CA 1
ATOM 3030 C C . ASN A 1 377 ? 9.905 -26.442 27.148 1.00 46.59 377 ASN A C 1
ATOM 3032 O O . ASN A 1 377 ? 10.714 -25.519 27.130 1.00 46.59 377 ASN A O 1
ATOM 3036 N N . GLU A 1 378 ? 8.959 -26.498 28.082 1.00 46.28 378 GLU A N 1
ATOM 3037 C CA . GLU A 1 378 ? 8.786 -25.463 29.115 1.00 46.28 378 GLU A CA 1
ATOM 3038 C C . GLU A 1 378 ? 10.032 -25.200 29.972 1.00 46.28 378 GLU A C 1
ATOM 3040 O O . GLU A 1 378 ? 10.147 -24.153 30.612 1.00 46.28 378 GLU A O 1
ATOM 3045 N N . ARG A 1 379 ? 10.942 -26.178 30.012 1.00 44.59 379 ARG A N 1
ATOM 3046 C CA . ARG A 1 379 ? 12.201 -26.130 30.756 1.00 44.59 379 ARG A CA 1
ATOM 3047 C C . ARG A 1 379 ? 13.363 -25.573 29.939 1.00 44.59 379 ARG A C 1
ATOM 3049 O O . ARG A 1 379 ? 14.412 -25.343 30.528 1.00 44.59 379 ARG A O 1
ATOM 3056 N N . ASP A 1 380 ? 13.191 -25.376 28.634 1.00 46.31 380 ASP A N 1
ATOM 3057 C CA . ASP A 1 380 ? 14.240 -24.812 27.795 1.00 46.31 380 ASP A CA 1
ATOM 3058 C C . ASP A 1 380 ? 14.436 -23.338 28.167 1.00 46.31 380 ASP A C 1
ATOM 3060 O O . ASP A 1 380 ? 13.474 -22.572 28.283 1.00 46.31 380 ASP A O 1
ATOM 3064 N N . THR A 1 381 ? 15.689 -22.955 28.390 1.00 43.62 381 THR A N 1
ATOM 3065 C CA . THR A 1 381 ? 16.082 -21.595 28.763 1.00 43.62 381 THR A CA 1
ATOM 3066 C C . THR A 1 381 ? 16.608 -20.876 27.530 1.00 43.62 381 THR A C 1
ATOM 3068 O O . THR A 1 381 ? 17.490 -21.383 26.836 1.00 43.62 381 THR A O 1
ATOM 3071 N N . ILE A 1 382 ? 16.063 -19.695 27.255 1.00 50.69 382 ILE A N 1
ATOM 3072 C CA . ILE A 1 382 ? 16.565 -18.788 26.225 1.00 50.69 382 ILE A CA 1
ATOM 3073 C C . ILE A 1 382 ? 17.454 -17.771 26.941 1.00 50.69 382 ILE A C 1
ATOM 3075 O O . ILE A 1 382 ? 16.949 -16.973 27.735 1.00 50.69 382 ILE A O 1
ATOM 3079 N N . SER A 1 383 ? 18.763 -17.821 26.679 1.00 42.25 383 SER A N 1
ATOM 3080 C CA . SER A 1 383 ? 19.747 -16.916 27.280 1.00 42.25 383 SER A CA 1
ATOM 3081 C C . SER A 1 383 ? 20.169 -15.838 26.282 1.00 42.25 383 SER A C 1
ATOM 3083 O O . SER A 1 383 ? 20.611 -16.124 25.164 1.00 42.25 383 SER A O 1
ATOM 3085 N N . PHE A 1 384 ? 20.039 -14.576 26.686 1.00 39.47 384 PHE A N 1
ATOM 3086 C CA . PHE A 1 384 ? 20.438 -13.412 25.897 1.00 39.47 384 PHE A CA 1
ATOM 3087 C C . PHE A 1 384 ? 21.616 -12.717 26.589 1.00 39.47 384 PHE A C 1
ATOM 3089 O O . PHE A 1 384 ? 21.463 -12.171 27.678 1.00 39.47 384 PHE A O 1
ATOM 3096 N N . ASN A 1 385 ? 22.792 -12.715 25.958 1.00 39.75 385 ASN A N 1
ATOM 3097 C CA . ASN A 1 385 ? 23.949 -11.938 26.400 1.00 39.75 385 ASN A CA 1
ATOM 3098 C C . ASN A 1 385 ? 24.283 -10.885 25.331 1.00 39.75 385 ASN A C 1
ATOM 3100 O O . ASN A 1 385 ? 24.255 -11.172 24.135 1.00 39.75 385 ASN A O 1
ATOM 3104 N N . GLU A 1 386 ? 24.651 -9.677 25.768 1.00 35.88 386 GLU A N 1
ATOM 3105 C CA . GLU A 1 386 ? 25.010 -8.506 24.949 1.00 35.88 386 GLU A CA 1
ATOM 3106 C C . GLU A 1 386 ? 26.075 -8.744 23.859 1.00 35.88 386 GLU A C 1
ATOM 3108 O O . GLU A 1 386 ? 26.309 -7.863 23.027 1.00 35.88 386 GLU A O 1
ATOM 3113 N N . ARG A 1 387 ? 26.735 -9.911 23.853 1.00 31.34 387 ARG A N 1
ATOM 3114 C CA . ARG A 1 387 ? 27.692 -10.330 22.818 1.00 31.34 387 ARG A CA 1
ATOM 3115 C C . ARG A 1 387 ? 27.328 -11.632 22.089 1.00 31.34 387 ARG A C 1
ATOM 3117 O O . ARG A 1 387 ? 27.946 -11.904 21.062 1.00 31.34 387 ARG A O 1
ATOM 3124 N N . ARG A 1 388 ? 26.392 -12.449 22.601 1.00 34.66 388 ARG A N 1
ATOM 3125 C CA . ARG A 1 388 ? 25.974 -13.757 22.043 1.00 34.66 388 ARG A CA 1
ATOM 3126 C C . ARG A 1 388 ? 24.596 -14.179 22.571 1.00 34.66 388 ARG A C 1
ATOM 3128 O O . ARG A 1 388 ? 24.327 -14.060 23.759 1.00 34.66 388 ARG A O 1
ATOM 3135 N N . ILE A 1 389 ? 23.767 -14.788 21.725 1.00 36.25 389 ILE A N 1
ATOM 3136 C CA . ILE A 1 389 ? 22.625 -15.594 22.190 1.00 36.25 389 ILE A CA 1
ATOM 3137 C C . ILE A 1 389 ? 23.166 -16.997 22.485 1.00 36.25 389 ILE A C 1
ATOM 3139 O O . ILE A 1 389 ? 23.763 -17.618 21.603 1.00 36.25 389 ILE A O 1
ATOM 3143 N N . GLN A 1 390 ? 23.013 -17.482 23.716 1.00 37.09 390 GLN A N 1
ATOM 3144 C CA . GLN A 1 390 ? 23.460 -18.816 24.127 1.00 37.09 390 GLN A CA 1
ATOM 3145 C C . GLN A 1 390 ? 22.234 -19.631 24.540 1.00 37.09 390 GLN A C 1
ATOM 3147 O O . GLN A 1 390 ? 21.271 -19.101 25.078 1.00 37.09 390 GLN A O 1
ATOM 3152 N N . ILE A 1 391 ? 22.218 -20.919 24.219 1.00 38.72 391 ILE A N 1
ATOM 3153 C CA . ILE A 1 391 ? 21.114 -21.810 24.580 1.00 38.72 391 ILE A CA 1
ATOM 3154 C C . ILE A 1 391 ? 21.746 -23.005 25.282 1.00 38.72 391 ILE A C 1
ATOM 3156 O O . ILE A 1 391 ? 22.616 -23.672 24.711 1.00 38.72 391 ILE A O 1
ATOM 3160 N N . GLU A 1 392 ? 21.371 -23.200 26.546 1.00 35.16 392 GLU A N 1
ATOM 3161 C CA . GLU A 1 392 ? 21.867 -24.264 27.425 1.00 35.16 392 GLU A CA 1
ATOM 3162 C C . GLU A 1 392 ? 21.535 -25.671 26.880 1.00 35.16 392 GLU A C 1
ATOM 3164 O O . GLU A 1 392 ? 20.649 -25.823 26.031 1.00 35.16 392 GLU A O 1
ATOM 3169 N N . PRO A 1 393 ? 22.263 -26.722 27.307 1.00 33.62 393 PRO A N 1
ATOM 3170 C CA . PRO A 1 393 ? 22.276 -28.005 26.616 1.00 33.62 393 PRO A CA 1
ATOM 3171 C C . PRO A 1 393 ? 21.015 -28.849 26.863 1.00 33.62 393 PRO A C 1
ATOM 3173 O O . PRO A 1 393 ? 21.004 -29.808 27.628 1.00 33.62 393 PRO A O 1
ATOM 3176 N N . THR A 1 394 ? 19.978 -28.563 26.086 1.00 40.72 394 THR A N 1
ATOM 3177 C CA . THR A 1 394 ? 19.016 -29.541 25.554 1.00 40.72 394 THR A CA 1
ATOM 3178 C C . THR A 1 394 ? 19.089 -29.494 24.017 1.00 40.72 394 THR A C 1
ATOM 3180 O O . THR A 1 394 ? 19.949 -28.803 23.475 1.00 40.72 394 THR A O 1
ATOM 3183 N N . LYS A 1 395 ? 18.300 -30.298 23.281 1.00 35.75 395 LYS A N 1
ATOM 3184 C CA . LYS A 1 395 ? 18.432 -30.597 21.826 1.00 35.75 395 LYS A CA 1
ATOM 3185 C C . LYS A 1 395 ? 18.926 -29.449 20.907 1.00 35.75 395 LYS A C 1
ATOM 3187 O O . LYS A 1 395 ? 19.674 -29.741 19.977 1.00 35.75 395 LYS A O 1
ATOM 3192 N N . MET A 1 396 ? 18.605 -28.182 21.195 1.00 34.25 396 MET A N 1
ATOM 3193 C CA . MET A 1 396 ? 19.132 -26.992 20.501 1.00 34.25 396 MET A CA 1
ATOM 3194 C C . MET A 1 396 ? 20.667 -26.856 20.511 1.00 34.25 396 MET A C 1
ATOM 3196 O O . MET A 1 396 ? 21.257 -26.537 19.479 1.00 34.25 396 MET A O 1
ATOM 3200 N N . HIS A 1 397 ? 21.355 -27.148 21.621 1.00 31.47 397 HIS A N 1
ATOM 3201 C CA . HIS A 1 397 ? 22.819 -27.016 21.696 1.00 31.47 397 HIS A CA 1
ATOM 3202 C C . HIS A 1 397 ? 23.547 -28.026 20.790 1.00 31.47 397 HIS A C 1
ATOM 3204 O O . HIS A 1 397 ? 24.612 -27.734 20.247 1.00 31.47 397 HIS A O 1
ATOM 3210 N N . ARG A 1 398 ? 22.947 -29.204 20.550 1.00 31.42 398 ARG A N 1
ATOM 3211 C CA . ARG A 1 398 ? 23.473 -30.232 19.628 1.00 31.42 398 ARG A CA 1
ATOM 3212 C C . ARG A 1 398 ? 23.380 -29.817 18.154 1.00 31.42 398 ARG A C 1
ATOM 3214 O O . ARG A 1 398 ? 24.189 -30.287 17.361 1.00 31.42 398 ARG A O 1
ATOM 3221 N N . MET A 1 399 ? 22.438 -28.939 17.808 1.00 34.78 399 MET A N 1
ATOM 3222 C CA . MET A 1 399 ? 22.232 -28.422 16.446 1.00 34.78 399 MET A CA 1
ATOM 3223 C C . MET A 1 399 ? 23.153 -27.237 16.131 1.00 34.78 399 MET A C 1
ATOM 3225 O O . MET A 1 399 ? 23.543 -27.043 14.985 1.00 34.78 399 MET A O 1
ATOM 3229 N N . LEU A 1 400 ? 23.572 -26.489 17.156 1.00 31.95 400 LEU A N 1
ATOM 3230 C CA . LEU A 1 400 ? 24.437 -25.313 17.015 1.00 31.95 400 LEU A CA 1
ATOM 3231 C C . LEU A 1 400 ? 25.948 -25.623 17.097 1.00 31.95 400 LEU A C 1
ATOM 3233 O O . LEU A 1 400 ? 26.756 -24.757 16.773 1.00 31.95 400 LEU A O 1
ATOM 3237 N N . SER A 1 401 ? 26.355 -26.828 17.523 1.00 30.77 401 SER A N 1
ATOM 3238 C CA . SER A 1 401 ? 27.754 -27.130 17.899 1.00 30.77 401 SER A CA 1
ATOM 3239 C C . SER A 1 401 ? 28.513 -28.131 17.014 1.00 30.77 401 SER A C 1
ATOM 3241 O O . SER A 1 401 ? 29.723 -28.274 17.192 1.00 30.77 401 SER A O 1
ATOM 3243 N N . LYS A 1 402 ? 27.881 -28.814 16.044 1.00 28.66 402 LYS A N 1
ATOM 3244 C CA . LYS A 1 402 ? 28.592 -29.754 15.148 1.00 28.66 402 LYS A CA 1
ATOM 3245 C C . LYS A 1 402 ? 28.546 -29.306 13.691 1.00 28.66 402 LYS A C 1
ATOM 3247 O O . LYS A 1 402 ? 27.518 -29.343 13.028 1.00 28.66 402 LYS A O 1
ATOM 3252 N N . GLY A 1 403 ? 29.711 -28.875 13.219 1.00 32.62 403 GLY A N 1
ATOM 3253 C CA . GLY A 1 403 ? 29.930 -28.061 12.030 1.00 32.62 403 GLY A CA 1
ATOM 3254 C C . GLY A 1 403 ? 29.776 -28.712 10.656 1.00 32.62 403 GLY A C 1
ATOM 3255 O O . GLY A 1 403 ? 30.252 -28.091 9.713 1.00 32.62 403 GLY A O 1
ATOM 3256 N N . ASP A 1 404 ? 29.090 -29.844 10.489 1.00 30.59 404 ASP A N 1
ATOM 3257 C CA . ASP A 1 404 ? 28.877 -30.441 9.162 1.00 30.59 404 ASP A CA 1
ATOM 3258 C C . ASP A 1 404 ? 27.515 -31.136 9.025 1.00 30.59 404 ASP A C 1
ATOM 3260 O O . ASP A 1 404 ? 27.344 -32.288 9.421 1.00 30.59 404 ASP A O 1
ATOM 3264 N N . ARG A 1 405 ? 26.554 -30.400 8.443 1.00 27.58 405 ARG A N 1
ATOM 3265 C CA . ARG A 1 405 ? 25.495 -30.777 7.471 1.00 27.58 405 ARG A CA 1
ATOM 3266 C C . ARG A 1 405 ? 24.376 -29.717 7.506 1.00 27.58 405 ARG A C 1
ATOM 3268 O O . ARG A 1 405 ? 24.250 -28.991 8.484 1.00 27.58 405 ARG A O 1
ATOM 3275 N N . LYS A 1 406 ? 23.661 -29.564 6.379 1.00 31.33 406 LYS A N 1
ATOM 3276 C CA . LYS A 1 406 ? 22.627 -28.544 6.073 1.00 31.33 406 LYS A CA 1
ATOM 3277 C C . LYS A 1 406 ? 21.824 -28.106 7.314 1.00 31.33 406 LYS A C 1
ATOM 3279 O O . LYS A 1 406 ? 21.143 -28.935 7.898 1.00 31.33 406 LYS A O 1
ATOM 3284 N N . GLY A 1 407 ? 21.915 -26.822 7.683 1.00 32.50 407 GLY A N 1
ATOM 3285 C CA . GLY A 1 407 ? 21.258 -26.267 8.879 1.00 32.50 407 GLY A CA 1
ATOM 3286 C C . GLY A 1 407 ? 22.132 -25.379 9.781 1.00 32.50 407 GLY A C 1
ATOM 3287 O O . GLY A 1 407 ? 21.897 -25.317 10.983 1.00 32.50 407 GLY A O 1
ATOM 3288 N N . LYS A 1 408 ? 23.148 -24.681 9.247 1.00 24.80 408 LYS A N 1
ATOM 3289 C CA . LYS A 1 408 ? 23.957 -23.734 10.039 1.00 24.80 408 LYS A CA 1
ATOM 3290 C C . LYS A 1 408 ? 23.184 -22.426 10.276 1.00 24.80 408 LYS A C 1
ATOM 3292 O O . LYS A 1 408 ? 22.889 -21.722 9.317 1.00 24.80 408 LYS A O 1
ATOM 3297 N N . ILE A 1 409 ? 22.953 -22.060 11.540 1.00 30.81 409 ILE A N 1
ATOM 3298 C CA . ILE A 1 409 ? 22.708 -20.667 11.955 1.00 30.81 409 ILE A CA 1
ATOM 3299 C C . ILE A 1 409 ? 23.941 -20.213 12.727 1.00 30.81 409 ILE A C 1
ATOM 3301 O O . ILE A 1 409 ? 24.161 -20.617 13.867 1.00 30.81 409 ILE A O 1
ATOM 3305 N N . GLY A 1 410 ? 24.757 -19.381 12.089 1.00 28.62 410 GLY A N 1
ATOM 3306 C CA . GLY A 1 410 ? 25.770 -18.586 12.765 1.00 28.62 410 GLY A CA 1
ATOM 3307 C C . GLY A 1 410 ? 25.350 -17.127 12.697 1.00 28.62 410 GLY A C 1
ATOM 3308 O O . GLY A 1 410 ? 25.350 -16.556 11.610 1.00 28.62 410 GLY A O 1
ATOM 3309 N N . ILE A 1 411 ? 25.015 -16.515 13.835 1.00 32.41 411 ILE A N 1
ATOM 3310 C CA . ILE A 1 411 ? 24.946 -15.053 13.924 1.00 32.41 411 ILE A CA 1
ATOM 3311 C C . ILE A 1 411 ? 26.399 -14.571 13.990 1.00 32.41 411 ILE A C 1
ATOM 3313 O O . ILE A 1 411 ? 26.996 -14.460 15.059 1.00 32.41 411 ILE A O 1
ATOM 3317 N N . LEU A 1 412 ? 27.011 -14.396 12.819 1.00 26.69 412 LEU A N 1
ATOM 3318 C CA . LEU A 1 412 ? 28.287 -13.703 12.685 1.00 26.69 412 LEU A CA 1
ATOM 3319 C C . LEU A 1 412 ? 28.038 -12.222 12.982 1.00 26.69 412 LEU A C 1
ATOM 3321 O O . LEU A 1 412 ? 27.192 -11.602 12.333 1.00 26.69 412 LEU A O 1
ATOM 3325 N N . ASN A 1 413 ? 28.769 -11.673 13.958 1.00 33.72 413 ASN A N 1
ATOM 3326 C CA . ASN A 1 413 ? 28.833 -10.232 14.209 1.00 33.72 413 ASN A CA 1
ATOM 3327 C C . ASN A 1 413 ? 29.082 -9.516 12.873 1.00 33.72 413 ASN A C 1
ATOM 3329 O O . ASN A 1 413 ? 30.157 -9.664 12.294 1.00 33.72 413 ASN A O 1
ATOM 3333 N N . GLY A 1 414 ? 28.070 -8.799 12.379 1.00 33.50 414 GLY A N 1
ATOM 3334 C CA . GLY A 1 414 ? 28.167 -7.952 11.189 1.00 33.50 414 GLY A CA 1
ATOM 3335 C C . GLY A 1 414 ? 27.209 -8.252 10.030 1.00 33.50 414 GLY A C 1
ATOM 3336 O O . GLY A 1 414 ? 27.218 -7.479 9.084 1.00 33.50 414 GLY A O 1
ATOM 3337 N N . LYS A 1 415 ? 26.386 -9.318 10.057 1.00 35.34 415 LYS A N 1
ATOM 3338 C CA . LYS A 1 415 ? 25.405 -9.585 8.970 1.00 35.34 415 LYS A CA 1
ATOM 3339 C C . LYS A 1 415 ? 23.923 -9.537 9.357 1.00 35.34 415 LYS A C 1
ATOM 3341 O O . LYS A 1 415 ? 23.093 -9.615 8.480 1.00 35.34 415 LYS A O 1
ATOM 3346 N N . TYR A 1 416 ? 23.585 -9.398 10.641 1.00 41.41 416 TYR A N 1
ATOM 3347 C CA . TYR A 1 416 ? 22.187 -9.425 11.109 1.00 41.41 416 TYR A CA 1
ATOM 3348 C C . TYR A 1 416 ? 21.917 -8.377 12.207 1.00 41.41 416 TYR A C 1
ATOM 3350 O O . TYR A 1 416 ? 21.233 -8.662 13.193 1.00 41.41 416 TYR A O 1
ATOM 3358 N N . GLU A 1 417 ? 22.482 -7.168 12.092 1.00 41.56 417 GLU A N 1
ATOM 3359 C CA . GLU A 1 417 ? 22.363 -6.121 13.127 1.00 41.56 417 GLU A CA 1
ATOM 3360 C C . GLU A 1 417 ? 20.905 -5.711 13.409 1.00 41.56 417 GLU A C 1
ATOM 3362 O O . GLU A 1 417 ? 20.534 -5.542 14.572 1.00 41.56 417 GLU A O 1
ATOM 3367 N N . SER A 1 418 ? 20.054 -5.644 12.376 1.00 45.72 418 SER A N 1
ATOM 3368 C CA . SER A 1 418 ? 18.620 -5.324 12.499 1.00 45.72 418 SER A CA 1
ATOM 3369 C C . SER A 1 418 ? 17.854 -6.378 13.314 1.00 45.72 418 SER A C 1
ATOM 3371 O O . SER A 1 418 ? 17.159 -6.056 14.284 1.00 45.72 418 SER A O 1
ATOM 3373 N N . LEU A 1 419 ? 18.041 -7.666 12.994 1.00 45.88 419 LEU A N 1
ATOM 3374 C CA . LEU A 1 419 ? 17.397 -8.774 13.708 1.00 45.88 419 LEU A CA 1
ATOM 3375 C C . LEU A 1 419 ? 17.904 -8.875 15.158 1.00 45.88 419 LEU A C 1
ATOM 3377 O O . LEU A 1 419 ? 17.113 -9.094 16.078 1.00 45.88 419 LEU A O 1
ATOM 3381 N N . TYR A 1 420 ? 19.206 -8.658 15.372 1.00 45.62 420 TYR A N 1
ATOM 3382 C CA . TYR A 1 420 ? 19.817 -8.577 16.700 1.00 45.62 420 TYR A CA 1
ATOM 3383 C C . TYR A 1 420 ? 19.242 -7.419 17.529 1.00 45.62 420 TYR A C 1
ATOM 3385 O O . TYR A 1 420 ? 18.909 -7.608 18.699 1.00 45.62 420 TYR A O 1
ATOM 3393 N N . GLY A 1 421 ? 19.050 -6.244 16.921 1.00 49.84 421 GLY A N 1
ATOM 3394 C CA . GLY A 1 421 ? 18.409 -5.088 17.548 1.00 49.84 421 GLY A CA 1
ATOM 3395 C C . GLY A 1 421 ? 16.964 -5.366 17.968 1.00 49.84 421 GLY A C 1
ATOM 3396 O O . GLY A 1 421 ? 16.591 -5.064 19.104 1.00 49.84 421 GLY A O 1
ATOM 3397 N N . LYS A 1 422 ? 16.170 -6.020 17.106 1.00 52.44 422 LYS A N 1
ATOM 3398 C CA . LYS A 1 422 ? 14.802 -6.459 17.438 1.00 52.44 422 LYS A CA 1
ATOM 3399 C C . LYS A 1 422 ? 14.797 -7.483 18.583 1.00 52.44 422 LYS A C 1
ATOM 3401 O O . LYS A 1 422 ? 13.990 -7.359 19.502 1.00 52.44 422 LYS A O 1
ATOM 3406 N N . PHE A 1 423 ? 15.734 -8.439 18.592 1.00 52.28 423 PHE A N 1
ATOM 3407 C CA . PHE A 1 423 ? 15.877 -9.406 19.691 1.00 52.28 423 PHE A CA 1
ATOM 3408 C C . PHE A 1 423 ? 16.224 -8.679 20.993 1.00 52.28 423 PHE A C 1
ATOM 3410 O O . PHE A 1 423 ? 15.562 -8.870 22.007 1.00 52.28 423 PHE A O 1
ATOM 3417 N N . LYS A 1 424 ? 17.199 -7.770 20.960 1.00 52.56 424 LYS A N 1
ATOM 3418 C CA . LYS A 1 424 ? 17.592 -6.957 22.116 1.00 52.56 424 LYS A CA 1
ATOM 3419 C C . LYS A 1 424 ? 16.447 -6.091 22.650 1.00 52.56 424 LYS A C 1
ATOM 3421 O O . LYS A 1 424 ? 16.378 -5.871 23.855 1.00 52.56 424 LYS A O 1
ATOM 3426 N N . ALA A 1 425 ? 15.567 -5.594 21.780 1.00 56.59 425 ALA A N 1
ATOM 3427 C CA . ALA A 1 425 ? 14.403 -4.804 22.172 1.00 56.59 425 ALA A CA 1
ATOM 3428 C C . ALA A 1 425 ? 13.339 -5.651 22.886 1.00 56.59 425 ALA A C 1
ATOM 3430 O O . ALA A 1 425 ? 12.843 -5.227 23.925 1.00 56.59 425 ALA A O 1
ATOM 3431 N N . ILE A 1 426 ? 13.047 -6.852 22.374 1.00 53.97 426 ILE A N 1
ATOM 3432 C CA . ILE A 1 426 ? 12.144 -7.816 23.023 1.00 53.97 426 ILE A CA 1
ATOM 3433 C C . ILE A 1 426 ? 12.730 -8.240 24.379 1.00 53.97 426 ILE A C 1
ATOM 3435 O O . ILE A 1 426 ? 12.059 -8.191 25.399 1.00 53.97 426 ILE A O 1
ATOM 3439 N N . PHE A 1 427 ? 14.016 -8.584 24.435 1.00 52.50 427 PHE A N 1
ATOM 3440 C CA . PHE A 1 427 ? 14.650 -9.089 25.656 1.00 52.50 427 PHE A CA 1
ATOM 3441 C C . PHE A 1 427 ? 15.262 -7.994 26.552 1.00 52.50 427 PHE A C 1
ATOM 3443 O O . PHE A 1 427 ? 16.066 -8.291 27.444 1.00 52.50 427 PHE A O 1
ATOM 3450 N N . ARG A 1 428 ? 14.904 -6.721 26.355 1.00 52.72 428 ARG A N 1
ATOM 3451 C CA . ARG A 1 428 ? 15.494 -5.600 27.103 1.00 52.72 428 ARG A CA 1
ATOM 3452 C C . ARG A 1 428 ? 15.149 -5.737 28.592 1.00 52.72 428 ARG A C 1
ATOM 3454 O O . ARG A 1 428 ? 13.981 -5.812 28.956 1.00 52.72 428 ARG A O 1
ATOM 3461 N N . ASN A 1 429 ? 16.167 -5.771 29.456 1.00 50.47 429 ASN A N 1
ATOM 3462 C CA . ASN A 1 429 ? 16.052 -5.998 30.911 1.00 50.47 429 ASN A CA 1
ATOM 3463 C C . ASN A 1 429 ? 15.550 -7.396 31.328 1.00 50.47 429 ASN A C 1
ATOM 3465 O O . ASN A 1 429 ? 15.135 -7.603 32.470 1.00 50.47 429 ASN A O 1
ATOM 3469 N N . THR A 1 430 ? 15.605 -8.373 30.426 1.00 50.09 430 THR A N 1
ATOM 3470 C CA . THR A 1 430 ? 15.406 -9.790 30.744 1.00 50.09 430 THR A CA 1
ATOM 3471 C C . THR A 1 430 ? 16.719 -10.525 30.580 1.00 50.09 430 THR A C 1
ATOM 3473 O O . THR A 1 430 ? 17.245 -10.606 29.475 1.00 50.09 430 THR A O 1
ATOM 3476 N N . GLY A 1 431 ? 17.242 -11.057 31.684 1.00 50.81 431 GLY A N 1
ATOM 3477 C CA . GLY A 1 431 ? 18.241 -12.116 31.615 1.00 50.81 431 GLY A CA 1
ATOM 3478 C C . GLY A 1 431 ? 17.625 -13.416 31.096 1.00 50.81 431 GLY A C 1
ATOM 3479 O O . GLY A 1 431 ? 16.501 -13.441 30.587 1.00 50.81 431 GLY A O 1
ATOM 3480 N N . ASP A 1 432 ? 18.364 -14.500 31.272 1.00 47.59 432 ASP A N 1
ATOM 3481 C CA . ASP A 1 432 ? 17.954 -15.854 30.924 1.00 47.59 432 ASP A CA 1
ATOM 3482 C C . ASP A 1 432 ? 16.547 -16.177 31.422 1.00 47.59 432 ASP A C 1
ATOM 3484 O O . ASP A 1 432 ? 16.197 -15.954 32.584 1.00 47.59 432 ASP A O 1
ATOM 3488 N N . MET A 1 433 ? 15.725 -16.714 30.527 1.00 53.75 433 MET A N 1
ATOM 3489 C CA . MET A 1 433 ? 14.321 -16.945 30.823 1.00 53.75 433 MET A CA 1
ATOM 3490 C C . MET A 1 433 ? 13.871 -18.276 30.254 1.00 53.75 433 MET A C 1
ATOM 3492 O O . MET A 1 433 ? 14.149 -18.618 29.103 1.00 53.75 433 MET A O 1
ATOM 3496 N N . ARG A 1 434 ? 13.146 -19.039 31.073 1.00 51.47 434 ARG A N 1
ATOM 3497 C CA . ARG A 1 434 ? 12.536 -20.281 30.610 1.00 51.47 434 ARG A CA 1
ATOM 3498 C C . ARG A 1 434 ? 11.445 -19.958 29.610 1.00 51.47 434 ARG A C 1
ATOM 3500 O O . ARG A 1 434 ? 10.706 -18.985 29.760 1.00 51.47 434 ARG A O 1
ATOM 3507 N N . TYR A 1 435 ? 11.289 -20.821 28.625 1.00 51.59 435 TYR A N 1
ATOM 3508 C CA . TYR A 1 435 ? 10.317 -20.648 27.560 1.00 51.59 435 TYR A CA 1
ATOM 3509 C C . TYR A 1 435 ? 8.869 -20.497 28.077 1.00 51.59 435 TYR A C 1
ATOM 3511 O O . TYR A 1 435 ? 8.108 -19.673 27.570 1.00 51.59 435 TYR A O 1
ATOM 3519 N N . ARG A 1 436 ? 8.500 -21.198 29.158 1.00 50.97 436 ARG A N 1
ATOM 3520 C CA . ARG A 1 436 ? 7.196 -21.014 29.828 1.00 50.97 436 ARG A CA 1
ATOM 3521 C C . ARG A 1 436 ? 7.008 -19.616 30.434 1.00 50.97 436 ARG A C 1
ATOM 3523 O O . ARG A 1 436 ? 5.903 -19.087 30.444 1.00 50.97 436 ARG A O 1
ATOM 3530 N N . ASP A 1 437 ? 8.085 -19.015 30.931 1.00 53.53 437 ASP A N 1
ATOM 3531 C CA . ASP A 1 437 ? 8.056 -17.713 31.596 1.00 53.53 437 ASP A CA 1
ATOM 3532 C C . ASP A 1 437 ? 8.050 -16.595 30.541 1.00 53.53 437 ASP A C 1
ATOM 3534 O O . ASP A 1 437 ? 7.348 -15.598 30.695 1.00 53.53 437 ASP A O 1
ATOM 3538 N N . LEU A 1 438 ? 8.693 -16.837 29.393 1.00 56.50 438 LEU A N 1
ATOM 3539 C CA . LEU A 1 438 ? 8.568 -16.033 28.179 1.00 56.50 438 LEU A CA 1
ATOM 3540 C C . LEU A 1 438 ? 7.108 -15.992 27.678 1.00 56.50 438 LEU A C 1
ATOM 3542 O O . LEU A 1 438 ? 6.564 -14.916 27.445 1.00 56.50 438 LEU A O 1
ATOM 3546 N N . LYS A 1 439 ? 6.406 -17.131 27.613 1.00 52.88 439 LYS A N 1
ATOM 3547 C CA . LYS A 1 439 ? 4.974 -17.162 27.241 1.00 52.88 439 LYS A CA 1
ATOM 3548 C C . LYS A 1 439 ? 4.079 -16.303 28.139 1.00 52.88 439 LYS A C 1
ATOM 3550 O O . LYS A 1 439 ? 3.073 -15.779 27.670 1.00 52.88 439 LYS A O 1
ATOM 3555 N N . ARG A 1 440 ? 4.413 -16.203 29.428 1.00 56.88 440 ARG A N 1
ATOM 3556 C CA . ARG A 1 440 ? 3.623 -15.458 30.423 1.00 56.88 440 ARG A CA 1
ATOM 3557 C C . ARG A 1 440 ? 3.986 -13.977 30.467 1.00 56.88 440 ARG A C 1
ATOM 3559 O O . ARG A 1 440 ? 3.120 -13.165 30.777 1.00 56.88 440 ARG A O 1
ATOM 3566 N N . LYS A 1 441 ? 5.252 -13.643 30.196 1.00 55.38 441 LYS A N 1
ATOM 3567 C CA . LYS A 1 441 ? 5.797 -12.287 30.317 1.00 55.38 441 LYS A CA 1
ATOM 3568 C C . LYS A 1 441 ? 5.515 -11.408 29.101 1.00 55.38 441 LYS A C 1
ATOM 3570 O O . LYS A 1 441 ? 5.305 -10.213 29.273 1.00 55.38 441 LYS A O 1
ATOM 3575 N N . PHE A 1 442 ? 5.515 -11.986 27.905 1.00 54.91 442 PHE A N 1
ATOM 3576 C CA . PHE A 1 442 ? 5.364 -11.233 26.665 1.00 54.91 442 PHE A CA 1
ATOM 3577 C C . PHE A 1 442 ? 3.903 -11.120 26.234 1.00 54.91 442 PHE A C 1
ATOM 3579 O O . PHE A 1 442 ? 3.136 -12.085 26.283 1.00 54.91 442 PHE A O 1
ATOM 3586 N N . GLN A 1 443 ? 3.523 -9.935 25.769 1.00 56.69 443 GLN A N 1
ATOM 3587 C CA . GLN A 1 443 ? 2.219 -9.681 25.174 1.00 56.69 443 GLN A CA 1
ATOM 3588 C C . GLN A 1 443 ? 2.075 -10.437 23.846 1.00 56.69 443 GLN A C 1
ATOM 3590 O O . GLN A 1 443 ? 3.057 -10.771 23.177 1.00 56.69 443 GLN A O 1
ATOM 3595 N N . THR A 1 444 ? 0.836 -10.658 23.397 1.00 54.38 444 THR A N 1
ATOM 3596 C CA . THR A 1 444 ? 0.537 -11.343 22.125 1.00 54.38 444 THR A CA 1
ATOM 3597 C C . THR A 1 444 ? 1.315 -10.753 20.945 1.00 54.38 444 THR A C 1
ATOM 3599 O O . THR A 1 444 ? 1.795 -11.495 20.090 1.00 54.38 444 THR A O 1
ATOM 3602 N N . ARG A 1 445 ? 1.490 -9.425 20.914 1.00 50.56 445 ARG A N 1
ATOM 3603 C CA . ARG A 1 445 ? 2.262 -8.713 19.888 1.00 50.56 445 ARG A CA 1
ATOM 3604 C C . ARG A 1 445 ? 3.739 -9.105 19.892 1.00 50.56 445 ARG A C 1
ATOM 3606 O O . ARG A 1 445 ? 4.276 -9.428 18.836 1.00 50.56 445 ARG A O 1
ATOM 3613 N N . GLU A 1 446 ? 4.373 -9.120 21.058 1.00 54.25 446 GLU A N 1
ATOM 3614 C CA . GLU A 1 446 ? 5.785 -9.481 21.219 1.00 54.25 446 GLU A CA 1
ATOM 3615 C C . GLU A 1 446 ? 6.011 -10.962 20.889 1.00 54.25 446 GLU A C 1
ATOM 3617 O O . GLU A 1 446 ? 6.981 -11.309 20.222 1.00 54.25 446 GLU A O 1
ATOM 3622 N N . LEU A 1 447 ? 5.064 -11.838 21.245 1.00 55.78 447 LEU A N 1
ATOM 3623 C CA . LEU A 1 447 ? 5.099 -13.253 20.861 1.00 55.78 447 LEU A CA 1
ATOM 3624 C C . LEU A 1 447 ? 4.925 -13.459 19.349 1.00 55.78 447 LEU A C 1
ATOM 3626 O O . LEU A 1 447 ? 5.567 -14.334 18.771 1.00 55.78 447 LEU A O 1
ATOM 3630 N N . VAL A 1 448 ? 4.076 -12.670 18.686 1.00 53.88 448 VAL A N 1
ATOM 3631 C CA . VAL A 1 448 ? 3.935 -12.687 17.219 1.00 53.88 448 VAL A CA 1
ATOM 3632 C C . VAL A 1 448 ? 5.206 -12.173 16.544 1.00 53.88 448 VAL A C 1
ATOM 3634 O O . VAL A 1 448 ? 5.666 -12.794 15.588 1.00 53.88 448 VAL A O 1
ATOM 3637 N N . GLN A 1 449 ? 5.801 -11.088 17.045 1.00 52.84 449 GLN A N 1
ATOM 3638 C CA . GLN A 1 449 ? 7.082 -10.570 16.555 1.00 52.84 449 GLN A CA 1
ATOM 3639 C C . GLN A 1 449 ? 8.200 -11.598 16.736 1.00 52.84 449 GLN A C 1
ATOM 3641 O O . GLN A 1 449 ? 8.922 -11.885 15.786 1.00 52.84 449 GLN A O 1
ATOM 3646 N N . LEU A 1 450 ? 8.268 -12.243 17.901 1.00 54.75 450 LEU A N 1
ATOM 3647 C CA . LEU A 1 450 ? 9.209 -13.321 18.166 1.00 54.75 450 LEU A CA 1
ATOM 3648 C C . LEU A 1 450 ? 8.988 -14.511 17.218 1.00 54.75 450 LEU A C 1
ATOM 3650 O O . LEU A 1 450 ? 9.948 -14.996 16.632 1.00 54.75 450 LEU A O 1
ATOM 3654 N N . LYS A 1 451 ? 7.743 -14.955 16.982 1.00 55.00 451 LYS A N 1
ATOM 3655 C CA . LYS A 1 451 ? 7.440 -16.013 15.991 1.00 55.00 451 LYS A CA 1
ATOM 3656 C C . LYS A 1 451 ? 7.899 -15.641 14.587 1.00 55.00 451 LYS A C 1
ATOM 3658 O O . LYS A 1 451 ? 8.487 -16.477 13.908 1.00 55.00 451 LYS A O 1
ATOM 3663 N N . LYS A 1 452 ? 7.619 -14.410 14.150 1.00 53.53 452 LYS A N 1
ATOM 3664 C CA . LYS A 1 452 ? 8.049 -13.903 12.842 1.00 53.53 452 LYS A CA 1
ATOM 3665 C C . LYS A 1 452 ? 9.570 -13.918 12.733 1.00 53.53 452 LYS A C 1
ATOM 3667 O O . LYS A 1 452 ? 10.093 -14.511 11.800 1.00 53.53 452 LYS A O 1
ATOM 3672 N N . MET A 1 453 ? 10.263 -13.379 13.733 1.00 53.88 453 MET A N 1
ATOM 3673 C CA . MET A 1 453 ? 11.725 -13.362 13.790 1.00 53.88 453 MET A CA 1
ATOM 3674 C C . MET A 1 453 ? 12.342 -14.765 13.817 1.00 53.88 453 MET A C 1
ATOM 3676 O O . MET A 1 453 ? 13.374 -15.005 13.202 1.00 53.88 453 MET A O 1
ATOM 3680 N N . LEU A 1 454 ? 11.703 -15.711 14.505 1.00 51.09 454 LEU A N 1
ATOM 3681 C CA . LEU A 1 454 ? 12.142 -17.105 14.542 1.00 51.09 454 LEU A CA 1
ATOM 3682 C C . LEU A 1 454 ? 11.841 -17.842 13.223 1.00 51.09 454 LEU A C 1
ATOM 3684 O O . LEU A 1 454 ? 12.557 -18.776 12.879 1.00 51.09 454 LEU A O 1
ATOM 3688 N N . SER A 1 455 ? 10.841 -17.402 12.449 1.00 49.41 455 SER A N 1
ATOM 3689 C CA . SER A 1 455 ? 10.565 -17.924 11.100 1.00 49.41 455 SER A CA 1
ATOM 3690 C C . SER A 1 455 ? 11.564 -17.454 10.035 1.00 49.41 455 SER A C 1
ATOM 3692 O O . SER A 1 455 ? 11.635 -18.059 8.969 1.00 49.41 455 SER A O 1
ATOM 3694 N N . CYS A 1 456 ? 12.370 -16.426 10.338 1.00 45.00 456 CYS A N 1
ATOM 3695 C CA . CYS A 1 456 ? 13.497 -15.979 9.511 1.00 45.00 456 CYS A CA 1
ATOM 3696 C C . CYS A 1 456 ? 14.609 -17.027 9.419 1.00 45.00 456 CYS A C 1
ATOM 3698 O O . CYS A 1 456 ? 15.415 -17.039 8.486 1.00 45.00 456 CYS A O 1
ATOM 3700 N N . PHE A 1 457 ? 14.655 -17.931 10.394 1.00 47.88 457 PHE A N 1
ATOM 3701 C CA . PHE A 1 457 ? 15.523 -19.086 10.357 1.00 47.88 457 PHE A CA 1
ATOM 3702 C C . PHE A 1 457 ? 14.905 -20.107 9.403 1.00 47.88 457 PHE A C 1
ATOM 3704 O O . PHE A 1 457 ? 13.998 -20.844 9.781 1.00 47.88 457 PHE A O 1
ATOM 3711 N N . HIS A 1 458 ? 15.414 -20.125 8.167 1.00 40.38 458 HIS A N 1
ATOM 3712 C CA . HIS A 1 458 ? 14.939 -20.828 6.960 1.00 40.38 458 HIS A CA 1
ATOM 3713 C C . HIS A 1 458 ? 14.650 -22.347 7.094 1.00 40.38 458 HIS A C 1
ATOM 3715 O O . HIS A 1 458 ? 14.326 -23.010 6.110 1.00 40.38 458 HIS A O 1
ATOM 3721 N N . HIS A 1 459 ? 14.746 -22.916 8.296 1.00 40.12 459 HIS A N 1
ATOM 3722 C CA . HIS A 1 459 ? 14.574 -24.334 8.595 1.00 40.12 459 HIS A CA 1
ATOM 3723 C C . HIS A 1 459 ? 13.670 -24.633 9.796 1.00 40.12 459 HIS A C 1
ATOM 3725 O O . HIS A 1 459 ? 13.495 -25.807 10.098 1.00 40.12 459 HIS A O 1
ATOM 3731 N N . TYR A 1 460 ? 13.071 -23.644 10.472 1.00 37.00 460 TYR A N 1
ATOM 3732 C CA . TYR A 1 460 ? 12.310 -23.909 11.701 1.00 37.00 460 TYR A CA 1
ATOM 3733 C C . TYR A 1 460 ? 10.899 -23.330 11.667 1.00 37.00 460 TYR A C 1
ATOM 3735 O O . TYR A 1 460 ? 10.672 -22.157 11.377 1.00 37.00 460 TYR A O 1
ATOM 3743 N N . LYS A 1 461 ? 9.925 -24.174 12.011 1.00 35.50 461 LYS A N 1
ATOM 3744 C CA . LYS A 1 461 ? 8.540 -23.781 12.275 1.00 35.50 461 LYS A CA 1
ATOM 3745 C C . LYS A 1 461 ? 8.304 -23.898 13.775 1.00 35.50 461 LYS A C 1
ATOM 3747 O O . LYS A 1 461 ? 8.432 -24.983 14.331 1.00 35.50 461 LYS A O 1
ATOM 3752 N N . ILE A 1 462 ? 7.929 -22.798 14.425 1.00 39.44 462 ILE A N 1
ATOM 3753 C CA . ILE A 1 462 ? 7.478 -22.834 15.822 1.00 39.44 462 ILE A CA 1
ATOM 3754 C C . ILE A 1 462 ? 5.987 -23.109 15.813 1.00 39.44 462 ILE A C 1
ATOM 3756 O O . ILE A 1 462 ? 5.181 -22.273 15.404 1.00 39.44 462 ILE A O 1
ATOM 3760 N N . ILE A 1 463 ? 5.644 -24.327 16.204 1.00 34.75 463 ILE A N 1
ATOM 3761 C CA . ILE A 1 463 ? 4.294 -24.877 16.065 1.00 34.75 463 ILE A CA 1
ATOM 3762 C C . ILE A 1 463 ? 3.387 -24.371 17.175 1.00 34.75 463 ILE A C 1
ATOM 3764 O O . ILE A 1 463 ? 2.181 -24.273 16.968 1.00 34.75 463 ILE A O 1
ATOM 3768 N N . ASP A 1 464 ? 3.962 -23.961 18.306 1.00 33.38 464 ASP A N 1
ATOM 3769 C CA . ASP A 1 464 ? 3.172 -23.507 19.428 1.00 33.38 464 ASP A CA 1
ATOM 3770 C C . ASP A 1 464 ? 3.839 -22.348 20.169 1.00 33.38 464 ASP A C 1
ATOM 3772 O O . ASP A 1 464 ? 4.997 -22.419 20.549 1.00 33.38 464 ASP A O 1
ATOM 3776 N N . ILE A 1 465 ? 3.090 -21.262 20.346 1.00 35.91 465 ILE A N 1
ATOM 3777 C CA . ILE A 1 465 ? 3.218 -20.339 21.477 1.00 35.91 465 ILE A CA 1
ATOM 3778 C C . ILE A 1 465 ? 1.774 -19.938 21.762 1.00 35.91 465 ILE A C 1
ATOM 3780 O O . ILE A 1 465 ? 1.302 -18.899 21.293 1.00 35.91 465 ILE A O 1
ATOM 3784 N N . THR A 1 466 ? 1.024 -20.850 22.358 1.00 31.22 466 THR A N 1
ATOM 3785 C CA . THR A 1 466 ? -0.258 -20.567 22.989 1.00 31.22 466 THR A CA 1
ATOM 3786 C C . THR A 1 466 ? 0.004 -20.122 24.420 1.00 31.22 466 THR A C 1
ATOM 3788 O O . THR A 1 466 ? 0.861 -20.675 25.120 1.00 31.22 466 THR A O 1
ATOM 3791 N N . ARG A 1 467 ? -0.689 -19.051 24.811 1.00 30.66 467 ARG A N 1
ATOM 3792 C CA . ARG A 1 467 ? -0.928 -18.721 26.211 1.00 30.66 467 ARG A CA 1
ATOM 3793 C C . ARG A 1 467 ? -1.894 -19.797 26.692 1.00 30.66 467 ARG A C 1
ATOM 3795 O O . ARG A 1 467 ? -2.933 -19.969 26.063 1.00 30.66 467 ARG A O 1
ATOM 3802 N N . ASP A 1 468 ? -1.512 -20.556 27.709 1.00 28.91 468 ASP A N 1
ATOM 3803 C CA . ASP A 1 468 ? -2.444 -21.475 28.354 1.00 28.91 468 ASP A CA 1
ATOM 3804 C C . ASP A 1 468 ? -3.529 -20.596 28.994 1.00 28.91 468 ASP A C 1
ATOM 3806 O O . ASP A 1 468 ? -3.250 -19.844 29.931 1.00 28.91 468 ASP A O 1
ATOM 3810 N N . GLU A 1 469 ? -4.716 -20.567 28.389 1.00 30.84 469 GLU A N 1
ATOM 3811 C CA . GLU A 1 469 ? -5.907 -19.959 28.978 1.00 30.84 469 GLU A CA 1
ATOM 3812 C C . GLU A 1 469 ? -6.549 -21.018 29.874 1.00 30.84 469 GLU A C 1
ATOM 3814 O O . GLU A 1 469 ? -7.449 -21.744 29.457 1.00 30.84 469 GLU A O 1
ATOM 3819 N N . ASN A 1 470 ? -6.032 -21.118 31.099 1.00 33.94 470 ASN A N 1
ATOM 3820 C CA . ASN A 1 470 ? -6.854 -21.444 32.260 1.00 33.94 470 ASN A CA 1
ATOM 3821 C C . ASN A 1 470 ? -7.038 -20.171 33.079 1.00 33.94 470 ASN A C 1
ATOM 3823 O O . ASN A 1 470 ? -6.002 -19.547 33.422 1.00 33.94 470 ASN A O 1
#

Solvent-accessible surface area (backbone atoms only — not comparable to full-atom values): 24871 Å² total; per-residue (Å²): 135,82,83,77,78,81,73,78,49,74,64,56,42,44,28,49,16,46,54,40,45,39,42,60,20,66,60,51,59,71,65,35,82,64,36,31,31,39,38,29,23,75,78,34,55,88,48,43,68,36,47,50,52,50,36,61,77,28,52,41,47,70,46,79,46,80,53,47,64,68,57,54,51,50,45,74,76,34,70,90,24,40,45,101,82,75,44,48,53,66,57,69,73,59,45,52,48,58,68,70,21,48,30,35,40,40,33,38,67,54,58,73,89,52,42,57,59,56,46,33,53,50,58,54,43,68,76,35,77,21,29,32,44,39,22,59,45,63,42,74,67,48,30,55,31,47,51,67,43,58,49,74,56,27,35,56,49,24,56,52,48,24,51,49,51,27,74,19,53,41,39,38,39,40,20,52,50,88,85,67,54,74,27,51,30,35,30,32,33,58,9,49,74,38,61,44,42,69,34,24,34,61,41,52,84,45,30,65,36,44,57,54,37,10,24,23,30,35,44,52,46,45,65,50,25,36,39,26,41,36,35,50,35,30,37,74,76,34,61,44,52,94,74,23,39,35,41,41,31,33,53,56,20,30,55,78,47,75,49,57,71,27,71,67,58,46,48,50,55,53,51,49,55,51,51,31,57,77,66,71,41,89,25,44,48,22,61,22,39,42,35,38,11,45,19,79,62,50,86,71,76,81,19,43,42,78,58,41,40,18,20,42,23,26,31,27,39,22,29,9,33,24,48,94,77,78,44,88,43,70,36,98,38,70,48,44,36,23,24,55,44,29,28,33,28,45,63,92,42,56,47,23,55,63,23,41,63,29,61,68,51,50,52,48,53,64,65,67,55,70,55,51,77,59,81,79,50,64,81,43,48,53,32,62,46,102,88,49,79,49,56,65,90,51,78,66,35,67,60,71,70,60,95,80,70,98,69,84,81,76,91,54,92,86,81,49,65,63,57,50,50,54,49,50,62,75,44,59,98,44,66,67,37,34,46,51,54,49,53,71,71,47,53,74,67,54,50,50,51,50,51,53,61,52,49,59,46,89,42,40,46,78,88,74,89,71,70,83,87,123

Foldseek 3Di:
DPDPPPDDDLLRLLLLLLVLLQCLAVVHAQPDAFEEEEEEEPLCPVSVVSNVVNCVVSVHHYHYHYQYPVNLVVQLVDCVQQDPVRAGNDDPVLLVSLQRGQEYEYAYAQDPSSVRVVVVSQVSLLVHQHEYEDEHSDDSVLSNLSSVWPLVVLVVLLVLVLQLLLPFFKKWKWAAALVRDIWIKMFGQPRPLFRKDAQSSHIDGSGYHYGPGHKIKTFTPQQRIFIKHKFQAAWAQGGRDRRWIKIFGDHGQFGPDIDIPDPVVVVVVVVQVVVCVVVVFPQQRGWAMKMAAGTPSPDGDDRHQSRRCNHHQKMWIWGFDNVVSVDDTHGPGTIIGIGAQMFMQRPNFTQHHGSHGPSVSSVVVVVPQAADEDDADQQWKFFDDPVDTDTPDDPVVVQAPDPDDPQHDDPDPPDNVSLNVLVCVLCPPPGIDGPNVSLVPDDPVSVVVVQSSVVSRSHYHHPDSDDPDD

Nearest PDB structures (foldseek):
  7cup-assembly1_F  TM=7.734E-01  e=6.114E-18  Pseudomonas putida KT2440
  5kam-assembly2_C  TM=4.882E-01  e=1.441E-02  Trypanosoma brucei brucei
  8ts4-assembly1_B  TM=4.964E-01  e=1.441E-02  Trypanosoma brucei
  1p19-assembly3_B  TM=5.631E-01  e=1.043E-01  Trypanosoma cruzi
  7cmj-assembly1_A-2  TM=4.763E-01  e=1.867E-01  Leishmania donovani BPK282A1

pLDDT: mean 80.35, std 22.03, range [24.8, 98.81]

Mean predicted aligned error: 10.56 Å

Sequence (470 aa):
MKFMQNRPTKISIRKRAFEKILNEALLIRKDSDKPLTVIYDEDFMKFFDSLLKVLTEWNIPSTFIFIPKHYQSMMLDNKKFLNDNDEIDLPPQISGALQSSAFILNFLNGDSKYSKIRGSIISLQKQTASKMVHSPGIGDDVLKIVTKSPFKKIYRDSELVAWALGNTFLCKIISADSNNREYTLSFNIEGWENEPFMSPGKIFDDSWGNIPPGESFCCPEFTSVNGQICINGSLPGYLLYPNEEVVLQFRKGKMIQWESTGEKAKKYFSEFEKDARNRDDNNWNSFAEFGIGLNPMIKKLVGNALFDEKMGGTIHIALGDNRNFGHGIGSFYHDDLVCMRPTVILDENVVIEKGVLAMNRIRAWKRSISFEELHLNERDTISFNERRIQIEPTKMHRMLSKGDRKGKIGILNGKYESLYGKFKAIFRNTGDMRYRDLKRKFQTRELVQLKKMLSCFHHYKIIDITRDEN

InterPro domains:
  IPR000787 Peptidase M29 [PF02073] (209-321)
  IPR052170 Metal-dependent Exopeptidase M29 [PTHR34448] (206-358)

Radius of gyration: 23.79 Å; Cα contacts (8 Å, |Δi|>4): 956; chains: 1; bounding box: 74×60×61 Å